Protein AF-A0AAV2PNP7-F1 (afdb_monomer_lite)

Organism: Meganyctiphanes norvegica (NCBI:txid48144)

Structure (mmCIF, N/CA/C/O backbone):
data_AF-A0AAV2PNP7-F1
#
_entry.id   AF-A0AAV2PNP7-F1
#
loop_
_atom_site.group_PDB
_atom_site.id
_atom_site.type_symbol
_atom_site.label_atom_id
_atom_site.label_alt_id
_atom_site.label_comp_id
_atom_site.label_asym_id
_atom_site.label_entity_id
_atom_site.label_seq_id
_atom_site.pdbx_PDB_ins_code
_atom_site.Cartn_x
_atom_site.Cartn_y
_atom_site.Cartn_z
_atom_site.occupancy
_atom_site.B_iso_or_equiv
_atom_site.auth_seq_id
_atom_site.auth_comp_id
_atom_site.auth_asym_id
_atom_site.auth_atom_id
_atom_site.pdbx_PDB_model_num
ATOM 1 N N . MET A 1 1 ? -42.613 -5.907 67.960 1.00 28.52 1 MET A N 1
ATOM 2 C CA . MET A 1 1 ? -43.829 -6.546 67.402 1.00 28.52 1 MET A CA 1
ATOM 3 C C . MET A 1 1 ? -44.301 -5.923 66.077 1.00 28.52 1 MET A C 1
ATOM 5 O O . MET A 1 1 ? -44.799 -6.663 65.246 1.00 28.52 1 MET A O 1
ATOM 9 N N . GLN A 1 2 ? -44.057 -4.632 65.796 1.00 26.86 2 GLN A N 1
ATOM 10 C CA . GLN A 1 2 ? -44.350 -4.018 64.480 1.00 26.86 2 GLN A CA 1
ATOM 11 C C . GLN A 1 2 ? -43.364 -4.378 63.341 1.00 26.86 2 GLN A C 1
ATOM 13 O O . GLN A 1 2 ? -43.730 -4.270 62.178 1.00 26.86 2 GLN A O 1
ATOM 18 N N . LEU A 1 3 ? -42.157 -4.883 63.641 1.00 26.81 3 LEU A N 1
ATOM 19 C CA . LEU A 1 3 ? -41.206 -5.360 62.616 1.00 26.81 3 LEU A CA 1
ATOM 20 C C . LEU A 1 3 ? -41.594 -6.705 61.965 1.00 26.81 3 LEU A C 1
ATOM 22 O O . LEU A 1 3 ? -41.149 -7.000 60.864 1.00 26.81 3 LEU A O 1
ATOM 26 N N . SER A 1 4 ? -42.423 -7.522 62.623 1.00 24.42 4 SER A N 1
ATOM 27 C CA . SER A 1 4 ? -42.774 -8.871 62.142 1.00 24.42 4 SER A CA 1
ATOM 28 C C . SER A 1 4 ? -43.919 -8.861 61.118 1.00 24.42 4 SER A C 1
ATOM 30 O O . SER A 1 4 ? -43.974 -9.720 60.237 1.00 24.42 4 SER A O 1
ATOM 32 N N . VAL A 1 5 ? -44.790 -7.848 61.178 1.00 29.14 5 VAL A N 1
ATOM 33 C CA . VAL A 1 5 ? -45.926 -7.694 60.255 1.00 29.14 5 VAL A CA 1
ATOM 34 C C . VAL A 1 5 ? -45.479 -7.084 58.919 1.00 29.14 5 VAL A C 1
ATOM 36 O O . VAL A 1 5 ? -45.974 -7.485 57.872 1.00 29.14 5 VAL A O 1
ATOM 39 N N . GLY A 1 6 ? -44.471 -6.201 58.928 1.00 30.59 6 GLY A N 1
ATOM 40 C CA . GLY A 1 6 ? -43.877 -5.650 57.702 1.00 30.59 6 GLY A CA 1
ATOM 41 C C . GLY A 1 6 ? -43.095 -6.683 56.882 1.00 30.59 6 GLY A C 1
ATOM 42 O O . GLY A 1 6 ? -43.203 -6.702 55.661 1.00 30.59 6 GLY A O 1
ATOM 43 N N . LEU A 1 7 ? -42.373 -7.598 57.541 1.00 30.91 7 LEU A N 1
ATOM 44 C CA . LEU A 1 7 ? -41.597 -8.644 56.860 1.00 30.91 7 LEU A CA 1
ATOM 45 C C . LEU A 1 7 ? -42.492 -9.694 56.175 1.00 30.91 7 LEU A C 1
ATOM 47 O O . LEU A 1 7 ? -42.151 -10.211 55.116 1.00 30.91 7 LEU A O 1
ATOM 51 N N . SER A 1 8 ? -43.661 -9.974 56.759 1.00 27.27 8 SER A N 1
ATOM 52 C CA . SER A 1 8 ? -44.609 -10.962 56.226 1.00 27.27 8 SER A CA 1
ATOM 53 C C . SER A 1 8 ? -45.373 -10.446 55.001 1.00 27.27 8 SER A C 1
ATOM 55 O O . SER A 1 8 ? -45.745 -11.234 54.138 1.00 27.27 8 SER A O 1
ATOM 57 N N . LEU A 1 9 ? -45.566 -9.125 54.882 1.00 30.44 9 LEU A N 1
ATOM 58 C CA . LEU A 1 9 ? -46.204 -8.515 53.711 1.00 30.44 9 LEU A CA 1
ATOM 59 C C . LEU A 1 9 ? -45.240 -8.404 52.515 1.00 30.44 9 LEU A C 1
ATOM 61 O O . LEU A 1 9 ? -45.660 -8.528 51.369 1.00 30.44 9 LEU A O 1
ATOM 65 N N . VAL A 1 10 ? -43.941 -8.226 52.785 1.00 36.19 10 VAL A N 1
ATOM 66 C CA . VAL A 1 10 ? -42.878 -8.169 51.763 1.00 36.19 10 VAL A CA 1
ATOM 67 C C . VAL A 1 10 ? -42.614 -9.545 51.140 1.00 36.19 10 VAL A C 1
ATOM 69 O O . VAL A 1 10 ? -42.331 -9.631 49.950 1.00 36.19 10 VAL A O 1
ATOM 72 N N . LEU A 1 11 ? -42.792 -10.629 51.902 1.00 32.97 11 LEU A N 1
ATOM 73 C CA . LEU A 1 11 ? -42.689 -12.001 51.386 1.00 32.97 11 LEU A CA 1
ATOM 74 C C . LEU A 1 11 ? -43.925 -12.452 50.581 1.00 32.97 11 LEU A C 1
ATOM 76 O O . LEU A 1 11 ? -43.827 -13.397 49.805 1.00 32.97 11 LEU A O 1
ATOM 80 N N . ALA A 1 12 ? -45.072 -11.778 50.725 1.00 29.45 12 ALA A N 1
ATOM 81 C CA . ALA A 1 12 ? -46.322 -12.139 50.046 1.00 29.45 12 ALA A CA 1
ATOM 82 C C . ALA A 1 12 ? -46.507 -11.482 48.659 1.00 29.45 12 ALA A C 1
ATOM 84 O O . ALA A 1 12 ? -47.402 -11.870 47.913 1.00 29.45 12 ALA A O 1
ATOM 85 N N . LEU A 1 13 ? -45.674 -10.501 48.292 1.00 34.19 13 LEU A N 1
ATOM 86 C CA . LEU A 1 13 ? -45.800 -9.701 47.061 1.00 34.19 13 LEU A CA 1
ATOM 87 C C . LEU A 1 13 ? -44.563 -9.847 46.159 1.00 34.19 13 LEU A C 1
ATOM 89 O O . LEU A 1 13 ? -43.995 -8.860 45.691 1.00 34.19 13 LEU A O 1
ATOM 93 N N . GLY A 1 14 ? -44.148 -11.093 45.920 1.00 32.16 14 GLY A N 1
ATOM 94 C CA . GLY A 1 14 ? -42.904 -11.480 45.237 1.00 32.16 14 GLY A CA 1
ATOM 95 C C . GLY A 1 14 ? -42.728 -11.052 43.771 1.00 32.16 14 GLY A C 1
ATOM 96 O O . GLY A 1 14 ? -41.770 -11.479 43.143 1.00 32.16 14 GLY A O 1
ATOM 97 N N . THR A 1 15 ? -43.601 -10.212 43.213 1.00 36.28 15 THR A N 1
ATOM 98 C CA . THR A 1 15 ? -43.527 -9.755 41.811 1.00 36.28 15 THR A CA 1
ATOM 99 C C . THR A 1 15 ? -43.685 -8.240 41.623 1.00 36.28 15 THR A C 1
ATOM 101 O O . THR A 1 15 ? -43.381 -7.736 40.550 1.00 36.28 15 THR A O 1
ATOM 104 N N . ASN A 1 16 ? -44.075 -7.478 42.656 1.00 37.69 16 ASN A N 1
ATOM 105 C CA . ASN A 1 16 ? -44.389 -6.038 42.534 1.00 37.69 16 ASN A CA 1
ATOM 106 C C . ASN A 1 16 ? -43.400 -5.098 43.253 1.00 37.69 16 ASN A C 1
ATOM 108 O O . ASN A 1 16 ? -43.630 -3.888 43.339 1.00 37.69 16 ASN A O 1
ATOM 112 N N . PHE A 1 17 ? -42.297 -5.624 43.794 1.00 40.31 17 PHE A N 1
ATOM 113 C CA . PHE A 1 17 ? -41.360 -4.816 44.579 1.00 40.31 17 PHE A CA 1
ATOM 114 C C . PHE A 1 17 ? -40.398 -3.992 43.711 1.00 40.31 17 PHE A C 1
ATOM 116 O O . PHE A 1 17 ? -40.068 -2.879 44.094 1.00 40.31 17 PHE A O 1
ATOM 123 N N . LEU A 1 18 ? -40.006 -4.470 42.523 1.00 37.56 18 LEU A N 1
ATOM 124 C CA . LEU A 1 18 ? -39.165 -3.717 41.575 1.00 37.56 18 LEU A CA 1
ATOM 125 C C . LEU A 1 18 ? -39.902 -2.495 41.014 1.00 37.56 18 LEU A C 1
ATOM 127 O O . LEU A 1 18 ? -39.363 -1.394 41.032 1.00 37.56 18 LEU A O 1
ATOM 131 N N . THR A 1 19 ? -41.166 -2.658 40.620 1.00 36.25 19 THR A N 1
ATOM 132 C CA . THR A 1 19 ? -42.057 -1.554 40.236 1.00 36.25 19 THR A CA 1
ATOM 133 C C . THR A 1 19 ? -42.281 -0.600 41.401 1.00 36.25 19 THR A C 1
ATOM 135 O O . THR A 1 19 ? -42.183 0.605 41.215 1.00 36.25 19 THR A O 1
ATOM 138 N N . SER A 1 20 ? -42.488 -1.105 42.620 1.00 34.81 20 SER A N 1
ATOM 139 C CA . SER A 1 20 ? -42.641 -0.241 43.798 1.00 34.81 20 SER A CA 1
ATOM 140 C C . SER A 1 20 ? -41.346 0.491 44.168 1.00 34.81 20 SER A C 1
ATOM 142 O O . SER A 1 20 ? -41.406 1.654 44.534 1.00 34.81 20 SER A O 1
ATOM 144 N N . PHE A 1 21 ? -40.175 -0.135 44.034 1.00 42.06 21 PHE A N 1
ATOM 145 C CA . PHE A 1 21 ? -38.872 0.463 44.337 1.00 42.06 21 PHE A CA 1
ATOM 146 C C . PHE A 1 21 ? -38.480 1.508 43.288 1.00 42.06 21 PHE A C 1
ATOM 148 O O . PHE A 1 21 ? -38.106 2.620 43.649 1.00 42.06 21 PHE A O 1
ATOM 155 N N . VAL A 1 22 ? -38.648 1.201 41.999 1.00 40.59 22 VAL A N 1
ATOM 156 C CA . VAL A 1 22 ? -38.417 2.151 40.901 1.00 40.59 22 VAL A CA 1
ATOM 157 C C . VAL A 1 22 ? -39.377 3.337 41.014 1.00 40.59 22 VAL A C 1
ATOM 159 O O . VAL A 1 22 ? -38.916 4.472 40.996 1.00 40.59 22 VAL A O 1
ATOM 162 N N . VAL A 1 23 ? -40.674 3.101 41.259 1.00 36.06 23 VAL A N 1
ATOM 163 C CA . VAL A 1 23 ? -41.683 4.168 41.418 1.00 36.06 23 VAL A CA 1
ATOM 164 C C . VAL A 1 23 ? -41.438 5.026 42.668 1.00 36.06 23 VAL A C 1
ATOM 166 O O . VAL A 1 23 ? -41.625 6.243 42.612 1.00 36.06 23 VAL A O 1
ATOM 169 N N . TYR A 1 24 ? -40.982 4.444 43.783 1.00 35.94 24 TYR A N 1
ATOM 170 C CA . TYR A 1 24 ? -40.682 5.204 45.007 1.00 35.94 24 TYR A CA 1
ATOM 171 C C . TYR A 1 24 ? -39.369 6.002 44.909 1.00 35.94 24 TYR A C 1
ATOM 173 O O . TYR A 1 24 ? -39.223 7.020 45.586 1.00 35.94 24 TYR A O 1
ATOM 181 N N . HIS A 1 25 ? -38.427 5.577 44.058 1.00 40.31 25 HIS A N 1
ATOM 182 C CA . HIS A 1 25 ? -37.121 6.223 43.878 1.00 40.31 25 HIS A CA 1
ATOM 183 C C . HIS A 1 25 ? -37.040 7.194 42.686 1.00 40.31 25 HIS A C 1
ATOM 185 O O . HIS A 1 25 ? -36.089 7.971 42.621 1.00 40.31 25 HIS A O 1
ATOM 191 N N . THR A 1 26 ? -38.044 7.242 41.802 1.00 34.44 26 THR A N 1
ATOM 192 C CA . THR A 1 26 ? -38.164 8.257 40.731 1.00 34.44 26 THR A CA 1
ATOM 193 C C . THR A 1 26 ? -38.737 9.613 41.175 1.00 34.44 26 THR A C 1
ATOM 195 O O . THR A 1 26 ? -38.836 10.517 40.349 1.00 34.44 26 THR A O 1
ATOM 198 N N . PHE A 1 27 ? -39.085 9.815 42.456 1.00 30.00 27 PHE A N 1
ATOM 199 C CA . PHE A 1 27 ? -39.500 11.131 42.975 1.00 30.00 27 PHE A CA 1
ATOM 200 C C . PHE A 1 27 ? -38.420 11.793 43.859 1.00 30.00 27 PHE A C 1
ATOM 202 O O . PHE A 1 27 ? -37.768 11.126 44.667 1.00 30.00 27 PHE A O 1
ATOM 209 N N . PRO A 1 28 ? -38.208 13.120 43.739 1.00 34.09 28 PRO A N 1
ATOM 210 C CA . PRO A 1 28 ? -37.018 13.792 44.242 1.00 34.09 28 PRO A CA 1
ATOM 211 C C . PRO A 1 28 ? -37.138 14.084 45.741 1.00 34.09 28 PRO A C 1
ATOM 213 O O . PRO A 1 28 ? -37.650 15.128 46.146 1.00 34.09 28 PRO A O 1
ATOM 216 N N . HIS A 1 29 ? -36.608 13.210 46.597 1.00 30.25 29 HIS A N 1
ATOM 217 C CA . HIS A 1 29 ? -36.511 13.500 48.030 1.00 30.25 29 HIS A CA 1
ATOM 218 C C . HIS A 1 29 ? -35.096 13.318 48.597 1.00 30.25 29 HIS A C 1
ATOM 220 O O . HIS A 1 29 ? -34.699 12.247 49.033 1.00 30.25 29 HIS A O 1
ATOM 226 N N . ARG A 1 30 ? -34.372 14.448 48.603 1.00 31.61 30 ARG A N 1
ATOM 227 C CA . ARG A 1 30 ? -33.401 15.043 49.561 1.00 31.61 30 ARG A CA 1
ATOM 228 C C . ARG A 1 30 ? -32.650 14.241 50.651 1.00 31.61 30 ARG A C 1
ATOM 230 O O . ARG A 1 30 ? -31.881 14.876 51.364 1.00 31.61 30 ARG A O 1
ATOM 237 N N . ASN A 1 31 ? -32.755 12.923 50.807 1.00 33.72 31 ASN A N 1
ATOM 238 C CA . ASN A 1 31 ? -32.127 12.198 51.926 1.00 33.72 31 ASN A CA 1
ATOM 239 C C . ASN A 1 31 ? -31.363 10.926 51.499 1.00 33.72 31 ASN A C 1
ATOM 241 O O . ASN A 1 31 ? -31.570 9.856 52.058 1.00 33.72 31 ASN A O 1
ATOM 245 N N . LEU A 1 32 ? -30.420 11.042 50.555 1.00 38.03 32 LEU A N 1
ATOM 246 C CA . LEU A 1 32 ? -29.608 9.909 50.064 1.00 38.03 32 LEU A CA 1
ATOM 247 C C . LEU A 1 32 ? -28.629 9.302 51.098 1.00 38.03 32 LEU A C 1
ATOM 249 O O . LEU A 1 32 ? -28.329 8.115 51.038 1.00 38.03 32 LEU A O 1
ATOM 253 N N . LYS A 1 33 ? -28.194 10.045 52.126 1.00 30.83 33 LYS A N 1
ATOM 254 C CA . LYS A 1 33 ? -27.129 9.584 53.049 1.00 30.83 33 LYS A CA 1
ATOM 255 C C . LYS A 1 33 ? -27.488 8.419 53.991 1.00 30.83 33 LYS A C 1
ATOM 257 O O . LYS A 1 33 ? -26.601 7.924 54.678 1.00 30.83 33 LYS A O 1
ATOM 262 N N . LYS A 1 34 ? -28.751 7.978 54.068 1.00 32.62 34 LYS A N 1
ATOM 263 C CA . LYS A 1 34 ? -29.181 6.874 54.959 1.00 32.62 34 LYS A CA 1
ATOM 264 C C . LYS A 1 34 ? -29.436 5.537 54.242 1.00 32.62 34 LYS A C 1
ATOM 266 O O . LYS A 1 34 ? -29.773 4.565 54.911 1.00 32.62 34 LYS A O 1
ATOM 271 N N . HIS A 1 35 ? -29.262 5.463 52.919 1.00 40.91 35 HIS A N 1
ATOM 272 C CA . HIS A 1 35 ? -29.695 4.306 52.119 1.00 40.91 35 HIS A CA 1
ATOM 273 C C . HIS A 1 35 ? -28.604 3.273 51.789 1.00 40.91 35 HIS A C 1
ATOM 275 O O . HIS A 1 35 ? -28.945 2.146 51.434 1.00 40.91 35 HIS A O 1
ATOM 281 N N . SER A 1 36 ? -27.316 3.571 52.006 1.00 35.97 36 SER A N 1
ATOM 282 C CA . SER A 1 36 ? -26.212 2.612 51.792 1.00 35.97 36 SER A CA 1
ATOM 283 C C . SER A 1 36 ? -26.341 1.322 52.621 1.00 35.97 36 SER A C 1
ATOM 285 O O . SER A 1 36 ? -25.892 0.263 52.192 1.00 35.97 36 SER A O 1
ATOM 287 N N . LEU A 1 37 ? -27.021 1.385 53.773 1.00 32.47 37 LEU A N 1
ATOM 288 C CA . LEU A 1 37 ? -27.283 0.235 54.647 1.00 32.47 37 LEU A CA 1
ATOM 289 C C . LEU A 1 37 ? -28.356 -0.724 54.108 1.00 32.47 37 LEU A C 1
ATOM 291 O O . LEU A 1 37 ? -28.314 -1.910 54.420 1.00 32.47 37 LEU A O 1
ATOM 295 N N . PHE A 1 38 ? -29.294 -0.242 53.286 1.00 39.31 38 PHE A N 1
ATOM 296 C CA . PHE A 1 38 ? -30.314 -1.102 52.682 1.00 39.31 38 PHE A CA 1
ATOM 297 C C . PHE A 1 38 ? -29.749 -1.891 51.499 1.00 39.31 38 PHE A C 1
ATOM 299 O O . PHE A 1 38 ? -30.087 -3.057 51.348 1.00 39.31 38 PHE A O 1
ATOM 306 N N . HIS A 1 39 ? -28.814 -1.313 50.738 1.00 41.75 39 HIS A N 1
ATOM 307 C CA . HIS A 1 39 ? -28.163 -1.956 49.592 1.00 41.75 39 HIS A CA 1
ATOM 308 C C . HIS A 1 39 ? -27.441 -3.277 49.940 1.00 41.75 39 HIS A C 1
ATOM 310 O O . HIS A 1 39 ? -27.522 -4.231 49.170 1.00 41.75 39 HIS A O 1
ATOM 316 N N . MET A 1 40 ? -26.819 -3.399 51.122 1.00 34.47 40 MET A N 1
ATOM 317 C CA . MET A 1 40 ? -26.183 -4.660 51.549 1.00 34.47 40 MET A CA 1
ATOM 318 C C . MET A 1 40 ? -27.175 -5.786 51.891 1.00 34.47 40 MET A C 1
ATOM 320 O O . MET A 1 40 ? -26.796 -6.954 51.833 1.00 34.47 40 MET A O 1
ATOM 324 N N . MET A 1 41 ? -28.440 -5.477 52.207 1.00 34.31 41 MET A N 1
ATOM 325 C CA . MET A 1 41 ? -29.464 -6.499 52.488 1.00 34.31 41 MET A CA 1
ATOM 326 C C . MET A 1 41 ? -30.032 -7.160 51.221 1.00 34.31 41 MET A C 1
ATOM 328 O O . MET A 1 41 ? -30.733 -8.162 51.346 1.00 34.31 41 MET A O 1
ATOM 332 N N . PHE A 1 42 ? -29.731 -6.641 50.021 1.00 42.38 42 PHE A N 1
ATOM 333 C CA . PHE A 1 42 ? -30.247 -7.178 48.753 1.00 42.38 42 PHE A CA 1
ATOM 334 C C . PHE A 1 42 ? -29.278 -8.115 48.014 1.00 42.38 42 PHE A C 1
ATOM 336 O O . PHE A 1 42 ? -29.725 -8.857 47.145 1.00 42.38 42 PHE A O 1
ATOM 343 N N . LEU A 1 43 ? -27.989 -8.145 48.384 1.00 40.16 43 LEU A N 1
ATOM 344 C CA . LEU A 1 43 ? -27.001 -9.088 47.829 1.00 40.16 43 LEU A CA 1
ATOM 345 C C . LEU A 1 43 ? -27.381 -10.587 47.926 1.00 40.16 43 LEU A C 1
ATOM 347 O O . LEU A 1 43 ? -26.997 -11.323 47.025 1.00 40.16 43 LEU A O 1
ATOM 351 N N . PRO A 1 44 ? -28.109 -11.084 48.953 1.00 41.03 44 PRO A N 1
ATOM 352 C CA . PRO A 1 44 ? -28.411 -12.514 49.069 1.00 41.03 44 PRO A CA 1
ATOM 353 C C . PRO A 1 44 ? -29.726 -12.950 48.397 1.00 41.03 44 PRO A C 1
ATOM 355 O O . PRO A 1 44 ? -30.171 -14.077 48.613 1.00 41.03 44 PRO A O 1
ATOM 358 N N . LEU A 1 45 ? -30.417 -12.077 47.656 1.00 43.28 45 LEU A N 1
ATOM 359 C CA . LEU A 1 45 ? -31.786 -12.355 47.219 1.00 43.28 45 LEU A CA 1
ATOM 360 C C . LEU A 1 45 ? -31.856 -13.199 45.937 1.00 43.28 45 LEU A C 1
ATOM 362 O O . LEU A 1 45 ? -31.423 -12.793 44.864 1.00 43.28 45 LEU A O 1
ATOM 366 N N . SER A 1 46 ? -32.516 -14.351 46.056 1.00 38.44 46 SER A N 1
ATOM 367 C CA . SER A 1 46 ? -32.730 -15.367 45.017 1.00 38.44 46 SER A CA 1
ATOM 368 C C . SER A 1 46 ? -33.684 -14.972 43.875 1.00 38.44 46 SER A C 1
ATOM 370 O O . SER A 1 46 ? -33.896 -15.776 42.973 1.00 38.44 46 SER A O 1
ATOM 372 N N . TRP A 1 47 ? -34.268 -13.765 43.887 1.00 47.97 47 TRP A N 1
ATOM 373 C CA . TRP A 1 47 ? -35.223 -13.293 42.866 1.00 47.97 47 TRP A CA 1
ATOM 374 C C . TRP A 1 47 ? -34.593 -12.461 41.742 1.00 47.97 47 TRP A C 1
ATOM 376 O O . TRP A 1 47 ? -35.307 -11.999 40.856 1.00 47.97 47 TRP A O 1
ATOM 386 N N . LEU A 1 48 ? -33.262 -12.341 41.697 1.00 45.94 48 LEU A N 1
ATOM 387 C CA . LEU A 1 48 ? -32.511 -11.909 40.506 1.00 45.94 48 LEU A CA 1
ATOM 388 C C . LEU A 1 48 ? -32.547 -12.965 39.376 1.00 45.94 48 LEU A C 1
ATOM 390 O O . LEU A 1 48 ? -31.586 -13.146 38.633 1.00 45.94 48 LEU A O 1
ATOM 394 N N . GLN A 1 49 ? -33.664 -13.679 39.239 1.00 43.84 49 GLN A N 1
ATOM 395 C CA . GLN A 1 49 ? -33.958 -14.501 38.076 1.00 43.84 49 GLN A CA 1
ATOM 396 C C . GLN A 1 49 ? -34.358 -13.553 36.943 1.00 43.84 49 GLN A C 1
ATOM 398 O O . GLN A 1 49 ? -35.490 -13.078 36.900 1.00 43.84 49 GLN A O 1
ATOM 403 N N . GLY A 1 50 ? -33.365 -13.222 36.110 1.00 48.06 50 GLY A N 1
ATOM 404 C CA . GLY A 1 50 ? -33.401 -12.424 34.878 1.00 48.06 50 GLY A CA 1
ATOM 405 C C . GLY A 1 50 ? -34.773 -12.177 34.255 1.00 48.06 50 GLY A C 1
ATOM 406 O O . GLY A 1 50 ? -35.167 -12.847 33.306 1.00 48.06 50 GLY A O 1
ATOM 407 N N . THR A 1 51 ? -35.492 -11.178 34.764 1.00 52.50 51 THR A N 1
ATOM 408 C CA . THR A 1 51 ? -36.670 -10.629 34.092 1.00 52.50 51 THR A CA 1
ATOM 409 C C . THR A 1 51 ? -36.254 -9.358 33.358 1.00 52.50 51 THR A C 1
ATOM 411 O O . THR A 1 51 ? -35.611 -8.487 33.947 1.00 52.50 51 THR A O 1
ATOM 414 N N . LEU A 1 52 ? -36.679 -9.208 32.098 1.00 49.66 52 LEU A N 1
ATOM 415 C CA . LEU A 1 52 ? -36.435 -8.024 31.253 1.00 49.66 52 LEU A CA 1
ATOM 416 C C . LEU A 1 52 ? -36.739 -6.697 31.973 1.00 49.66 52 LEU A C 1
ATOM 418 O O . LEU A 1 52 ? -36.076 -5.685 31.772 1.00 49.66 52 LEU A O 1
ATOM 422 N N . HIS A 1 53 ? -37.741 -6.700 32.856 1.00 54.12 53 HIS A N 1
ATOM 423 C CA . HIS A 1 53 ? -38.133 -5.533 33.642 1.00 54.12 53 HIS A CA 1
ATOM 424 C C . HIS A 1 53 ? -37.049 -5.079 34.631 1.00 54.12 53 HIS A C 1
ATOM 426 O O . HIS A 1 53 ? -36.872 -3.879 34.834 1.00 54.12 53 HIS A O 1
ATOM 432 N N . ALA A 1 54 ? -36.305 -6.015 35.227 1.00 52.41 54 ALA A N 1
ATOM 433 C CA . ALA A 1 54 ? -35.184 -5.700 36.105 1.00 52.41 54 ALA A CA 1
ATOM 434 C C . ALA A 1 54 ? -34.015 -5.103 35.308 1.00 52.41 54 ALA A C 1
ATOM 436 O O . ALA A 1 54 ? -33.425 -4.119 35.738 1.00 52.41 54 ALA A O 1
ATOM 437 N N . GLU A 1 55 ? -33.721 -5.635 34.121 1.00 56.25 55 GLU A N 1
ATOM 438 C CA . GLU A 1 55 ? -32.642 -5.161 33.240 1.00 56.25 55 GLU A CA 1
ATOM 439 C C . GLU A 1 55 ? -32.925 -3.786 32.638 1.00 56.25 55 GLU A C 1
ATOM 441 O O . GLU A 1 55 ? -32.048 -2.922 32.653 1.00 56.25 55 GLU A O 1
ATOM 446 N N . LEU A 1 56 ? -34.156 -3.544 32.180 1.00 58.03 56 LEU A N 1
ATOM 447 C CA . LEU A 1 56 ? -34.607 -2.224 31.737 1.00 58.03 56 LEU A CA 1
ATOM 448 C C . LEU A 1 56 ? -34.565 -1.211 32.889 1.00 58.03 56 LEU A C 1
ATOM 450 O O . LEU A 1 56 ? -34.143 -0.071 32.687 1.00 58.03 56 LEU A O 1
ATOM 454 N N . ALA A 1 57 ? -34.928 -1.624 34.109 1.00 56.88 57 ALA A N 1
ATOM 455 C CA . ALA A 1 57 ? -34.800 -0.785 35.298 1.00 56.88 57 ALA A CA 1
ATOM 456 C C . ALA A 1 57 ? -33.328 -0.490 35.640 1.00 56.88 57 ALA A C 1
ATOM 458 O O . ALA A 1 57 ? -32.989 0.665 35.895 1.00 56.88 57 ALA A O 1
ATOM 459 N N . PHE A 1 58 ? -32.435 -1.487 35.590 1.00 59.09 58 PHE A N 1
ATOM 460 C CA . PHE A 1 58 ? -30.994 -1.284 35.774 1.00 59.09 58 PHE A CA 1
ATOM 461 C C . PHE A 1 58 ? -30.432 -0.333 34.720 1.00 59.09 58 PHE A C 1
ATOM 463 O O . PHE A 1 58 ? -29.731 0.616 35.066 1.00 59.09 58 PHE A O 1
ATOM 470 N N . HIS A 1 59 ? -30.780 -0.538 33.451 1.00 57.41 59 HIS A N 1
ATOM 471 C CA . HIS A 1 59 ? -30.377 0.330 32.353 1.00 57.41 59 HIS A CA 1
ATOM 472 C C . HIS A 1 59 ? -30.832 1.777 32.582 1.00 57.41 59 HIS A C 1
ATOM 474 O O . HIS A 1 59 ? -30.015 2.694 32.493 1.00 57.41 59 HIS A O 1
ATOM 480 N N . HIS A 1 60 ? -32.100 1.985 32.951 1.00 60.88 60 HIS A N 1
ATOM 481 C CA . HIS A 1 60 ? -32.644 3.318 33.210 1.00 60.88 60 HIS A CA 1
ATOM 482 C C . HIS A 1 60 ? -31.966 4.005 34.406 1.00 60.88 60 HIS A C 1
ATOM 484 O O . HIS A 1 60 ? -31.638 5.187 34.335 1.00 60.88 60 HIS A O 1
ATOM 490 N N . ILE A 1 61 ? -31.676 3.273 35.488 1.00 58.59 61 ILE A N 1
ATOM 491 C CA . ILE A 1 61 ? -30.961 3.824 36.652 1.00 58.59 61 ILE A CA 1
ATOM 492 C C . ILE A 1 61 ? -29.514 4.182 36.287 1.00 58.59 61 ILE A C 1
ATOM 494 O O . ILE A 1 61 ? -29.013 5.230 36.700 1.00 58.59 61 ILE A O 1
ATOM 498 N N . VAL A 1 62 ? -28.839 3.350 35.488 1.00 59.09 62 VAL A N 1
ATOM 499 C CA . VAL A 1 62 ? -27.480 3.645 35.019 1.00 59.09 62 VAL A CA 1
ATOM 500 C C . VAL A 1 62 ? -27.476 4.852 34.071 1.00 59.09 62 VAL A C 1
ATOM 502 O O . VAL A 1 62 ? -26.540 5.649 34.141 1.00 59.09 62 VAL A O 1
ATOM 505 N N . GLU A 1 63 ? -28.513 5.043 33.245 1.00 62.38 63 GLU A N 1
ATOM 506 C CA . GLU A 1 63 ? -28.680 6.237 32.395 1.00 62.38 63 GLU A CA 1
ATOM 507 C C . GLU A 1 63 ? -28.825 7.542 33.176 1.00 62.38 63 GLU A C 1
ATOM 509 O O . GLU A 1 63 ? -28.346 8.573 32.710 1.00 62.38 63 GLU A O 1
ATOM 514 N N . GLN A 1 64 ? -29.406 7.514 34.377 1.00 60.44 64 GLN A N 1
ATOM 515 C CA . GLN A 1 64 ? -29.562 8.716 35.204 1.00 60.44 64 GLN A CA 1
ATOM 516 C C . GLN A 1 64 ? -28.269 9.174 35.909 1.00 60.44 64 GLN A C 1
ATOM 518 O O . GLN A 1 64 ? -28.295 10.168 36.634 1.00 60.44 64 GLN A O 1
ATOM 523 N N . TYR A 1 65 ? -27.130 8.502 35.680 1.00 56.19 65 TYR A N 1
ATOM 524 C CA . TYR A 1 65 ? -25.796 8.932 36.135 1.00 56.19 65 TYR A CA 1
ATOM 525 C C . TYR A 1 65 ? -25.687 9.212 37.649 1.00 56.19 65 TYR A C 1
ATOM 527 O O . TYR A 1 65 ? -25.066 10.183 38.078 1.00 56.19 65 TYR A O 1
ATOM 535 N N . LEU A 1 66 ? -26.266 8.347 38.486 1.00 65.38 66 LEU A N 1
ATOM 536 C CA . LEU A 1 66 ? -26.113 8.413 39.944 1.00 65.38 66 LEU A CA 1
ATOM 537 C C . LEU A 1 66 ? -24.915 7.545 40.396 1.00 65.38 66 LEU A C 1
ATOM 539 O O . LEU A 1 66 ? -25.047 6.318 40.410 1.00 65.38 66 LEU A O 1
ATOM 543 N N . PRO A 1 67 ? -23.766 8.125 40.817 1.00 61.50 67 PRO A N 1
ATOM 544 C CA . PRO A 1 67 ? -22.536 7.358 41.076 1.00 61.50 67 PRO A CA 1
ATOM 545 C C . PRO A 1 67 ? -22.672 6.321 42.201 1.00 61.50 67 PRO A C 1
ATOM 547 O O . PRO A 1 67 ? -22.142 5.216 42.116 1.00 61.50 67 PRO A O 1
ATOM 550 N N . GLU A 1 68 ? -23.438 6.639 43.252 1.00 61.75 68 GLU A N 1
ATOM 551 C CA . GLU A 1 68 ? -23.710 5.697 44.351 1.00 61.75 68 GLU A CA 1
ATOM 552 C C . GLU A 1 68 ? -24.497 4.463 43.870 1.00 61.75 68 GLU A C 1
ATOM 554 O O . GLU A 1 68 ? -24.334 3.368 44.412 1.00 61.75 68 GLU A O 1
ATOM 559 N N . CYS A 1 69 ? -25.304 4.612 42.816 1.00 68.06 69 CYS A N 1
ATOM 560 C CA . CYS A 1 69 ? -26.059 3.519 42.217 1.00 68.06 69 CYS A CA 1
ATOM 561 C C . CYS A 1 69 ? -25.192 2.660 41.289 1.00 68.06 69 CYS A C 1
ATOM 563 O O . CYS A 1 69 ? -25.416 1.456 41.224 1.00 68.06 69 CYS A O 1
ATOM 565 N N . HIS A 1 70 ? -24.186 3.224 40.612 1.00 71.75 70 HIS A N 1
ATOM 566 C CA . HIS A 1 70 ? -23.311 2.473 39.697 1.00 71.75 70 HIS A CA 1
ATOM 567 C C . HIS A 1 70 ? -22.483 1.409 40.422 1.00 71.75 70 HIS A C 1
ATOM 569 O O . HIS A 1 70 ? -22.424 0.272 39.960 1.00 71.75 70 HIS A O 1
ATOM 575 N N . ASN A 1 71 ? -21.946 1.725 41.603 1.00 74.00 71 ASN A N 1
ATOM 576 C CA . ASN A 1 71 ? -21.212 0.756 42.429 1.00 74.00 71 ASN A CA 1
ATOM 577 C C . ASN A 1 71 ? -22.103 -0.390 42.914 1.00 74.00 71 ASN A C 1
ATOM 579 O O . ASN A 1 71 ? -21.712 -1.555 42.871 1.00 74.00 71 ASN A O 1
ATOM 583 N N . PHE A 1 72 ? -23.314 -0.060 43.366 1.00 74.62 72 PHE A N 1
ATOM 584 C CA . PHE A 1 72 ? -24.286 -1.056 43.803 1.00 74.62 72 PHE A CA 1
ATOM 585 C C . PHE A 1 72 ? -24.730 -1.960 42.650 1.00 74.62 72 PHE A C 1
ATOM 587 O O . PHE A 1 72 ? -24.707 -3.183 42.783 1.00 74.62 72 PHE A O 1
ATOM 594 N N . ILE A 1 73 ? -25.089 -1.363 41.511 1.00 75.88 73 ILE A N 1
ATOM 595 C CA . ILE A 1 73 ? -25.513 -2.090 40.313 1.00 75.88 73 ILE A CA 1
ATOM 596 C C . ILE A 1 73 ? -24.369 -2.960 39.805 1.00 75.88 73 ILE A C 1
ATOM 598 O O . ILE A 1 73 ? -24.577 -4.147 39.599 1.00 75.88 73 ILE A O 1
ATOM 602 N N . GLY A 1 74 ? -23.151 -2.429 39.691 1.00 81.06 74 GLY A N 1
ATOM 603 C CA . GLY A 1 74 ? -21.977 -3.213 39.312 1.00 81.06 74 GLY A CA 1
ATOM 604 C C . GLY A 1 74 ? -21.730 -4.389 40.258 1.00 81.06 74 GLY A C 1
ATOM 605 O O . GLY A 1 74 ? -21.499 -5.500 39.793 1.00 81.06 74 GLY A O 1
ATOM 606 N N . GLY A 1 75 ? -21.866 -4.178 41.571 1.00 79.94 75 GLY A N 1
ATOM 607 C CA . GLY A 1 75 ? -21.744 -5.235 42.576 1.00 79.94 75 GLY A CA 1
ATOM 608 C C . GLY A 1 75 ? -22.775 -6.357 42.429 1.00 79.94 75 GLY A C 1
ATOM 609 O O . GLY A 1 75 ? -22.440 -7.511 42.686 1.00 79.94 75 GLY A O 1
ATOM 610 N N . ILE A 1 76 ? -23.996 -6.040 41.989 1.00 78.56 76 ILE A N 1
ATOM 611 C CA . ILE A 1 76 ? -25.038 -7.029 41.680 1.00 78.56 76 ILE A CA 1
ATOM 612 C C . ILE A 1 76 ? -24.775 -7.707 40.334 1.00 78.56 76 ILE A C 1
ATOM 614 O O . ILE A 1 76 ? -24.809 -8.931 40.254 1.00 78.56 76 ILE A O 1
ATOM 618 N N . LEU A 1 77 ? -24.500 -6.929 39.283 1.00 82.31 77 LEU A N 1
ATOM 619 C CA . LEU A 1 77 ? -24.360 -7.427 37.912 1.00 82.31 77 LEU A CA 1
ATOM 620 C C . LEU A 1 77 ? -23.286 -8.511 37.807 1.00 82.31 77 LEU A C 1
ATOM 622 O O . LEU A 1 77 ? -23.504 -9.505 37.121 1.00 82.31 77 LEU A O 1
ATOM 626 N N . VAL A 1 78 ? -22.168 -8.366 38.523 1.00 85.44 78 VAL A N 1
ATOM 627 C CA . VAL A 1 78 ? -21.075 -9.357 38.517 1.00 85.44 78 VAL A CA 1
ATOM 628 C C . VAL A 1 78 ? -21.399 -10.660 39.260 1.00 85.44 78 VAL A C 1
ATOM 630 O O . VAL A 1 78 ? -20.617 -11.601 39.183 1.00 85.44 78 VAL A O 1
ATOM 633 N N . GLN A 1 79 ? -22.516 -10.727 39.991 1.00 82.81 79 GLN A N 1
ATOM 634 C CA . GLN A 1 79 ? -22.953 -11.921 40.730 1.00 82.81 79 GLN A CA 1
ATOM 635 C C . GLN A 1 79 ? -24.049 -12.709 40.002 1.00 82.81 79 GLN A C 1
ATOM 637 O O . GLN A 1 79 ? -24.346 -13.839 40.385 1.00 82.81 79 GLN A O 1
ATOM 642 N N . ILE A 1 80 ? -24.665 -12.128 38.971 1.00 81.44 80 ILE A N 1
ATOM 643 C CA . ILE A 1 80 ? -25.739 -12.771 38.209 1.00 81.44 80 ILE A CA 1
ATOM 644 C C . ILE A 1 80 ? -25.147 -13.824 37.264 1.00 81.44 80 ILE A C 1
ATOM 646 O O . ILE A 1 80 ? -24.154 -13.581 36.579 1.00 81.44 80 ILE A O 1
ATOM 650 N N . ASN A 1 81 ? -25.800 -14.986 37.177 1.00 82.50 81 ASN A N 1
ATOM 651 C CA . ASN A 1 81 ? -25.472 -16.020 36.197 1.00 82.50 81 ASN A CA 1
ATOM 652 C C . ASN A 1 81 ? -26.024 -15.656 34.806 1.00 82.50 81 ASN A C 1
ATOM 654 O O . ASN A 1 81 ? -27.042 -16.183 34.358 1.00 82.50 81 ASN A O 1
ATOM 658 N N . TRP A 1 82 ? -25.350 -14.737 34.115 1.00 87.00 82 TRP A N 1
ATOM 659 C CA . TRP A 1 82 ? -25.799 -14.231 32.813 1.00 87.00 82 TRP A CA 1
ATOM 660 C C . TRP A 1 82 ? -25.911 -15.302 31.730 1.00 87.00 82 TRP A C 1
ATOM 662 O O . TRP A 1 82 ? -26.772 -15.190 30.864 1.00 87.00 82 TRP A O 1
ATOM 672 N N . LYS A 1 83 ? -25.108 -16.370 31.803 1.00 87.06 83 LYS A N 1
ATOM 673 C CA . LYS A 1 83 ? -25.202 -17.509 30.877 1.00 87.06 83 LYS A CA 1
ATOM 674 C C . LYS A 1 83 ? -26.584 -18.158 30.919 1.00 87.06 83 LYS A C 1
ATOM 676 O O . LYS A 1 83 ? -27.149 -18.464 29.875 1.00 87.06 83 LYS A O 1
ATOM 681 N N . GLU A 1 84 ? -27.137 -18.336 32.115 1.00 84.62 84 GLU A N 1
ATOM 682 C CA . GLU A 1 84 ? -28.469 -18.913 32.304 1.00 84.62 84 GLU A CA 1
ATOM 683 C C . GLU A 1 84 ? -29.568 -17.951 31.845 1.00 84.62 84 GLU A C 1
ATOM 685 O O . GLU A 1 84 ? -30.456 -18.355 31.101 1.00 84.62 84 GLU A O 1
ATOM 690 N N . VAL A 1 85 ? -29.466 -16.665 32.201 1.00 82.31 85 VAL A N 1
ATOM 691 C CA . VAL A 1 85 ? -30.435 -15.634 31.782 1.00 82.31 85 VAL A CA 1
ATOM 692 C C . VAL A 1 85 ? -30.520 -15.534 30.255 1.00 82.31 85 VAL A C 1
ATOM 694 O O . VAL A 1 85 ? -31.610 -15.574 29.682 1.00 82.31 85 VAL A O 1
ATOM 697 N N . VAL A 1 86 ? -29.367 -15.465 29.583 1.00 84.75 86 VAL A N 1
ATOM 698 C CA . VAL A 1 86 ? -29.296 -15.414 28.118 1.00 84.75 86 VAL A CA 1
ATOM 699 C C . VAL A 1 86 ? -29.831 -16.708 27.502 1.00 84.75 86 VAL A C 1
ATOM 701 O O . VAL A 1 86 ? -30.613 -16.635 26.554 1.00 84.75 86 VAL A O 1
ATOM 704 N N . ALA A 1 87 ? -29.497 -17.879 28.055 1.00 83.56 87 ALA A N 1
ATOM 705 C CA . ALA A 1 87 ? -29.992 -19.159 27.548 1.00 83.56 87 ALA A CA 1
ATOM 706 C C . ALA A 1 87 ? -31.525 -19.273 27.614 1.00 83.56 87 ALA A C 1
ATOM 708 O O . ALA A 1 87 ? -32.139 -19.717 26.645 1.00 83.56 87 ALA A O 1
ATOM 709 N N . VAL A 1 88 ? -32.152 -18.829 28.710 1.00 79.25 88 VAL A N 1
ATOM 710 C CA . VAL A 1 88 ? -33.621 -18.823 28.841 1.00 79.25 88 VAL A CA 1
ATOM 711 C C . VAL A 1 88 ? -34.252 -17.896 27.803 1.00 79.25 88 VAL A C 1
ATOM 713 O O . VAL A 1 88 ? -35.212 -18.289 27.141 1.00 79.25 88 VAL A O 1
ATOM 716 N N . SER A 1 89 ? -33.665 -16.714 27.576 1.00 75.69 89 SER A N 1
ATOM 717 C CA . SER A 1 89 ? -34.189 -15.767 26.581 1.00 75.69 89 SER A CA 1
ATOM 718 C C . SER A 1 89 ? -34.279 -16.351 25.173 1.00 75.69 89 SER A C 1
ATOM 720 O O . SER A 1 89 ? -35.231 -16.084 24.444 1.00 75.69 89 SER A O 1
ATOM 722 N N . GLN A 1 90 ? -33.319 -17.202 24.812 1.00 72.75 90 GLN A N 1
ATOM 723 C CA . GLN A 1 90 ? -33.235 -17.827 23.494 1.00 72.75 90 GLN A CA 1
ATOM 724 C C . GLN A 1 90 ? -34.133 -19.063 23.346 1.00 72.75 90 GLN A C 1
ATOM 726 O O . GLN A 1 90 ? -34.413 -19.491 22.226 1.00 72.75 90 GLN A O 1
ATOM 731 N N . GLN A 1 91 ? -34.576 -19.665 24.452 1.00 66.62 91 GLN A N 1
ATOM 732 C CA . GLN A 1 91 ? -35.469 -20.825 24.423 1.00 66.62 91 GLN 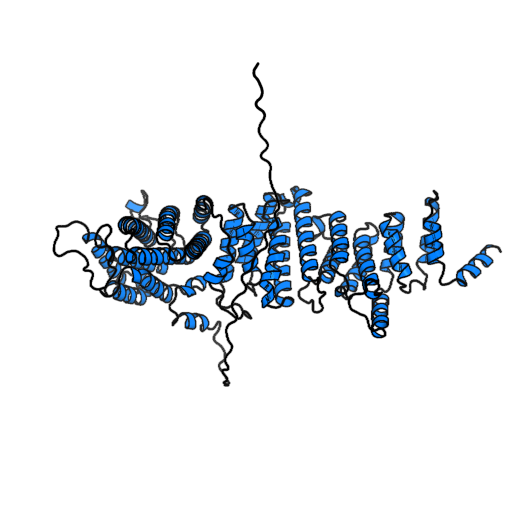A CA 1
ATOM 733 C C . GLN A 1 91 ? -36.922 -20.415 24.179 1.00 66.62 91 GLN A C 1
ATOM 735 O O . GLN A 1 91 ? -37.611 -21.067 23.391 1.00 66.62 91 GLN A O 1
ATOM 740 N N . ASP A 1 92 ? -37.368 -19.311 24.779 1.00 55.22 92 ASP A N 1
ATOM 741 C CA . ASP A 1 92 ? -38.741 -18.822 24.619 1.00 55.22 92 ASP A CA 1
ATOM 742 C C . ASP A 1 92 ? -39.028 -18.310 23.194 1.00 55.22 92 ASP A C 1
ATOM 744 O O . ASP A 1 92 ? -40.161 -18.407 22.716 1.00 55.22 92 ASP A O 1
ATOM 748 N N . SER A 1 93 ? -38.004 -17.861 22.459 1.00 52.09 93 SER A N 1
ATOM 749 C CA . SER A 1 93 ? -38.132 -17.444 21.056 1.00 52.09 93 SER A CA 1
ATOM 750 C C . SER A 1 93 ? -38.302 -18.604 20.070 1.00 52.09 93 SER A C 1
ATOM 752 O O . SER A 1 93 ? -38.897 -18.403 19.017 1.00 52.09 93 SER A O 1
ATOM 754 N N . ASN A 1 94 ? -37.865 -19.829 20.391 1.00 49.59 94 ASN A N 1
ATOM 755 C CA . ASN A 1 94 ? -38.047 -20.993 19.505 1.00 49.59 94 ASN A CA 1
ATOM 756 C C . ASN A 1 94 ? -39.500 -21.509 19.455 1.00 49.59 94 ASN A C 1
ATOM 758 O O . ASN A 1 94 ? -39.842 -22.283 18.561 1.00 49.59 94 ASN A O 1
ATOM 762 N N . ASN A 1 95 ? -40.361 -21.081 20.386 1.00 45.41 95 ASN A N 1
ATOM 763 C CA . ASN A 1 95 ? -41.781 -21.454 20.437 1.00 45.41 95 ASN A CA 1
ATOM 764 C C . ASN A 1 95 ? -42.723 -20.411 19.805 1.00 45.41 95 ASN A C 1
ATOM 766 O O . ASN A 1 95 ? -43.930 -20.653 19.720 1.00 45.41 95 ASN A O 1
ATOM 770 N N . GLN A 1 96 ? -42.205 -19.271 19.343 1.00 44.81 96 GLN A N 1
ATOM 771 C CA . GLN A 1 96 ? -42.967 -18.267 18.601 1.00 44.81 96 GLN A CA 1
ATOM 772 C C . GLN A 1 96 ? -42.325 -18.038 17.232 1.00 44.81 96 GLN A C 1
ATOM 774 O O . GLN A 1 96 ? -41.111 -17.978 17.096 1.00 44.81 96 GLN A O 1
ATOM 779 N N . VAL A 1 97 ? -43.149 -17.926 16.190 1.00 38.94 97 VAL A N 1
ATOM 780 C CA . VAL A 1 97 ? -42.699 -17.575 14.836 1.00 38.94 97 VAL A CA 1
ATOM 781 C C . VAL A 1 97 ? -42.211 -16.124 14.870 1.00 38.94 97 VAL A C 1
ATOM 783 O O . VAL A 1 97 ? -43.005 -15.199 14.725 1.00 38.94 97 VAL A O 1
ATOM 786 N N . VAL A 1 98 ? -40.921 -15.920 15.134 1.00 43.00 98 VAL A N 1
ATOM 787 C CA . VAL A 1 98 ? -40.309 -14.588 15.174 1.00 43.00 98 VAL A CA 1
ATOM 788 C C . VAL A 1 98 ? -40.077 -14.110 13.744 1.00 43.00 98 VAL A C 1
ATOM 790 O O . VAL A 1 98 ? -39.288 -14.686 12.995 1.00 43.00 98 VAL A O 1
ATOM 793 N N . ILE A 1 99 ? -40.783 -13.047 13.361 1.00 42.09 99 ILE A N 1
ATOM 794 C CA . ILE A 1 99 ? -40.493 -12.285 12.147 1.00 42.09 99 ILE A CA 1
ATOM 795 C C . ILE A 1 99 ? -39.210 -11.472 12.429 1.00 42.09 99 ILE A C 1
ATOM 797 O O . ILE A 1 99 ? -39.153 -10.826 13.476 1.00 42.09 99 ILE A O 1
ATOM 801 N N . PRO A 1 100 ? -38.186 -11.467 11.551 1.00 41.50 100 PRO A N 1
ATOM 802 C CA . PRO A 1 100 ? -36.851 -10.908 11.837 1.00 41.50 100 PRO A CA 1
ATOM 803 C C . PRO A 1 100 ? -36.758 -9.385 12.069 1.00 41.50 100 PRO A C 1
ATOM 805 O O . PRO A 1 100 ? -35.659 -8.843 12.051 1.00 41.50 100 PRO A O 1
ATOM 808 N N . SER A 1 101 ? -37.874 -8.678 12.249 1.00 45.00 101 SER A N 1
ATOM 809 C CA . SER A 1 101 ? -37.949 -7.212 12.240 1.00 45.00 101 SER A CA 1
ATOM 810 C C . SER A 1 101 ? -38.710 -6.596 13.422 1.00 45.00 101 SER A C 1
ATOM 812 O O . SER A 1 101 ? -38.978 -5.399 13.394 1.00 45.00 101 SER A O 1
ATOM 814 N N . ASP A 1 102 ? -39.092 -7.369 14.444 1.00 47.66 102 ASP A N 1
ATOM 815 C CA . ASP A 1 102 ? -39.776 -6.806 15.617 1.00 47.66 102 ASP A CA 1
ATOM 816 C C . ASP A 1 102 ? -38.767 -6.242 16.634 1.00 47.66 102 ASP A C 1
ATOM 818 O O . ASP A 1 102 ? -38.122 -6.985 17.378 1.00 47.66 102 ASP A O 1
ATOM 822 N N . GLU A 1 103 ? -38.703 -4.908 16.739 1.00 48.16 103 GLU A N 1
ATOM 823 C CA . GLU A 1 103 ? -37.966 -4.132 17.764 1.00 48.16 103 GLU A CA 1
ATOM 824 C C . GLU A 1 103 ? -38.341 -4.510 19.224 1.00 48.16 103 GLU A C 1
ATOM 826 O O . GLU A 1 103 ? -37.701 -4.084 20.190 1.00 48.16 103 GLU A O 1
ATOM 831 N N . ASN A 1 104 ? -39.363 -5.355 19.400 1.00 54.38 104 ASN A N 1
ATOM 832 C CA . ASN A 1 104 ? -39.876 -5.850 20.678 1.00 54.38 104 ASN A CA 1
ATOM 833 C C . ASN A 1 104 ? -39.507 -7.309 21.000 1.00 54.38 104 ASN A C 1
ATOM 835 O O . ASN A 1 104 ? -40.050 -7.886 21.945 1.00 54.38 104 ASN A O 1
ATOM 839 N N . CYS A 1 105 ? -38.583 -7.920 20.255 1.00 68.94 105 CYS A N 1
ATOM 840 C CA . CYS A 1 105 ? -38.091 -9.260 20.562 1.00 68.94 105 CYS A CA 1
ATOM 841 C C . CYS A 1 1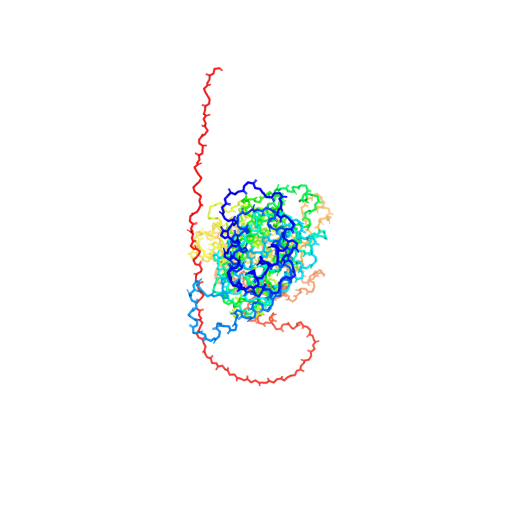05 ? -37.246 -9.243 21.852 1.00 68.94 105 CYS A C 1
ATOM 843 O O . CYS A 1 105 ? -36.206 -8.581 21.923 1.00 68.94 105 CYS A O 1
ATOM 845 N N . TRP A 1 106 ? -37.692 -9.974 22.882 1.00 73.50 106 TRP A N 1
ATOM 846 C CA . TRP A 1 106 ? -37.050 -10.002 24.204 1.00 73.50 106 TRP A CA 1
ATOM 847 C C . TRP A 1 106 ? -35.530 -10.281 24.151 1.00 73.50 106 TRP A C 1
ATOM 849 O O . TRP A 1 106 ? -34.784 -9.494 24.741 1.00 73.50 106 TRP A O 1
ATOM 859 N N . PRO A 1 107 ? -35.030 -11.295 23.409 1.00 81.88 107 PRO A N 1
ATOM 860 C CA . PRO A 1 107 ? -33.595 -11.522 23.225 1.00 81.88 107 PRO A CA 1
ATOM 861 C C . PRO A 1 107 ? -32.817 -10.289 22.760 1.00 81.88 107 PRO A C 1
ATOM 863 O O . PRO A 1 107 ? -31.768 -9.980 23.323 1.00 81.88 107 PRO A O 1
ATOM 866 N N . THR A 1 108 ? -33.324 -9.561 21.765 1.00 84.31 108 THR A N 1
ATOM 867 C CA . THR A 1 108 ? -32.657 -8.376 21.206 1.00 84.31 108 THR A CA 1
ATOM 868 C C . THR A 1 108 ? -32.578 -7.241 22.224 1.00 84.31 108 THR A C 1
ATOM 870 O O . THR A 1 108 ? -31.525 -6.614 22.379 1.00 84.31 108 THR A O 1
ATOM 873 N N . GLN A 1 109 ? -33.663 -7.001 22.967 1.00 80.94 109 GLN A N 1
ATOM 874 C CA . GLN A 1 109 ? -33.692 -5.979 24.017 1.00 80.94 109 GLN A CA 1
ATOM 875 C C . GLN A 1 109 ? -32.748 -6.327 25.171 1.00 80.94 109 GLN A C 1
ATOM 877 O O . GLN A 1 109 ? -31.966 -5.473 25.594 1.00 80.94 109 GLN A O 1
ATOM 882 N N . LEU A 1 110 ? -32.757 -7.586 25.621 1.00 84.19 110 LEU A N 1
ATOM 883 C CA . LEU A 1 110 ? -31.836 -8.096 26.637 1.00 84.19 110 LEU A CA 1
ATOM 884 C C . LEU A 1 110 ? -30.378 -7.884 26.213 1.00 84.19 110 LEU A C 1
ATOM 886 O O . LEU A 1 110 ? -29.617 -7.276 26.962 1.00 84.19 110 LEU A O 1
ATOM 890 N N . HIS A 1 111 ? -29.983 -8.325 25.013 1.00 89.25 111 HIS A N 1
ATOM 891 C CA . HIS A 1 111 ? -28.592 -8.200 24.555 1.00 89.25 111 HIS A CA 1
ATOM 892 C C . HIS A 1 111 ? -28.174 -6.730 24.431 1.00 89.25 111 HIS A C 1
ATOM 894 O O . HIS A 1 111 ? -27.085 -6.357 24.868 1.00 89.25 111 HIS A O 1
ATOM 900 N N . THR A 1 112 ? -29.052 -5.871 23.909 1.00 89.06 112 THR A N 1
ATOM 901 C CA . THR A 1 112 ? -28.790 -4.429 23.812 1.00 89.06 112 THR A CA 1
ATOM 902 C C . THR A 1 112 ? -28.602 -3.787 25.190 1.00 89.06 112 THR A C 1
ATOM 904 O O . THR A 1 112 ? -27.635 -3.049 25.406 1.00 89.06 112 THR A O 1
ATOM 907 N N . CYS A 1 113 ? -29.491 -4.068 26.146 1.00 85.50 113 CYS A N 1
ATOM 908 C CA . CYS A 1 113 ? -29.380 -3.559 27.514 1.00 85.50 113 CYS A CA 1
ATOM 909 C C . CYS A 1 113 ? -28.140 -4.103 28.224 1.00 85.50 113 CYS A C 1
ATOM 911 O O . CYS A 1 113 ? -27.420 -3.337 28.869 1.00 85.50 113 CYS A O 1
ATOM 913 N N . LEU A 1 114 ? -27.862 -5.397 28.074 1.00 90.38 114 LEU A N 1
ATOM 914 C CA . LEU A 1 114 ? -26.718 -6.057 28.683 1.00 90.38 114 LEU A CA 1
ATOM 915 C C . LEU A 1 114 ? -25.402 -5.477 28.164 1.00 90.38 114 LEU A C 1
ATOM 917 O O . LEU A 1 114 ? -24.557 -5.106 28.974 1.00 90.38 114 LEU A O 1
ATOM 921 N N . LEU A 1 115 ? -25.242 -5.302 26.848 1.00 94.50 115 LEU A N 1
ATOM 922 C CA . LEU A 1 115 ? -24.028 -4.702 26.287 1.00 94.50 115 LEU A CA 1
ATOM 923 C C . LEU A 1 115 ? -23.806 -3.283 26.828 1.00 94.50 115 LEU A C 1
ATOM 925 O O . LEU A 1 115 ? -22.702 -2.953 27.265 1.00 94.50 115 LEU A O 1
ATOM 929 N N . LYS A 1 116 ? -24.860 -2.454 26.861 1.00 90.81 116 LYS A N 1
ATOM 930 C CA . LYS A 1 116 ? -24.795 -1.101 27.437 1.00 90.81 116 LYS A CA 1
ATOM 931 C C . LYS A 1 116 ? -24.363 -1.137 28.902 1.00 90.81 116 LYS A C 1
ATOM 933 O O . LYS A 1 116 ? -23.498 -0.359 29.300 1.00 90.81 116 LYS A O 1
ATOM 938 N N . LEU A 1 117 ? -24.940 -2.031 29.704 1.00 89.00 117 LEU A N 1
ATOM 939 C CA . LEU A 1 117 ? -24.592 -2.174 31.117 1.00 89.00 117 LEU A CA 1
ATOM 940 C C . LEU A 1 117 ? -23.142 -2.626 31.298 1.00 89.00 117 LEU A C 1
ATOM 942 O O . LEU A 1 117 ? -22.416 -1.969 32.040 1.00 89.00 117 LEU A O 1
ATOM 946 N N . LEU A 1 118 ? -22.706 -3.675 30.593 1.00 92.94 118 LEU A N 1
ATOM 947 C CA . LEU A 1 118 ? -21.340 -4.207 30.654 1.00 92.94 118 LEU A CA 1
ATOM 948 C C . LEU A 1 118 ? -20.302 -3.139 30.295 1.00 92.94 118 LEU A C 1
ATOM 950 O O . LEU A 1 118 ? -19.343 -2.934 31.039 1.00 92.94 118 LEU A O 1
ATOM 954 N N . VAL A 1 119 ? -20.526 -2.396 29.210 1.00 94.06 119 VAL A N 1
ATOM 955 C CA . VAL A 1 119 ? -19.644 -1.296 28.796 1.00 94.06 119 VAL A CA 1
ATOM 956 C C . VAL A 1 119 ? -19.597 -0.200 29.855 1.00 94.06 119 VAL A C 1
ATOM 958 O O . VAL A 1 119 ? -18.510 0.255 30.209 1.00 94.06 119 VAL A O 1
ATOM 961 N N . ARG A 1 120 ? -20.735 0.194 30.431 1.00 89.44 120 ARG A N 1
ATOM 962 C CA . ARG A 1 120 ? -20.766 1.259 31.441 1.00 89.44 120 ARG A CA 1
ATOM 963 C C . ARG A 1 120 ? -20.105 0.868 32.753 1.00 89.44 120 ARG A C 1
ATOM 965 O O . ARG A 1 120 ? -19.238 1.597 33.229 1.00 89.44 120 ARG A O 1
ATOM 972 N N . ILE A 1 121 ? -20.451 -0.289 33.314 1.00 89.06 121 ILE A N 1
ATOM 973 C CA . ILE A 1 121 ? -19.841 -0.751 34.569 1.00 89.06 121 ILE A CA 1
ATOM 974 C C . ILE A 1 121 ? -18.356 -1.052 34.401 1.00 89.06 121 ILE A C 1
ATOM 976 O O . ILE A 1 121 ? -17.595 -0.897 35.353 1.00 89.06 121 ILE A O 1
ATOM 980 N N . SER A 1 122 ? -17.925 -1.425 33.189 1.00 91.88 122 SER A N 1
ATOM 981 C CA . SER A 1 122 ? -16.506 -1.606 32.904 1.00 91.88 122 SER A CA 1
ATOM 982 C C . SER A 1 122 ? -15.714 -0.314 33.043 1.00 91.88 122 SER A C 1
ATOM 984 O O . SER A 1 122 ? -14.503 -0.396 33.181 1.00 91.88 122 SER A O 1
ATOM 986 N N . MET A 1 123 ? -16.351 0.860 33.045 1.00 90.50 123 MET A N 1
ATOM 987 C CA . MET A 1 123 ? -15.700 2.155 33.262 1.00 90.50 123 MET A CA 1
ATOM 988 C C . MET A 1 123 ? -15.799 2.643 34.718 1.00 90.50 123 MET A C 1
ATOM 990 O O . MET A 1 123 ? -15.135 3.616 35.069 1.00 90.50 123 MET A O 1
ATOM 994 N N . GLU A 1 124 ? -16.552 1.959 35.588 1.00 87.88 124 GLU A N 1
ATOM 995 C CA . GLU A 1 124 ? -16.755 2.381 36.980 1.00 87.88 124 GLU A CA 1
ATOM 996 C C . GLU A 1 124 ? -15.533 2.036 37.859 1.00 87.88 124 GLU A C 1
ATOM 998 O O . GLU A 1 124 ? -15.214 0.853 38.033 1.00 87.88 124 GLU A O 1
ATOM 1003 N N . PRO A 1 125 ? -14.840 3.022 38.468 1.00 86.12 125 PRO A N 1
ATOM 1004 C CA . PRO A 1 125 ? -13.560 2.797 39.145 1.00 86.12 125 PRO A CA 1
ATOM 1005 C C . PRO A 1 125 ? -13.574 1.740 40.253 1.00 86.12 125 PRO A C 1
ATOM 1007 O O . PRO A 1 125 ? -12.578 1.035 40.429 1.00 86.12 125 PRO A O 1
ATOM 1010 N N . SER A 1 126 ? -14.671 1.624 41.008 1.00 84.00 126 SER A N 1
ATOM 1011 C CA . SER A 1 126 ? -14.756 0.656 42.108 1.00 84.00 126 SER A CA 1
ATOM 1012 C C . SER A 1 126 ? -14.990 -0.777 41.611 1.00 84.00 126 SER A C 1
ATOM 1014 O O . SER A 1 126 ? -14.436 -1.727 42.161 1.00 84.00 126 SER A O 1
ATOM 1016 N N . VAL A 1 127 ? -15.763 -0.933 40.532 1.00 84.31 127 VAL A N 1
ATOM 1017 C CA . VAL A 1 127 ? -16.157 -2.236 39.978 1.00 84.31 127 VAL A CA 1
ATOM 1018 C C . VAL A 1 127 ? -15.010 -2.831 39.165 1.00 84.31 127 VAL A C 1
ATOM 1020 O O . VAL A 1 127 ? -14.778 -4.036 39.217 1.00 84.31 127 VAL A O 1
ATOM 1023 N N . ARG A 1 128 ? -14.222 -1.983 38.492 1.00 88.56 128 ARG A N 1
ATOM 1024 C CA . ARG A 1 128 ? -13.025 -2.362 37.717 1.00 88.56 128 ARG A CA 1
ATOM 1025 C C . ARG A 1 128 ? -11.937 -3.080 38.518 1.00 88.56 128 ARG A C 1
ATOM 1027 O O . ARG A 1 128 ? -11.047 -3.675 37.921 1.00 88.56 128 ARG A O 1
ATOM 1034 N N . GLN A 1 129 ? -11.979 -3.013 39.848 1.00 84.88 129 GLN A N 1
ATOM 1035 C CA . GLN A 1 129 ? -11.054 -3.736 40.729 1.00 84.88 129 GLN A CA 1
ATOM 1036 C C . GLN A 1 129 ? -11.514 -5.176 41.013 1.00 84.88 129 GLN A C 1
ATOM 1038 O O . GLN A 1 129 ? -10.757 -5.966 41.572 1.00 84.88 129 GLN A O 1
ATOM 1043 N N . SER A 1 130 ? -12.746 -5.530 40.637 1.00 84.50 130 SER A N 1
ATOM 1044 C CA . SER A 1 130 ? -13.317 -6.858 40.839 1.00 84.50 130 SER A CA 1
ATOM 1045 C C . SER A 1 130 ? -12.883 -7.828 39.740 1.00 84.50 130 SER A C 1
ATOM 1047 O O . SER A 1 130 ? -13.178 -7.621 38.563 1.00 84.50 130 SER A O 1
ATOM 1049 N N . SER A 1 131 ? -12.268 -8.951 40.118 1.00 87.94 131 SER A N 1
ATOM 1050 C CA . SER A 1 131 ? -11.968 -10.055 39.191 1.00 87.94 131 SER A CA 1
ATOM 1051 C C . SER A 1 131 ? -13.229 -10.716 38.616 1.00 87.94 131 SER A C 1
ATOM 1053 O O . SER A 1 131 ? -13.189 -11.296 37.527 1.00 87.94 131 SER A O 1
ATOM 1055 N N . LEU A 1 132 ? -14.371 -10.590 39.305 1.00 90.06 132 LEU A N 1
ATOM 1056 C CA . LEU A 1 132 ? -15.661 -11.085 38.818 1.00 90.06 132 LEU A CA 1
ATOM 1057 C C . LEU A 1 132 ? -16.125 -10.321 37.576 1.00 90.06 132 LEU A C 1
ATOM 1059 O O . LEU A 1 132 ? -16.699 -10.926 36.679 1.00 90.06 132 LEU A O 1
ATOM 1063 N N . LEU A 1 133 ? -15.831 -9.018 37.484 1.00 92.81 133 LEU A N 1
ATOM 1064 C CA . LEU A 1 133 ? -16.155 -8.235 36.292 1.00 92.81 133 LEU A CA 1
ATOM 1065 C C . LEU A 1 133 ? -15.357 -8.723 35.082 1.00 92.81 133 LEU A C 1
ATOM 1067 O O . LEU A 1 133 ? -15.925 -8.904 34.011 1.00 92.81 133 LEU A O 1
ATOM 1071 N N . GLN A 1 134 ? -14.054 -8.963 35.252 1.00 93.56 134 GLN A N 1
ATOM 1072 C CA . GLN A 1 134 ? -13.230 -9.506 34.173 1.00 93.56 134 GLN A CA 1
ATOM 1073 C C . GLN A 1 134 ? -13.781 -10.856 33.693 1.00 93.56 134 GLN A C 1
ATOM 1075 O O . GLN A 1 134 ? -13.933 -11.063 32.494 1.00 93.56 134 GLN A O 1
ATOM 1080 N N . THR A 1 135 ? -14.118 -11.745 34.631 1.00 93.69 135 THR A N 1
ATOM 1081 C CA . THR A 1 135 ? -14.686 -13.065 34.314 1.00 93.69 135 THR A CA 1
ATOM 1082 C C . THR A 1 135 ? -16.010 -12.930 33.567 1.00 93.69 135 THR A C 1
ATOM 1084 O O . THR A 1 135 ? -16.200 -13.583 32.548 1.00 93.69 135 THR A O 1
ATOM 1087 N N . LEU A 1 136 ? -16.892 -12.035 34.022 1.00 94.44 136 LEU A N 1
ATOM 1088 C CA . LEU A 1 136 ? -18.162 -11.757 33.360 1.00 94.44 136 LEU A CA 1
ATOM 1089 C C . LEU A 1 136 ? -17.963 -11.270 31.920 1.00 94.44 136 LEU A C 1
ATOM 1091 O O . LEU A 1 136 ? -18.653 -11.746 31.026 1.00 94.44 136 LEU A O 1
ATOM 1095 N N . LEU A 1 137 ? -17.033 -10.344 31.679 1.00 96.12 137 LEU A N 1
ATOM 1096 C CA . LEU A 1 137 ? -16.772 -9.823 30.333 1.00 96.12 137 LEU A CA 1
ATOM 1097 C C . LEU A 1 137 ? -16.267 -10.916 29.383 1.00 96.12 137 LEU A C 1
ATOM 1099 O O . LEU A 1 137 ? -16.770 -11.014 28.268 1.00 96.12 137 LEU A O 1
ATOM 1103 N N . LEU A 1 138 ? -15.343 -11.764 29.845 1.00 95.00 138 LEU A N 1
ATOM 1104 C CA . LEU A 1 138 ? -14.831 -12.897 29.065 1.00 95.00 138 LEU A CA 1
ATOM 1105 C C . LEU A 1 138 ? -15.926 -13.935 28.784 1.00 95.00 138 LEU A C 1
ATOM 1107 O O . LEU A 1 138 ? -16.064 -14.418 27.664 1.00 95.00 138 LEU A O 1
ATOM 1111 N N . ASP A 1 139 ? -16.750 -14.250 29.783 1.00 93.94 139 ASP A N 1
ATOM 1112 C CA . ASP A 1 139 ? -17.889 -15.156 29.623 1.00 93.94 139 ASP A CA 1
ATOM 1113 C C . ASP A 1 139 ? -18.937 -14.604 28.648 1.00 93.94 139 ASP A C 1
ATOM 1115 O O . ASP A 1 139 ? -19.576 -15.366 27.919 1.00 93.94 139 ASP A O 1
ATOM 1119 N N . SER A 1 140 ? -19.089 -13.280 28.618 1.00 95.75 140 SER A N 1
ATOM 1120 C CA . SER A 1 140 ? -20.042 -12.580 27.761 1.00 95.75 140 SER A CA 1
ATOM 1121 C C . SER A 1 140 ? -19.670 -12.654 26.279 1.00 95.75 140 SER A C 1
ATOM 1123 O O . SER A 1 140 ? -20.542 -12.486 25.432 1.00 95.75 140 SER A O 1
ATOM 1125 N N . GLU A 1 141 ? -18.419 -12.963 25.923 1.00 94.44 141 GLU A N 1
ATOM 1126 C CA . GLU A 1 141 ? -18.013 -13.154 24.522 1.00 94.44 141 GLU A CA 1
ATOM 1127 C C . GLU A 1 141 ? -18.799 -14.262 23.807 1.00 94.44 141 GLU A C 1
ATOM 1129 O O . GLU A 1 141 ? -18.943 -14.217 22.587 1.00 94.44 141 GLU A O 1
ATOM 1134 N N . GLN A 1 142 ? -19.329 -15.233 24.557 1.00 92.62 142 GLN A N 1
ATOM 1135 C CA . GLN A 1 142 ? -20.068 -16.384 24.026 1.00 92.62 142 GLN A CA 1
ATOM 1136 C C . GLN A 1 142 ? -21.539 -16.068 23.711 1.00 92.62 142 GLN A C 1
ATOM 1138 O O . GLN A 1 142 ? -22.256 -16.923 23.188 1.00 92.62 142 GLN A O 1
ATOM 1143 N N . PHE A 1 143 ? -22.022 -14.873 24.058 1.00 94.31 143 PHE A N 1
ATOM 1144 C CA . PHE A 1 143 ? -23.415 -14.492 23.832 1.00 94.31 143 PHE A CA 1
ATOM 1145 C C . PHE A 1 143 ? -23.688 -14.152 22.363 1.00 94.31 143 PHE A C 1
ATOM 1147 O O . PHE A 1 143 ? -22.787 -13.887 21.569 1.00 94.31 143 PHE A O 1
ATOM 1154 N N . SER A 1 144 ? -24.968 -14.169 21.987 1.00 92.75 144 SER A N 1
ATOM 1155 C CA . SER A 1 144 ? -25.410 -13.989 20.601 1.00 92.75 144 SER A CA 1
ATOM 1156 C C . SER A 1 144 ? -25.479 -12.517 20.202 1.00 92.75 144 SER A C 1
ATOM 1158 O O . SER A 1 144 ? -26.549 -11.956 19.962 1.00 92.75 144 SER A O 1
ATOM 1160 N N . TRP A 1 145 ? -24.320 -11.871 20.116 1.00 95.44 145 TRP A N 1
ATOM 1161 C CA . TRP A 1 145 ? -24.233 -10.445 19.806 1.00 95.44 145 TRP A CA 1
ATOM 1162 C C . TRP A 1 145 ? -24.642 -10.063 18.379 1.00 95.44 145 TRP A C 1
ATOM 1164 O O . TRP A 1 145 ? -24.860 -8.882 18.098 1.00 95.44 145 TRP A O 1
ATOM 1174 N N . GLN A 1 146 ? -24.816 -11.038 17.483 1.00 93.38 146 GLN A N 1
ATOM 1175 C CA . GLN A 1 146 ? -25.444 -10.823 16.179 1.00 93.38 146 GLN A CA 1
ATOM 1176 C C . GLN A 1 146 ? -26.875 -10.274 16.291 1.00 93.38 146 GLN A C 1
ATOM 1178 O O . GLN A 1 146 ? -27.380 -9.739 15.316 1.00 93.38 146 GLN A O 1
ATOM 1183 N N . LEU A 1 147 ? -27.521 -10.382 17.457 1.00 91.44 147 LEU A N 1
ATOM 1184 C CA . LEU A 1 147 ? -28.856 -9.830 17.701 1.00 91.44 147 LEU A CA 1
ATOM 1185 C C . LEU A 1 147 ? -28.871 -8.299 17.827 1.00 91.44 147 LEU A C 1
ATOM 1187 O O . LEU A 1 147 ? -29.943 -7.707 17.782 1.00 91.44 147 LEU A O 1
ATOM 1191 N N . ILE A 1 148 ? -27.712 -7.658 18.015 1.00 93.94 148 ILE A N 1
ATOM 1192 C CA . ILE A 1 148 ? -27.612 -6.201 18.151 1.00 93.94 148 ILE A CA 1
ATOM 1193 C C . ILE A 1 148 ? -27.436 -5.567 16.769 1.00 93.94 148 ILE A C 1
ATOM 1195 O O . ILE A 1 148 ? -26.480 -5.886 16.046 1.00 93.94 148 ILE A O 1
ATOM 1199 N N . ASP A 1 149 ? -28.332 -4.638 16.450 1.00 93.75 149 ASP A N 1
ATOM 1200 C CA . ASP A 1 149 ? -28.327 -3.847 15.223 1.00 93.75 149 ASP A CA 1
ATOM 1201 C C . ASP A 1 149 ? -27.227 -2.768 15.210 1.00 93.75 149 ASP A C 1
ATOM 1203 O O . ASP A 1 149 ? -26.553 -2.487 16.211 1.00 93.75 149 ASP A O 1
ATOM 1207 N N . GLY A 1 150 ? -27.007 -2.165 14.041 1.00 95.00 150 GLY A N 1
ATOM 1208 C CA . GLY A 1 150 ? -25.985 -1.135 13.861 1.00 95.00 150 GLY A CA 1
ATOM 1209 C C . GLY A 1 150 ? -26.214 0.094 14.743 1.00 95.00 150 GLY A C 1
ATOM 1210 O O . GLY A 1 150 ? -25.268 0.592 15.353 1.00 95.00 150 GLY A O 1
ATOM 1211 N N . VAL A 1 151 ? -27.466 0.545 14.869 1.00 95.56 151 VAL A N 1
ATOM 1212 C CA . VAL A 1 151 ? -27.834 1.763 15.611 1.00 95.56 151 VAL A CA 1
ATOM 1213 C C . VAL A 1 151 ? -27.614 1.591 17.115 1.00 95.56 151 VAL A C 1
ATOM 1215 O O . VAL A 1 151 ? -27.035 2.463 17.774 1.00 95.56 151 VAL A O 1
ATOM 1218 N N . SER A 1 152 ? -28.026 0.463 17.697 1.00 93.94 152 SER A N 1
ATOM 1219 C CA . SER A 1 152 ? -27.796 0.200 19.122 1.00 93.94 152 SER A CA 1
ATOM 1220 C C . SER A 1 152 ? -26.312 0.048 19.429 1.00 93.94 152 SER A C 1
ATOM 1222 O O . SER A 1 152 ? -25.844 0.558 20.453 1.00 93.94 152 SER A O 1
ATOM 1224 N N . PHE A 1 153 ? -25.560 -0.603 18.539 1.00 97.88 153 PHE A N 1
ATOM 1225 C CA . PHE A 1 153 ? -24.114 -0.738 18.677 1.00 97.88 153 PHE A CA 1
ATOM 1226 C C . PHE A 1 153 ? -23.392 0.612 18.575 1.00 97.88 153 PHE A C 1
ATOM 1228 O O . PHE A 1 153 ? -22.518 0.903 19.393 1.00 97.88 153 PHE A O 1
ATOM 1235 N N . GLU A 1 154 ? -23.788 1.476 17.638 1.00 97.75 154 GLU A N 1
ATOM 1236 C CA . GLU A 1 154 ? -23.247 2.832 17.508 1.00 97.75 154 GLU A CA 1
ATOM 1237 C C . GLU A 1 154 ? -23.411 3.635 18.805 1.00 97.75 154 GLU A C 1
ATOM 1239 O O . GLU A 1 154 ? -22.454 4.248 19.283 1.00 97.75 154 GLU A O 1
ATOM 1244 N N . ASN A 1 155 ? -24.595 3.584 19.420 1.00 95.56 155 ASN A N 1
ATOM 1245 C CA . ASN A 1 155 ? -24.861 4.261 20.691 1.00 95.56 155 ASN A CA 1
ATOM 1246 C C . ASN A 1 155 ? -23.926 3.782 21.813 1.00 95.56 155 ASN A C 1
ATOM 1248 O O . ASN A 1 155 ? -23.412 4.592 22.590 1.00 95.56 155 ASN A O 1
ATOM 1252 N N . VAL A 1 156 ? -23.683 2.470 21.891 1.00 96.12 156 VAL A N 1
ATOM 1253 C CA . VAL A 1 156 ? -2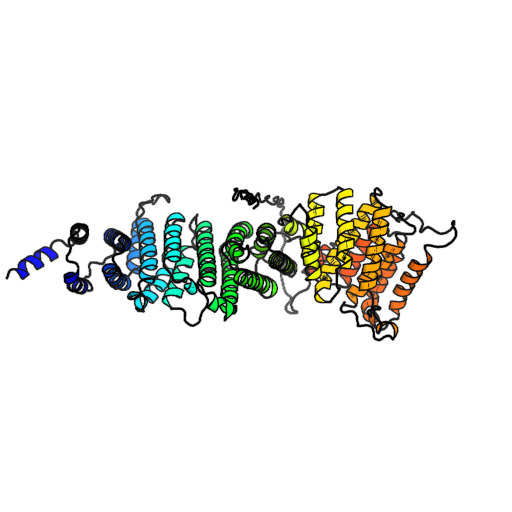2.747 1.872 22.855 1.00 96.12 156 VAL A CA 1
ATOM 1254 C C . VAL A 1 156 ? -21.321 2.359 22.603 1.00 96.12 156 VAL A C 1
ATOM 1256 O O . VAL A 1 156 ? -20.653 2.826 23.529 1.00 96.12 156 VAL A O 1
ATOM 1259 N N . ILE A 1 157 ? -20.854 2.266 21.358 1.00 97.81 157 ILE A N 1
ATOM 1260 C CA . ILE A 1 157 ? -19.486 2.624 20.978 1.00 97.81 157 ILE A CA 1
ATOM 1261 C C . ILE A 1 157 ? -19.222 4.113 21.185 1.00 97.81 157 ILE A C 1
ATOM 1263 O O . ILE A 1 157 ? -18.196 4.475 21.761 1.00 97.81 157 ILE A O 1
ATOM 1267 N N . ASN A 1 158 ? -20.149 4.982 20.787 1.00 96.75 158 ASN A N 1
ATOM 1268 C CA . ASN A 1 158 ? -20.016 6.420 20.997 1.00 96.75 158 ASN A CA 1
ATOM 1269 C C . ASN A 1 158 ? -19.916 6.757 22.490 1.00 96.75 158 ASN A C 1
ATOM 1271 O O . ASN A 1 158 ? -19.056 7.549 22.880 1.00 96.75 158 ASN A O 1
ATOM 1275 N N . TRP A 1 159 ? -20.727 6.117 23.339 1.00 95.00 159 TRP A N 1
ATOM 1276 C CA . TRP A 1 159 ? -20.618 6.289 24.788 1.00 95.00 159 TRP A CA 1
ATOM 1277 C C . TRP A 1 159 ? -19.260 5.816 25.322 1.00 95.00 159 TRP A C 1
ATOM 1279 O O . TRP A 1 159 ? -18.633 6.527 26.112 1.00 95.00 159 TRP A O 1
ATOM 1289 N N . TRP A 1 160 ? -18.780 4.651 24.873 1.00 96.31 160 TRP A N 1
ATOM 1290 C CA . TRP A 1 160 ? -17.487 4.102 25.289 1.00 96.31 160 TRP A CA 1
ATOM 1291 C C . TRP A 1 160 ? -16.335 5.051 24.945 1.00 96.31 160 TRP A C 1
ATOM 1293 O O . TRP A 1 160 ? -15.551 5.410 25.827 1.00 96.31 160 TRP A O 1
ATOM 1303 N N . VAL A 1 161 ? -16.289 5.543 23.703 1.00 96.69 161 VAL A N 1
ATOM 1304 C CA . VAL A 1 161 ? -15.253 6.479 23.232 1.00 96.69 161 VAL A CA 1
ATOM 1305 C C . VAL A 1 161 ? -15.249 7.782 24.037 1.00 96.69 161 VAL A C 1
ATOM 1307 O O . VAL A 1 161 ? -14.185 8.346 24.283 1.00 96.69 161 VAL A O 1
ATOM 1310 N N . MET A 1 162 ? -16.417 8.267 24.468 1.00 94.44 162 MET A N 1
ATOM 1311 C CA . MET A 1 162 ? -16.520 9.483 25.287 1.00 94.44 162 MET A CA 1
ATOM 1312 C C . MET A 1 162 ? -16.137 9.272 26.760 1.00 94.44 162 MET A C 1
ATOM 1314 O O . MET A 1 162 ? -15.818 10.248 27.439 1.00 94.44 162 MET A O 1
ATOM 1318 N N . SER A 1 163 ? -16.166 8.032 27.255 1.00 91.69 163 SER A N 1
ATOM 1319 C CA . SER A 1 163 ? -16.078 7.736 28.693 1.00 91.69 163 SER A CA 1
ATOM 1320 C C . SER A 1 163 ? -14.741 7.138 29.136 1.00 91.69 163 SER A C 1
ATOM 1322 O O . SER A 1 163 ? -14.357 7.309 30.292 1.00 91.69 163 SER A O 1
ATOM 1324 N N . CYS A 1 164 ? -14.024 6.435 28.256 1.00 93.88 164 CYS A N 1
ATOM 1325 C CA . CYS A 1 164 ? -12.758 5.785 28.604 1.00 93.88 164 CYS A CA 1
ATOM 1326 C C . CYS A 1 164 ? -11.541 6.730 28.534 1.00 93.88 164 CYS A C 1
ATOM 1328 O O . CYS A 1 164 ? -11.539 7.757 27.851 1.00 93.88 164 CYS A O 1
ATOM 1330 N N . ASP A 1 165 ? -10.460 6.358 29.231 1.00 94.12 165 ASP A N 1
ATOM 1331 C CA . ASP A 1 165 ? -9.137 6.925 28.962 1.00 94.12 165 ASP A CA 1
ATOM 1332 C C . ASP A 1 165 ? -8.686 6.456 27.570 1.00 94.12 165 ASP A C 1
ATOM 1334 O O . ASP A 1 165 ? -8.608 5.248 27.344 1.00 94.12 165 ASP A O 1
ATOM 1338 N N . PRO A 1 166 ? -8.350 7.358 26.633 1.00 96.12 166 PRO A N 1
ATOM 1339 C CA . PRO A 1 166 ? -8.016 6.975 25.265 1.00 96.12 166 PRO A CA 1
ATOM 1340 C C . PRO A 1 166 ? -6.779 6.079 25.162 1.00 96.12 166 PRO A C 1
ATOM 1342 O O . PRO A 1 166 ? -6.603 5.399 24.157 1.00 96.12 166 PRO A O 1
ATOM 1345 N N . ARG A 1 167 ? -5.930 6.013 26.194 1.00 95.69 167 ARG A N 1
ATOM 1346 C CA . ARG A 1 167 ? -4.798 5.076 26.238 1.00 95.69 167 ARG A CA 1
ATOM 1347 C C . ARG A 1 167 ? -5.234 3.612 26.332 1.00 95.69 167 ARG A C 1
ATOM 1349 O O . ARG A 1 167 ? -4.389 2.742 26.153 1.00 95.69 167 ARG A O 1
ATOM 1356 N N . ILE A 1 168 ? -6.518 3.338 26.578 1.00 95.31 168 ILE A N 1
ATOM 1357 C CA . ILE A 1 168 ? -7.089 1.988 26.658 1.00 95.31 168 ILE A CA 1
ATOM 1358 C C . ILE A 1 168 ? -6.766 1.130 25.426 1.00 95.31 168 ILE A C 1
ATOM 1360 O O . ILE A 1 168 ? -6.525 -0.068 25.558 1.00 95.31 168 ILE A O 1
ATOM 1364 N N . VAL A 1 169 ? -6.693 1.745 24.240 1.00 95.94 169 VAL A N 1
ATOM 1365 C CA . VAL A 1 169 ? -6.414 1.046 22.974 1.00 95.94 169 VAL A CA 1
ATOM 1366 C C . VAL A 1 169 ? -4.923 0.818 22.719 1.00 95.94 169 VAL A C 1
ATOM 1368 O O . VAL A 1 169 ? -4.579 -0.005 21.878 1.00 95.94 169 VAL A O 1
ATOM 1371 N N . LEU A 1 170 ? -4.028 1.490 23.454 1.00 96.50 170 LEU A N 1
ATOM 1372 C CA . LEU A 1 170 ? -2.577 1.412 23.251 1.00 96.50 170 LEU A CA 1
ATOM 1373 C C . LEU A 1 170 ? -1.989 0.167 23.898 1.00 96.50 170 LEU A C 1
ATOM 1375 O O . LEU A 1 170 ? -2.280 -0.124 25.064 1.00 96.50 170 LEU A O 1
ATOM 1379 N N . ASP A 1 171 ? -1.217 -0.596 23.138 1.00 90.62 171 ASP A N 1
ATOM 1380 C CA . ASP A 1 171 ? -0.626 -1.861 23.565 1.00 90.62 171 ASP A CA 1
ATOM 1381 C C . ASP A 1 171 ? 0.499 -1.619 24.578 1.00 90.62 171 ASP A C 1
ATOM 1383 O O . ASP A 1 171 ? 1.639 -1.315 24.235 1.00 90.62 171 ASP A O 1
ATOM 1387 N N . MET A 1 172 ? 0.134 -1.651 25.858 1.00 91.25 172 MET A N 1
ATOM 1388 C CA . MET A 1 172 ? 1.014 -1.353 26.981 1.00 91.25 172 MET A CA 1
ATOM 1389 C C . MET A 1 172 ? 0.966 -2.502 27.979 1.00 91.25 172 MET A C 1
ATOM 1391 O O . MET A 1 172 ? -0.119 -2.944 28.354 1.00 91.25 172 MET A O 1
ATOM 1395 N N . ASP A 1 173 ? 2.122 -2.885 28.517 1.00 86.69 173 ASP A N 1
ATOM 1396 C CA . ASP A 1 173 ? 2.224 -3.948 29.530 1.00 86.69 173 ASP A CA 1
ATOM 1397 C C . ASP A 1 173 ? 1.400 -3.655 30.796 1.00 86.69 173 ASP A C 1
ATOM 1399 O O . ASP A 1 173 ? 0.976 -4.557 31.511 1.00 86.69 173 ASP A O 1
ATOM 1403 N N . SER A 1 174 ? 1.149 -2.375 31.081 1.00 85.94 174 SER A N 1
ATOM 1404 C CA . SER A 1 174 ? 0.389 -1.918 32.245 1.00 85.94 174 SER A CA 1
ATOM 1405 C C . SER A 1 174 ? -1.126 -1.841 32.013 1.00 85.94 174 SER A C 1
ATOM 1407 O O . SER A 1 174 ? -1.817 -1.172 32.788 1.00 85.94 174 SER A O 1
ATOM 1409 N N . ARG A 1 175 ? -1.654 -2.411 30.923 1.00 87.94 175 ARG A N 1
ATOM 1410 C CA . ARG A 1 175 ? -3.087 -2.339 30.602 1.00 87.94 175 ARG A CA 1
ATOM 1411 C C . ARG A 1 175 ? -3.902 -3.129 31.633 1.00 87.94 175 ARG A C 1
ATOM 1413 O O . ARG A 1 175 ? -3.537 -4.236 32.019 1.00 87.94 175 ARG A O 1
ATOM 1420 N N . ASN A 1 176 ? -5.018 -2.558 32.087 1.00 91.12 176 ASN A N 1
ATOM 1421 C CA . ASN A 1 176 ? -5.901 -3.255 33.017 1.00 91.12 176 ASN A CA 1
ATOM 1422 C C . ASN A 1 176 ? -6.549 -4.462 32.299 1.00 91.12 176 ASN A C 1
ATOM 1424 O O . ASN A 1 176 ? -7.043 -4.297 31.184 1.00 91.12 176 ASN A O 1
ATOM 1428 N N . PRO A 1 177 ? -6.609 -5.659 32.906 1.00 92.81 177 PRO A N 1
ATOM 1429 C CA . PRO A 1 177 ? -7.249 -6.819 32.282 1.00 92.81 177 PRO A CA 1
ATOM 1430 C C . PRO A 1 177 ? -8.722 -6.608 31.891 1.00 92.81 177 PRO A C 1
ATOM 1432 O O . PRO A 1 177 ? -9.183 -7.182 30.907 1.00 92.81 177 PRO A O 1
ATOM 1435 N N . VAL A 1 178 ? -9.454 -5.747 32.608 1.00 94.62 178 VAL A N 1
ATOM 1436 C CA . VAL A 1 178 ? -10.831 -5.346 32.261 1.00 94.62 178 VAL A CA 1
ATOM 1437 C C . VAL A 1 178 ? -10.876 -4.578 30.937 1.00 94.62 178 VAL A C 1
ATOM 1439 O O . VAL A 1 178 ? -11.823 -4.742 30.176 1.00 94.62 178 VAL A O 1
ATOM 1442 N N . ASP A 1 179 ? -9.845 -3.785 30.630 1.00 94.44 179 ASP A N 1
ATOM 1443 C CA . ASP A 1 179 ? -9.751 -3.048 29.364 1.00 94.44 179 ASP A CA 1
ATOM 1444 C C . ASP A 1 179 ? -9.560 -3.987 28.174 1.00 94.44 179 ASP A C 1
ATOM 1446 O O . ASP A 1 179 ? -10.139 -3.780 27.111 1.00 94.44 179 ASP A O 1
ATOM 1450 N N . ILE A 1 180 ? -8.771 -5.045 28.364 1.00 94.25 180 ILE A N 1
ATOM 1451 C CA . ILE A 1 180 ? -8.589 -6.087 27.351 1.00 94.25 180 ILE A CA 1
ATOM 1452 C C . ILE A 1 180 ? -9.924 -6.797 27.109 1.00 94.25 180 ILE A C 1
ATOM 1454 O O . ILE A 1 180 ? -10.375 -6.868 25.968 1.00 94.25 180 ILE A O 1
ATOM 1458 N N . ALA A 1 181 ? -10.584 -7.239 28.184 1.00 95.94 181 ALA A N 1
ATOM 1459 C CA . ALA A 1 181 ? -11.841 -7.977 28.100 1.00 95.94 181 ALA A CA 1
ATOM 1460 C C . ALA A 1 181 ? -12.982 -7.143 27.489 1.00 95.94 181 ALA A C 1
ATOM 1462 O O . ALA A 1 181 ? -13.755 -7.659 26.686 1.00 95.94 181 ALA A O 1
ATOM 1463 N N . ILE A 1 182 ? -13.089 -5.843 27.806 1.00 96.75 182 ILE A N 1
ATOM 1464 C CA . ILE A 1 182 ? -14.135 -5.004 27.200 1.00 96.75 182 ILE A CA 1
ATOM 1465 C C . ILE A 1 182 ? -13.874 -4.743 25.714 1.00 96.75 182 ILE A C 1
ATOM 1467 O O . ILE A 1 182 ? -14.815 -4.760 24.926 1.00 96.75 182 ILE A O 1
ATOM 1471 N N . ILE A 1 183 ? -12.615 -4.552 25.304 1.00 96.88 183 ILE A N 1
ATOM 1472 C CA . ILE A 1 183 ? -12.268 -4.416 23.884 1.00 96.88 183 ILE A CA 1
ATOM 1473 C C . ILE A 1 183 ? -12.610 -5.716 23.143 1.00 96.88 183 ILE A C 1
ATOM 1475 O O . ILE A 1 183 ? -13.269 -5.657 22.107 1.00 96.88 183 ILE A O 1
ATOM 1479 N N . GLN A 1 184 ? -12.249 -6.880 23.691 1.00 96.75 184 GLN A N 1
ATOM 1480 C CA . GLN A 1 184 ? -12.602 -8.186 23.117 1.00 96.75 184 GLN A CA 1
ATOM 1481 C C . GLN A 1 184 ? -14.119 -8.356 22.975 1.00 96.75 184 GLN A C 1
ATOM 1483 O O . GLN A 1 184 ? -14.598 -8.713 21.898 1.00 96.75 184 GLN A O 1
ATOM 1488 N N . LEU A 1 185 ? -14.891 -7.996 24.004 1.00 98.00 185 LEU A N 1
ATOM 1489 C CA . LEU A 1 185 ? -16.351 -8.020 23.948 1.00 98.00 185 LEU A CA 1
ATOM 1490 C C . LEU A 1 185 ? -16.912 -7.110 22.844 1.00 98.00 185 LEU A C 1
ATOM 1492 O O . LEU A 1 185 ? -17.816 -7.514 22.115 1.00 98.00 185 LEU A O 1
ATOM 1496 N N . LEU A 1 186 ? -16.381 -5.895 22.686 1.00 98.31 186 LEU A N 1
ATOM 1497 C CA . LEU A 1 186 ? -16.807 -4.976 21.623 1.00 98.31 186 LEU A CA 1
ATOM 1498 C C . LEU A 1 186 ? -16.469 -5.521 20.228 1.00 98.31 186 LEU A C 1
ATOM 1500 O O . LEU A 1 186 ? -17.289 -5.401 19.316 1.00 98.31 186 LEU A O 1
ATOM 1504 N N . HIS A 1 187 ? -15.311 -6.168 20.070 1.00 98.06 187 HIS A N 1
ATOM 1505 C CA . HIS A 1 187 ? -14.950 -6.892 18.850 1.00 98.06 187 HIS A CA 1
ATOM 1506 C C . HIS A 1 187 ? -15.946 -8.013 18.541 1.00 98.06 187 HIS A C 1
ATOM 1508 O O . HIS A 1 187 ? -16.454 -8.080 17.420 1.00 98.06 187 HIS A O 1
ATOM 1514 N N . ARG A 1 188 ? -16.294 -8.841 19.533 1.00 97.31 188 ARG A N 1
ATOM 1515 C CA . ARG A 1 188 ? -17.324 -9.884 19.399 1.00 97.31 188 ARG A CA 1
ATOM 1516 C C . ARG A 1 188 ? -18.678 -9.294 19.016 1.00 97.31 188 ARG A C 1
ATOM 1518 O O . ARG A 1 188 ? -19.317 -9.782 18.088 1.00 97.31 188 ARG A O 1
ATOM 1525 N N . ALA A 1 189 ? -19.082 -8.198 19.655 1.00 97.50 189 ALA A N 1
ATOM 1526 C CA . ALA A 1 189 ? -20.370 -7.566 19.393 1.00 97.50 189 ALA A CA 1
ATOM 1527 C C . ALA A 1 189 ? -20.491 -6.927 18.002 1.00 97.50 189 ALA A C 1
ATOM 1529 O O . ALA A 1 189 ? -21.566 -6.938 17.385 1.00 97.50 189 ALA A O 1
ATOM 1530 N N . ALA A 1 190 ? -19.372 -6.440 17.469 1.00 97.62 190 ALA A N 1
ATOM 1531 C CA . ALA A 1 190 ? -19.284 -5.965 16.097 1.00 97.62 190 ALA A CA 1
ATOM 1532 C C . ALA A 1 190 ? -19.241 -7.094 15.053 1.00 97.62 190 ALA A C 1
ATOM 1534 O O . ALA A 1 190 ? -19.307 -6.805 13.861 1.00 97.62 190 ALA A O 1
ATOM 1535 N N . GLY A 1 191 ? -19.085 -8.359 15.465 1.00 96.44 191 GLY A N 1
ATOM 1536 C CA . GLY A 1 191 ? -18.698 -9.443 14.559 1.00 96.44 191 GLY A CA 1
ATOM 1537 C C . GLY A 1 191 ? -17.319 -9.201 13.936 1.00 96.44 191 GLY A C 1
ATOM 1538 O O . GLY A 1 191 ? -17.066 -9.614 12.805 1.00 96.44 191 GLY A O 1
ATOM 1539 N N . TYR A 1 192 ? -16.444 -8.463 14.626 1.00 96.94 192 TYR A N 1
ATOM 1540 C CA . TYR A 1 192 ? -15.109 -8.074 14.173 1.00 96.94 192 TYR A CA 1
ATOM 1541 C C . TYR A 1 192 ? -14.035 -8.977 14.786 1.00 96.94 192 TYR A C 1
ATOM 1543 O O . TYR A 1 192 ? -13.072 -8.502 15.391 1.00 96.94 192 TYR A O 1
ATOM 1551 N N . THR A 1 193 ? -14.233 -10.289 14.659 1.00 96.00 193 THR A N 1
ATOM 1552 C CA . THR A 1 193 ? -13.282 -11.329 15.074 1.00 96.00 193 THR A CA 1
ATOM 1553 C C . THR A 1 193 ? -13.092 -12.362 13.955 1.00 96.00 193 THR A C 1
ATOM 1555 O O . THR A 1 193 ? -14.087 -12.694 13.305 1.00 96.00 193 THR A O 1
ATOM 1558 N N . PRO A 1 194 ? -11.875 -12.890 13.714 1.00 95.12 194 PRO A N 1
ATOM 1559 C CA . PRO A 1 194 ? -11.614 -13.830 12.612 1.00 95.12 194 PRO A CA 1
ATOM 1560 C C . PRO A 1 194 ? -12.407 -15.142 12.668 1.00 95.12 194 PRO A C 1
ATOM 1562 O O . PRO A 1 194 ? -12.662 -15.753 11.642 1.00 95.12 194 PRO A O 1
ATOM 1565 N N . ASP A 1 195 ? -12.824 -15.567 13.853 1.00 95.56 195 ASP A N 1
ATOM 1566 C CA . ASP A 1 195 ? -13.583 -16.793 14.117 1.00 95.56 195 ASP A CA 1
ATOM 1567 C C . ASP A 1 195 ? -15.109 -16.565 14.163 1.00 95.56 195 ASP A C 1
ATOM 1569 O O . ASP A 1 195 ? -15.862 -17.428 14.611 1.00 95.56 195 ASP A O 1
ATOM 1573 N N . THR A 1 196 ? -15.592 -15.400 13.715 1.00 94.19 196 THR A N 1
ATOM 1574 C CA . THR A 1 196 ? -17.035 -15.110 13.653 1.00 94.19 196 THR A CA 1
ATOM 1575 C C . THR A 1 196 ? -17.698 -15.952 12.568 1.00 94.19 196 THR A C 1
ATOM 1577 O O . THR A 1 196 ? -17.300 -15.884 11.411 1.00 94.19 196 THR A O 1
ATOM 1580 N N . VAL A 1 197 ? -18.754 -16.688 12.926 1.00 93.19 197 VAL A N 1
ATOM 1581 C CA . VAL A 1 197 ? -19.504 -17.548 11.986 1.00 93.19 197 VAL A CA 1
ATOM 1582 C C . VAL A 1 197 ? -20.969 -17.146 11.806 1.00 93.19 197 VAL A C 1
ATOM 1584 O O . VAL A 1 197 ? -21.608 -17.575 10.849 1.00 93.19 197 VAL A O 1
ATOM 1587 N N . VAL A 1 198 ? -21.517 -16.327 12.710 1.00 91.88 198 VAL A N 1
ATOM 1588 C CA . VAL A 1 198 ? -22.900 -15.832 12.637 1.00 91.88 198 VAL A CA 1
ATOM 1589 C C . VAL A 1 198 ? -22.883 -14.317 12.503 1.00 91.88 198 VAL A C 1
ATOM 1591 O O . VAL A 1 198 ? -22.231 -13.629 13.287 1.00 91.88 198 VAL A O 1
ATOM 1594 N N . PHE A 1 199 ? -23.627 -13.798 11.527 1.00 92.94 199 PHE A N 1
ATOM 1595 C CA . PHE A 1 199 ? -23.579 -12.392 11.142 1.00 92.94 199 PHE A CA 1
ATOM 1596 C C . PHE A 1 199 ? -24.954 -11.729 11.218 1.00 92.94 199 PHE A C 1
ATOM 1598 O O . PHE A 1 199 ? -25.969 -12.322 10.859 1.00 92.94 199 PHE A O 1
ATOM 1605 N N . HIS A 1 200 ? -24.964 -10.470 11.652 1.00 93.75 200 HIS A N 1
ATOM 1606 C CA . HIS A 1 200 ? -26.074 -9.545 11.420 1.00 93.75 200 HIS A CA 1
ATOM 1607 C C . HIS A 1 200 ? -25.939 -8.900 10.030 1.00 93.75 200 HIS A C 1
ATOM 1609 O O . HIS A 1 200 ? -24.821 -8.780 9.523 1.00 93.75 200 HIS A O 1
ATOM 1615 N N . VAL A 1 201 ? -27.028 -8.382 9.457 1.00 93.12 201 VAL A N 1
ATOM 1616 C CA . VAL A 1 201 ? -26.977 -7.589 8.209 1.00 93.12 201 VAL A CA 1
ATOM 1617 C C . VAL A 1 201 ? -26.082 -6.348 8.355 1.00 93.12 201 VAL A C 1
ATOM 1619 O O . VAL A 1 201 ? -25.300 -6.028 7.467 1.00 93.12 201 VAL A O 1
ATOM 1622 N N . ASP A 1 202 ? -26.086 -5.732 9.538 1.00 96.19 202 ASP A N 1
ATOM 1623 C CA . ASP A 1 202 ? -25.265 -4.552 9.847 1.00 96.19 202 ASP A CA 1
ATOM 1624 C C . ASP A 1 202 ? -23.829 -4.883 10.274 1.00 96.19 202 ASP A C 1
ATOM 1626 O O . ASP A 1 202 ? -23.119 -3.998 10.751 1.00 96.19 202 ASP A O 1
ATOM 1630 N N . THR A 1 203 ? -23.371 -6.135 10.161 1.00 96.44 203 THR A N 1
ATOM 1631 C CA . THR A 1 203 ? -22.012 -6.520 10.595 1.00 96.44 203 THR A CA 1
ATOM 1632 C C . THR A 1 203 ? -20.944 -5.596 10.006 1.00 96.44 203 THR A C 1
ATOM 1634 O O . THR A 1 203 ? -20.128 -5.067 10.759 1.00 96.44 203 THR A O 1
ATOM 1637 N N . GLY A 1 204 ? -20.986 -5.321 8.698 1.00 96.38 204 GLY A N 1
ATOM 1638 C CA . GLY A 1 204 ? -20.027 -4.411 8.061 1.00 96.38 204 GLY A CA 1
ATOM 1639 C C . GLY A 1 204 ? -20.083 -2.991 8.640 1.00 96.38 204 GLY A C 1
ATOM 1640 O O . GLY A 1 204 ? -19.060 -2.395 8.973 1.00 96.38 204 GLY A O 1
ATOM 1641 N N . ALA A 1 205 ? -21.284 -2.456 8.893 1.00 97.00 205 ALA A N 1
ATOM 1642 C CA . ALA A 1 205 ? -21.442 -1.157 9.549 1.00 97.00 205 ALA A CA 1
ATOM 1643 C C . ALA A 1 205 ? -20.860 -1.148 10.975 1.00 97.00 205 ALA A C 1
ATOM 1645 O O . ALA A 1 205 ? -20.121 -0.224 11.325 1.00 97.00 205 ALA A O 1
ATOM 1646 N N . LYS A 1 206 ? -21.113 -2.193 11.772 1.00 98.25 206 LYS A N 1
ATOM 1647 C CA . LYS A 1 206 ? -20.568 -2.324 13.133 1.00 98.25 206 LYS A CA 1
ATOM 1648 C C . LYS A 1 206 ? -19.040 -2.410 13.143 1.00 98.25 206 LYS A C 1
ATOM 1650 O O . LYS A 1 206 ? -18.406 -1.749 13.966 1.00 98.25 206 LYS A O 1
ATOM 1655 N N . ARG A 1 207 ? -18.435 -3.154 12.210 1.00 97.88 207 ARG A N 1
ATOM 1656 C CA . ARG A 1 207 ? -16.970 -3.239 12.042 1.00 97.88 207 ARG A CA 1
ATOM 1657 C C . ARG A 1 207 ? -16.354 -1.876 11.756 1.00 97.88 207 ARG A C 1
ATOM 1659 O O . ARG A 1 207 ? -15.408 -1.481 12.437 1.00 97.88 207 ARG A O 1
ATOM 1666 N N . ARG A 1 208 ? -16.940 -1.125 10.818 1.00 97.81 208 ARG A N 1
ATOM 1667 C CA . ARG A 1 208 ? -16.517 0.248 10.495 1.00 97.81 208 ARG A CA 1
ATOM 1668 C C . ARG A 1 208 ? -16.606 1.169 11.708 1.00 97.81 208 ARG A C 1
ATOM 1670 O O . ARG A 1 208 ? -15.652 1.885 11.997 1.00 97.81 208 ARG A O 1
ATOM 1677 N N . LEU A 1 209 ? -17.710 1.116 12.456 1.00 98.25 209 LEU A N 1
ATOM 1678 C CA . LEU A 1 209 ? -17.895 1.924 13.668 1.00 98.25 209 LEU A CA 1
ATOM 1679 C C . LEU A 1 209 ? -16.857 1.602 14.747 1.00 98.25 209 LEU A C 1
ATOM 1681 O O . LEU A 1 209 ? -16.296 2.517 15.352 1.00 98.25 209 LEU A O 1
ATOM 1685 N N . LEU A 1 210 ? -16.573 0.317 14.971 1.00 98.44 210 LEU A N 1
ATOM 1686 C CA . LEU A 1 210 ? -15.565 -0.107 15.937 1.00 98.44 210 LEU A CA 1
ATOM 1687 C C . LEU A 1 210 ? -14.158 0.326 15.507 1.00 98.44 210 LEU A C 1
ATOM 1689 O O . LEU A 1 210 ? -13.420 0.884 16.317 1.00 98.44 210 LEU A O 1
ATOM 1693 N N . LEU A 1 211 ? -13.794 0.134 14.237 1.00 98.12 211 LEU A N 1
ATOM 1694 C CA . LEU A 1 211 ? -12.504 0.575 13.706 1.00 98.12 211 LEU A CA 1
ATOM 1695 C C . LEU A 1 211 ? -12.337 2.095 13.831 1.00 98.12 211 LEU A C 1
ATOM 1697 O O . LEU A 1 211 ? -11.326 2.566 14.357 1.00 98.12 211 LEU A O 1
ATOM 1701 N N . ARG A 1 212 ? -13.364 2.861 13.449 1.00 97.56 212 ARG A N 1
ATOM 1702 C CA . ARG A 1 212 ? -13.415 4.316 13.631 1.00 97.56 212 ARG A CA 1
ATOM 1703 C C . ARG A 1 212 ? -13.218 4.707 15.093 1.00 97.56 212 ARG A C 1
ATOM 1705 O O . ARG A 1 212 ? -12.487 5.650 15.385 1.00 97.56 212 ARG A O 1
ATOM 1712 N N . ALA A 1 213 ? -13.846 3.996 16.028 1.00 98.12 213 ALA A N 1
ATOM 1713 C CA . ALA A 1 213 ? -13.673 4.232 17.458 1.00 98.12 213 ALA A CA 1
ATOM 1714 C C . ALA A 1 213 ? -12.231 3.983 17.920 1.00 98.12 213 ALA A C 1
ATOM 1716 O O . ALA A 1 213 ? -11.669 4.832 18.614 1.00 98.12 213 ALA A O 1
ATOM 1717 N N . MET A 1 214 ? -11.605 2.885 17.487 1.00 98.12 214 MET A N 1
ATOM 1718 C CA . MET A 1 214 ? -10.201 2.584 17.797 1.00 98.12 214 MET A CA 1
ATOM 1719 C C . MET A 1 214 ? -9.263 3.668 17.257 1.00 98.12 214 MET A C 1
ATOM 1721 O O . MET A 1 214 ? -8.416 4.175 17.993 1.00 98.12 214 MET A O 1
ATOM 1725 N N . VAL A 1 215 ? -9.465 4.092 16.007 1.00 97.56 215 VAL A N 1
ATOM 1726 C CA . VAL A 1 215 ? -8.710 5.188 15.383 1.00 97.56 215 VAL A CA 1
ATOM 1727 C C . VAL A 1 215 ? -8.895 6.495 16.151 1.00 97.56 215 VAL A C 1
ATOM 1729 O O . VAL A 1 215 ? -7.909 7.123 16.538 1.00 97.56 215 VAL A O 1
ATOM 1732 N N . ARG A 1 216 ? -10.135 6.873 16.484 1.00 97.19 216 ARG A N 1
ATOM 1733 C CA . ARG A 1 216 ? -10.425 8.078 17.283 1.00 97.19 216 ARG A CA 1
ATOM 1734 C C . ARG A 1 216 ? -9.753 8.041 18.652 1.00 97.19 216 ARG A C 1
ATOM 1736 O O . ARG A 1 216 ? -9.248 9.075 19.098 1.00 97.19 216 ARG A O 1
ATOM 1743 N N . LEU A 1 217 ? -9.730 6.891 19.323 1.00 97.81 217 LEU A N 1
ATOM 1744 C CA . LEU A 1 217 ? -9.068 6.740 20.619 1.00 97.81 217 LEU A CA 1
ATOM 1745 C C . LEU A 1 217 ? -7.548 6.849 20.488 1.00 97.81 217 LEU A C 1
ATOM 1747 O O . LEU A 1 217 ? -6.950 7.581 21.271 1.00 97.81 217 LEU A O 1
ATOM 1751 N N . MET A 1 218 ? -6.928 6.248 19.468 1.00 97.44 218 MET A N 1
ATOM 1752 C CA . MET A 1 218 ? -5.491 6.416 19.201 1.00 97.44 218 MET A CA 1
ATOM 1753 C C . MET A 1 218 ? -5.130 7.876 18.910 1.00 97.44 218 MET A C 1
ATOM 1755 O O . MET A 1 218 ? -4.204 8.418 19.522 1.00 97.44 218 MET A O 1
ATOM 1759 N N . THR A 1 219 ? -5.900 8.548 18.054 1.00 97.38 219 THR A N 1
ATOM 1760 C CA . THR A 1 219 ? -5.727 9.975 17.759 1.00 97.38 219 THR A CA 1
ATOM 1761 C C . THR A 1 219 ? -5.883 10.831 19.018 1.00 97.38 219 THR A C 1
ATOM 1763 O O . THR A 1 219 ? -5.061 11.708 19.294 1.00 97.38 219 THR A O 1
ATOM 1766 N N . THR A 1 220 ? -6.887 10.540 19.848 1.00 97.19 220 THR A N 1
ATOM 1767 C CA . THR A 1 220 ? -7.111 11.253 21.115 1.00 97.19 220 THR A CA 1
ATOM 1768 C C . THR A 1 220 ? -5.993 10.973 22.123 1.00 97.19 220 THR A C 1
ATOM 1770 O O . THR A 1 220 ? -5.562 11.891 22.824 1.00 97.19 220 THR A O 1
ATOM 1773 N N . ALA A 1 221 ? -5.479 9.742 22.187 1.00 97.06 221 ALA A N 1
ATOM 1774 C CA . ALA A 1 221 ? -4.375 9.366 23.063 1.00 97.06 221 ALA A CA 1
ATOM 1775 C C . ALA A 1 221 ? -3.096 10.114 22.678 1.00 97.06 221 ALA A C 1
ATOM 1777 O O . ALA A 1 221 ? -2.451 10.701 23.544 1.00 97.06 221 ALA A O 1
ATOM 1778 N N . ALA A 1 222 ? -2.773 10.172 21.385 1.00 96.81 222 ALA A N 1
ATOM 1779 C CA . ALA A 1 222 ? -1.654 10.949 20.860 1.00 96.81 222 ALA A CA 1
ATOM 1780 C C . ALA A 1 222 ? -1.795 12.450 21.164 1.00 96.81 222 ALA A C 1
ATOM 1782 O O . ALA A 1 222 ? -0.835 13.097 21.586 1.00 96.81 222 ALA A O 1
ATOM 1783 N N . ALA A 1 223 ? -2.999 13.006 20.998 1.00 95.69 223 ALA A N 1
ATOM 1784 C CA . ALA A 1 223 ? -3.262 14.424 21.229 1.00 95.69 223 ALA A CA 1
ATOM 1785 C C . ALA A 1 223 ? -3.194 14.813 22.717 1.00 95.69 223 ALA A C 1
ATOM 1787 O O . ALA A 1 223 ? -2.612 15.849 23.054 1.00 95.69 223 ALA A O 1
ATOM 1788 N N . ARG A 1 224 ? -3.767 13.994 23.613 1.00 96.44 224 ARG A N 1
ATOM 1789 C CA . ARG A 1 224 ? -3.809 14.247 25.067 1.00 96.44 224 ARG A CA 1
ATOM 1790 C C . ARG A 1 224 ? -2.520 13.848 25.784 1.00 96.44 224 ARG A C 1
ATOM 1792 O O . ARG A 1 224 ? -2.163 14.468 26.782 1.00 96.44 224 ARG A O 1
ATOM 1799 N N . HIS A 1 225 ? -1.799 12.853 25.272 1.00 95.56 225 HIS A N 1
ATOM 1800 C CA . HIS A 1 225 ? -0.579 12.311 25.873 1.00 95.56 225 HIS A CA 1
ATOM 1801 C C . HIS A 1 225 ? 0.622 12.444 24.929 1.00 95.56 225 HIS A C 1
ATOM 1803 O O . HIS A 1 225 ? 1.345 11.482 24.688 1.00 95.56 225 HIS A O 1
ATOM 1809 N N . LYS A 1 226 ? 0.882 13.659 24.432 1.00 95.38 226 LYS A N 1
ATOM 1810 C CA . LYS A 1 226 ? 1.988 13.948 23.494 1.00 95.38 226 LYS A CA 1
ATOM 1811 C C . LYS A 1 226 ? 3.346 13.428 23.977 1.00 95.38 226 LYS A C 1
ATOM 1813 O O . LYS A 1 226 ? 4.094 12.855 23.199 1.00 95.38 226 LYS A O 1
ATOM 1818 N N . ALA A 1 227 ? 3.629 13.557 25.277 1.00 95.94 227 ALA A N 1
ATOM 1819 C CA . ALA A 1 227 ? 4.862 13.047 25.876 1.00 95.94 227 ALA A CA 1
ATOM 1820 C C . ALA A 1 227 ? 5.007 11.520 25.745 1.00 95.94 227 ALA A C 1
ATOM 1822 O O . ALA A 1 227 ? 6.122 11.029 25.603 1.00 95.94 227 ALA A O 1
ATOM 1823 N N . LEU A 1 228 ? 3.898 10.769 25.766 1.00 95.75 228 LEU A N 1
ATOM 1824 C CA . LEU A 1 228 ? 3.914 9.323 25.542 1.00 95.75 228 LEU A CA 1
ATOM 1825 C C . LEU A 1 228 ? 4.276 9.002 24.091 1.00 95.75 228 LEU A C 1
ATOM 1827 O O . LEU A 1 228 ? 5.139 8.161 23.873 1.00 95.75 228 LEU A O 1
ATOM 1831 N N . LEU A 1 229 ? 3.663 9.694 23.124 1.00 96.44 229 LEU A N 1
ATOM 1832 C CA . LEU A 1 229 ? 3.971 9.517 21.702 1.00 96.44 229 LEU A CA 1
ATOM 1833 C C . LEU A 1 229 ? 5.437 9.853 21.400 1.00 96.44 229 LEU A C 1
ATOM 1835 O O . LEU A 1 229 ? 6.107 9.086 20.723 1.00 96.44 229 LEU A O 1
ATOM 1839 N N . SER A 1 230 ? 5.955 10.958 21.942 1.00 95.81 230 SER A N 1
ATOM 1840 C CA . SER A 1 230 ? 7.347 11.361 21.716 1.00 95.81 230 SER A CA 1
ATOM 1841 C C . SER A 1 230 ? 8.359 10.442 22.404 1.00 95.81 230 SER A C 1
ATOM 1843 O O . SER A 1 230 ? 9.404 10.156 21.832 1.00 95.81 230 SER A O 1
ATOM 1845 N N . ALA A 1 231 ? 8.084 9.985 23.630 1.00 96.44 231 ALA A N 1
ATOM 1846 C CA . ALA A 1 231 ? 9.026 9.152 24.382 1.00 96.44 231 ALA A CA 1
ATOM 1847 C C . ALA A 1 231 ? 8.956 7.666 24.004 1.00 96.44 231 ALA A C 1
ATOM 1849 O O . ALA A 1 231 ? 9.933 6.941 24.192 1.00 96.44 231 ALA A O 1
ATOM 1850 N N . ARG A 1 232 ? 7.789 7.190 23.554 1.00 96.12 232 ARG A N 1
ATOM 1851 C CA . ARG A 1 232 ? 7.528 5.778 23.247 1.00 96.12 232 ARG A CA 1
ATOM 1852 C C . ARG A 1 232 ? 6.663 5.605 21.983 1.00 96.12 232 ARG A C 1
ATOM 1854 O O . ARG A 1 232 ? 5.586 5.006 22.072 1.00 96.12 232 ARG A O 1
ATOM 1861 N N . PRO A 1 233 ? 7.110 6.091 20.809 1.00 96.50 233 PRO A N 1
ATOM 1862 C CA . PRO A 1 233 ? 6.356 5.970 19.556 1.00 96.50 233 PRO A CA 1
ATOM 1863 C C . PRO A 1 233 ? 6.069 4.511 19.169 1.00 96.50 233 PRO A C 1
ATOM 1865 O O . PRO A 1 233 ? 5.004 4.220 18.633 1.00 96.50 233 PRO A O 1
ATOM 1868 N N . GLN A 1 234 ? 6.949 3.578 19.543 1.00 96.88 234 GLN A N 1
ATOM 1869 C CA . GLN A 1 234 ? 6.808 2.145 19.278 1.00 96.88 234 GLN A CA 1
ATOM 1870 C C . GLN A 1 234 ? 5.516 1.534 19.836 1.00 96.88 234 GLN A C 1
ATOM 1872 O O . GLN A 1 234 ? 4.996 0.589 19.253 1.00 96.88 234 GLN A O 1
ATOM 1877 N N . ILE A 1 235 ? 4.964 2.078 20.930 1.00 97.31 235 ILE A N 1
ATOM 1878 C CA . ILE A 1 235 ? 3.677 1.614 21.474 1.00 97.31 235 ILE A CA 1
ATOM 1879 C C . ILE A 1 235 ? 2.563 1.868 20.454 1.00 97.31 235 ILE A C 1
ATOM 1881 O O . ILE A 1 235 ? 1.728 0.999 20.213 1.00 97.31 235 ILE A O 1
ATOM 1885 N N . PHE A 1 236 ? 2.566 3.046 19.826 1.00 97.88 236 PHE A N 1
ATOM 1886 C CA . PHE A 1 236 ? 1.612 3.385 18.775 1.00 97.88 236 PHE A CA 1
ATOM 1887 C C . PHE A 1 236 ? 1.876 2.550 17.521 1.00 97.88 236 PHE A C 1
ATOM 1889 O O . PHE A 1 236 ? 0.934 1.967 16.997 1.00 97.88 236 PHE A O 1
ATOM 1896 N N . THR A 1 237 ? 3.137 2.410 17.099 1.00 98.00 237 THR A N 1
ATOM 1897 C CA . THR A 1 237 ? 3.521 1.574 15.949 1.00 98.00 237 THR A CA 1
ATOM 1898 C C . THR A 1 237 ? 2.995 0.144 16.083 1.00 98.00 237 THR A C 1
ATOM 1900 O O . THR A 1 237 ? 2.275 -0.322 15.206 1.00 98.00 237 THR A O 1
ATOM 1903 N N . ILE A 1 238 ? 3.278 -0.535 17.201 1.00 97.38 238 ILE A N 1
ATOM 1904 C CA . ILE A 1 238 ? 2.844 -1.922 17.435 1.00 97.38 238 ILE A CA 1
ATOM 1905 C C . ILE A 1 238 ? 1.317 -2.014 17.500 1.00 97.38 238 ILE A C 1
ATOM 1907 O O . ILE A 1 238 ? 0.734 -2.937 16.937 1.00 97.38 238 ILE A O 1
ATOM 1911 N N . THR A 1 239 ? 0.655 -1.047 18.145 1.00 98.12 239 THR A N 1
ATOM 1912 C CA . THR A 1 239 ? -0.816 -1.005 18.206 1.00 98.12 239 THR A CA 1
ATOM 1913 C C . THR A 1 239 ? -1.427 -0.908 16.806 1.00 98.12 239 THR A C 1
ATOM 1915 O O . THR A 1 239 ? -2.386 -1.615 16.504 1.00 98.12 239 THR A O 1
ATOM 1918 N N . ILE A 1 240 ? -0.862 -0.063 15.940 1.00 98.38 240 ILE A N 1
ATOM 1919 C CA . ILE A 1 240 ? -1.338 0.156 14.570 1.00 98.38 240 ILE A CA 1
ATOM 1920 C C . ILE A 1 240 ? -1.072 -1.074 13.690 1.00 98.38 240 ILE A C 1
ATOM 1922 O O . ILE A 1 240 ? -1.971 -1.504 12.973 1.00 98.38 240 ILE A O 1
ATOM 1926 N N . ILE A 1 241 ? 0.105 -1.700 13.794 1.00 98.25 241 ILE A N 1
ATOM 1927 C CA . ILE A 1 241 ? 0.401 -2.950 13.072 1.00 98.25 241 ILE A CA 1
ATOM 1928 C C . ILE A 1 241 ? -0.568 -4.058 13.504 1.00 98.25 241 ILE A C 1
ATOM 1930 O O . ILE A 1 241 ? -1.189 -4.694 12.656 1.00 98.25 241 ILE A O 1
ATOM 1934 N N . LYS A 1 242 ? -0.785 -4.241 14.815 1.00 97.38 242 LYS A N 1
ATOM 1935 C CA . LYS A 1 242 ? -1.760 -5.216 15.336 1.00 97.38 242 LYS A CA 1
ATOM 1936 C C . LYS A 1 242 ? -3.179 -4.935 14.851 1.00 97.38 242 LYS A C 1
ATOM 1938 O O . LYS A 1 242 ? -3.921 -5.879 14.589 1.00 97.38 242 LYS A O 1
ATOM 1943 N N . LEU A 1 243 ? -3.553 -3.661 14.714 1.00 97.81 243 LEU A N 1
ATOM 1944 C CA . LEU A 1 243 ? -4.827 -3.283 14.115 1.00 97.81 243 LEU A CA 1
ATOM 1945 C C . LEU A 1 243 ? -4.907 -3.789 12.672 1.00 97.81 243 LEU A C 1
ATOM 1947 O O . LEU A 1 243 ? -5.871 -4.481 12.366 1.00 97.81 243 LEU A O 1
ATOM 1951 N N . PHE A 1 244 ? -3.903 -3.521 11.828 1.00 98.12 244 PHE A N 1
ATOM 1952 C CA . PHE A 1 244 ? -3.859 -3.983 10.431 1.00 98.12 244 PHE A CA 1
ATOM 1953 C C . PHE A 1 244 ? -3.901 -5.506 10.301 1.00 98.12 244 PHE A C 1
ATOM 1955 O O . PHE A 1 244 ? -4.738 -6.019 9.557 1.00 98.12 244 PHE A O 1
ATOM 1962 N N . MET A 1 245 ? -3.099 -6.227 11.091 1.00 97.56 245 MET A N 1
ATOM 1963 C CA . MET A 1 245 ? -3.130 -7.695 11.143 1.00 97.56 245 MET A CA 1
ATOM 1964 C C . MET A 1 245 ? -4.522 -8.218 11.516 1.00 97.56 245 MET A C 1
ATOM 1966 O O . MET A 1 245 ? -5.025 -9.159 10.904 1.00 97.56 245 MET A O 1
ATOM 1970 N N . HIS A 1 246 ? -5.178 -7.593 12.499 1.00 97.31 246 HIS A N 1
ATOM 1971 C CA . HIS A 1 246 ? -6.535 -7.963 12.901 1.00 97.31 246 HIS A CA 1
ATOM 1972 C C . HIS A 1 246 ? -7.564 -7.683 11.799 1.00 97.31 246 HIS A C 1
ATOM 1974 O O . HIS A 1 246 ? -8.476 -8.493 11.604 1.00 97.31 246 HIS A O 1
ATOM 1980 N N . MET A 1 247 ? -7.428 -6.569 11.065 1.00 97.50 247 MET A N 1
ATOM 1981 C CA . MET A 1 247 ? -8.321 -6.270 9.937 1.00 97.50 247 MET A CA 1
ATOM 1982 C C . MET A 1 247 ? -8.157 -7.311 8.831 1.00 97.50 247 MET A C 1
ATOM 1984 O O . MET A 1 247 ? -9.165 -7.838 8.366 1.00 97.50 247 MET A O 1
ATOM 1988 N N . GLU A 1 248 ? -6.918 -7.644 8.447 1.00 96.56 248 GLU A N 1
ATOM 1989 C CA . GLU A 1 248 ? -6.640 -8.649 7.413 1.00 96.56 248 GLU A CA 1
ATOM 1990 C C . GLU A 1 248 ? -7.188 -10.015 7.825 1.00 96.56 248 GLU A C 1
ATOM 1992 O O . GLU A 1 248 ? -7.992 -10.599 7.101 1.00 96.56 248 GLU A O 1
ATOM 1997 N N . ALA A 1 249 ? -6.844 -10.489 9.026 1.00 96.75 249 ALA A N 1
ATOM 1998 C CA . ALA A 1 249 ? -7.312 -11.777 9.525 1.00 96.75 249 ALA A CA 1
ATOM 1999 C C . ALA A 1 249 ? -8.844 -11.847 9.592 1.00 96.75 249 ALA A C 1
ATOM 2001 O O . ALA A 1 249 ? -9.431 -12.885 9.287 1.00 96.75 249 ALA A O 1
ATOM 2002 N N . THR A 1 250 ? -9.515 -10.758 9.976 1.00 96.75 250 THR A N 1
ATOM 2003 C CA . THR A 1 250 ? -10.981 -10.732 10.015 1.00 96.75 250 THR A CA 1
ATOM 2004 C C . THR A 1 250 ? -11.576 -10.725 8.611 1.00 96.75 250 THR A C 1
ATOM 2006 O O . THR A 1 250 ? -12.512 -11.479 8.350 1.00 96.75 250 THR A O 1
ATOM 2009 N N . LEU A 1 251 ? -11.036 -9.916 7.699 1.00 95.69 251 LEU A N 1
ATOM 2010 C CA . LEU A 1 251 ? -11.495 -9.836 6.314 1.00 95.69 251 LEU A CA 1
ATOM 2011 C C . LEU A 1 251 ? -11.376 -11.199 5.621 1.00 95.69 251 LEU A C 1
ATOM 2013 O O . LEU A 1 251 ? -12.361 -11.701 5.087 1.00 95.69 251 LEU A O 1
ATOM 2017 N N . VAL A 1 252 ? -10.203 -11.826 5.710 1.00 94.06 252 VAL A N 1
ATOM 2018 C CA . VAL A 1 252 ? -9.905 -13.109 5.061 1.00 94.06 252 VAL A CA 1
ATOM 2019 C C . VAL A 1 252 ? -10.804 -14.230 5.571 1.00 94.06 252 VAL A C 1
ATOM 2021 O O . VAL A 1 252 ? -11.325 -15.002 4.772 1.00 94.06 252 VAL A O 1
ATOM 2024 N N . ASN A 1 253 ? -11.016 -14.315 6.887 1.00 95.12 253 ASN A N 1
ATOM 2025 C CA . ASN A 1 253 ? -11.722 -15.455 7.475 1.00 95.12 253 ASN A CA 1
ATOM 2026 C C . ASN A 1 253 ? -13.248 -15.310 7.498 1.00 95.12 253 ASN A C 1
ATOM 2028 O O . ASN A 1 253 ? -13.945 -16.308 7.668 1.00 95.12 253 ASN A O 1
ATOM 2032 N N . THR A 1 254 ? -13.787 -14.094 7.359 1.00 96.06 254 THR A N 1
ATOM 2033 C CA . THR A 1 254 ? -15.225 -13.852 7.588 1.00 96.06 254 THR A CA 1
ATOM 2034 C C . THR A 1 254 ? -15.955 -13.153 6.449 1.00 96.06 254 THR A C 1
ATOM 2036 O O . THR A 1 254 ? -17.179 -13.047 6.509 1.00 96.06 254 THR A O 1
ATOM 2039 N N . VAL A 1 255 ? -15.249 -12.651 5.432 1.00 94.56 255 VAL A N 1
ATOM 2040 C CA . VAL A 1 255 ? -15.861 -11.935 4.304 1.00 94.56 255 VAL A CA 1
ATOM 2041 C C . VAL A 1 255 ? -15.686 -12.746 3.022 1.00 94.56 255 VAL A C 1
ATOM 2043 O O . VAL A 1 255 ? -14.550 -13.109 2.695 1.00 94.56 255 VAL A O 1
ATOM 2046 N N . PRO A 1 256 ? -16.781 -13.022 2.279 1.00 92.19 256 PRO A N 1
ATOM 2047 C CA . PRO A 1 256 ? -16.704 -13.675 0.978 1.00 92.19 256 PRO A CA 1
ATOM 2048 C C . PRO A 1 256 ? -15.731 -12.951 0.056 1.00 92.19 256 PRO A C 1
ATOM 2050 O O . PRO A 1 256 ? -15.689 -11.721 0.033 1.00 92.19 256 PRO A O 1
ATOM 2053 N N . LEU A 1 257 ? -14.967 -13.714 -0.718 1.00 89.31 257 LEU A N 1
ATOM 2054 C CA . LEU A 1 257 ? -13.859 -13.197 -1.515 1.00 89.31 257 LEU A CA 1
ATOM 2055 C C . LEU A 1 257 ? -14.255 -12.029 -2.428 1.00 89.31 257 LEU A C 1
ATOM 2057 O O . LEU A 1 257 ? -13.607 -10.987 -2.434 1.00 89.31 257 LEU A O 1
ATOM 2061 N N . GLU A 1 258 ? -15.382 -12.182 -3.122 1.00 89.19 258 GLU A N 1
ATOM 2062 C CA . GLU A 1 258 ? -15.983 -11.185 -4.016 1.00 89.19 258 GLU A CA 1
ATOM 2063 C C . GLU A 1 258 ? -16.338 -9.852 -3.334 1.00 89.19 258 GLU A C 1
ATOM 2065 O O . GLU A 1 258 ? -16.467 -8.829 -4.001 1.00 89.19 258 GLU A O 1
ATOM 2070 N N . GLN A 1 259 ? -16.475 -9.845 -2.005 1.00 92.00 259 GLN A N 1
ATOM 2071 C CA . GLN A 1 259 ? -16.816 -8.669 -1.203 1.00 92.00 259 GLN A CA 1
ATOM 2072 C C . GLN A 1 259 ? -15.607 -8.097 -0.452 1.00 92.00 259 GLN A C 1
ATOM 2074 O O . GLN A 1 259 ? -15.712 -7.011 0.127 1.00 92.00 259 GLN A O 1
ATOM 2079 N N . GLN A 1 260 ? -14.454 -8.781 -0.461 1.00 93.06 260 GLN A N 1
ATOM 2080 C CA . GLN A 1 260 ? -13.290 -8.364 0.325 1.00 93.06 260 GLN A CA 1
ATOM 2081 C C . GLN A 1 260 ? -12.759 -6.993 -0.097 1.00 93.06 260 GLN A C 1
ATOM 2083 O O . GLN A 1 260 ? -12.387 -6.213 0.770 1.00 93.06 260 GLN A O 1
ATOM 2088 N N . TRP A 1 261 ? -12.776 -6.650 -1.389 1.00 91.56 261 TRP A N 1
ATOM 2089 C CA . TRP A 1 261 ? -12.362 -5.312 -1.835 1.00 91.56 261 TRP A CA 1
ATOM 2090 C C . TRP A 1 261 ? -13.289 -4.207 -1.336 1.00 91.56 261 TRP A C 1
ATOM 2092 O O . TRP A 1 261 ? -12.812 -3.159 -0.905 1.00 91.56 261 TRP A O 1
ATOM 2102 N N . THR A 1 262 ? -14.604 -4.431 -1.374 1.00 93.88 262 THR A N 1
ATOM 2103 C CA . THR A 1 262 ? -15.590 -3.437 -0.936 1.00 93.88 262 THR A CA 1
ATOM 2104 C C . THR A 1 262 ? -15.507 -3.211 0.570 1.00 93.88 262 THR A C 1
ATOM 2106 O O . THR A 1 262 ? -15.358 -2.071 1.011 1.00 93.88 262 THR A O 1
ATOM 2109 N N . GLU A 1 263 ? -15.543 -4.285 1.363 1.00 95.69 263 GLU A N 1
ATOM 2110 C CA . GLU A 1 263 ? -15.407 -4.181 2.820 1.00 95.69 263 GLU A CA 1
ATOM 2111 C C . GLU A 1 263 ? -14.022 -3.639 3.202 1.00 95.69 263 GLU A C 1
ATOM 2113 O O . GLU A 1 263 ? -13.914 -2.729 4.026 1.00 95.69 263 GLU A O 1
ATOM 2118 N N . GLY A 1 264 ? -12.966 -4.128 2.545 1.00 96.75 264 GLY A N 1
ATOM 2119 C CA . GLY A 1 264 ? -11.601 -3.641 2.706 1.00 96.75 264 GLY A CA 1
ATOM 2120 C C . GLY A 1 264 ? -11.492 -2.139 2.448 1.00 96.75 264 GLY A C 1
ATOM 2121 O O . GLY A 1 264 ? -10.899 -1.438 3.256 1.00 96.75 264 GLY A O 1
ATOM 2122 N N . GLY A 1 265 ? -12.139 -1.610 1.405 1.00 96.38 265 GLY A N 1
ATOM 2123 C CA . GLY A 1 265 ? -12.148 -0.174 1.096 1.00 96.38 265 GLY A CA 1
ATOM 2124 C C . GLY A 1 265 ? -12.775 0.676 2.191 1.00 96.38 265 GLY A C 1
ATOM 2125 O O . GLY A 1 265 ? -12.228 1.719 2.570 1.00 96.38 265 GLY A O 1
ATOM 2126 N N . PHE A 1 266 ? -13.878 0.210 2.772 1.00 96.56 266 PHE A N 1
ATOM 2127 C CA . PHE A 1 266 ? -14.463 0.913 3.901 1.00 96.56 266 PHE A CA 1
ATOM 2128 C C . PHE A 1 266 ? -13.569 0.883 5.146 1.00 96.56 266 PHE A C 1
ATOM 2130 O O . PHE A 1 266 ? -13.436 1.903 5.823 1.00 96.56 266 PHE A O 1
ATOM 2137 N N . LEU A 1 267 ? -12.943 -0.256 5.451 1.00 97.62 267 LEU A N 1
ATOM 2138 C CA . LEU A 1 267 ? -12.035 -0.364 6.595 1.00 97.62 267 LEU A CA 1
ATOM 2139 C C . LEU A 1 267 ? -10.760 0.469 6.382 1.00 97.62 267 LEU A C 1
ATOM 2141 O O . LEU A 1 267 ? -10.346 1.199 7.282 1.00 97.62 267 LEU A O 1
ATOM 2145 N N . SER A 1 268 ? -10.172 0.434 5.184 1.00 97.19 268 SER A N 1
ATOM 2146 C CA . SER A 1 268 ? -9.006 1.242 4.813 1.00 97.19 268 SER A CA 1
ATOM 2147 C C . SER A 1 268 ? -9.277 2.738 4.950 1.00 97.19 268 SER A C 1
ATOM 2149 O O . SER A 1 268 ? -8.398 3.464 5.409 1.00 97.19 268 SER A O 1
ATOM 2151 N N . THR A 1 269 ? -10.490 3.201 4.626 1.00 96.00 269 THR A N 1
ATOM 2152 C CA . THR A 1 269 ? -10.892 4.609 4.795 1.00 96.00 269 THR A CA 1
ATOM 2153 C C . THR A 1 269 ? -10.816 5.050 6.255 1.00 96.00 269 THR A C 1
ATOM 2155 O O . THR A 1 269 ? -10.209 6.077 6.560 1.00 96.00 269 THR A O 1
ATOM 2158 N N . GLU A 1 270 ? -11.371 4.257 7.175 1.00 96.44 270 GLU A N 1
ATOM 2159 C CA . GLU A 1 270 ? -11.322 4.572 8.607 1.00 96.44 270 GLU A CA 1
ATOM 2160 C C . GLU A 1 270 ? -9.897 4.481 9.159 1.00 96.44 270 GLU A C 1
ATOM 2162 O O . GLU A 1 270 ? -9.457 5.352 9.909 1.00 96.44 270 GLU A O 1
ATOM 2167 N N . ALA A 1 271 ? -9.150 3.449 8.765 1.00 97.12 271 ALA A N 1
ATOM 2168 C CA . ALA A 1 271 ? -7.778 3.235 9.204 1.00 97.12 271 ALA A CA 1
ATOM 2169 C C . ALA A 1 271 ? -6.827 4.359 8.750 1.00 97.12 271 ALA A C 1
ATOM 2171 O O . ALA A 1 271 ? -6.018 4.854 9.542 1.00 97.12 271 ALA A O 1
ATOM 2172 N N . LEU A 1 272 ? -6.951 4.811 7.497 1.00 96.75 272 LEU A N 1
ATOM 2173 C CA . LEU A 1 272 ? -6.120 5.877 6.934 1.00 96.75 272 LEU A CA 1
ATOM 2174 C C . LEU A 1 272 ? -6.398 7.252 7.548 1.00 96.75 272 LEU A C 1
ATOM 2176 O O . LEU A 1 272 ? -5.563 8.142 7.399 1.00 96.75 272 LEU A O 1
ATOM 2180 N N . ALA A 1 273 ? -7.467 7.435 8.328 1.00 95.06 273 ALA A N 1
ATOM 2181 C CA . ALA A 1 273 ? -7.667 8.663 9.103 1.00 95.06 273 ALA A CA 1
ATOM 2182 C C . ALA A 1 273 ? -6.529 8.938 10.118 1.00 95.06 273 ALA A C 1
ATOM 2184 O O . ALA A 1 273 ? -6.328 10.080 10.547 1.00 95.06 273 ALA A O 1
ATOM 2185 N N . LEU A 1 274 ? -5.725 7.925 10.471 1.00 96.38 274 LEU A N 1
ATOM 2186 C CA . LEU A 1 274 ? -4.479 8.113 11.227 1.00 96.38 274 LEU A CA 1
ATOM 2187 C C . LEU A 1 274 ? -3.404 8.882 10.435 1.00 96.38 274 LEU A C 1
ATOM 2189 O O . LEU A 1 274 ? -2.580 9.563 11.041 1.00 96.38 274 LEU A O 1
ATOM 2193 N N . VAL A 1 275 ? -3.432 8.802 9.102 1.00 95.81 275 VAL A N 1
ATOM 2194 C CA . VAL A 1 275 ? -2.415 9.341 8.182 1.00 95.81 275 VAL A CA 1
ATOM 2195 C C . VAL A 1 275 ? -2.874 10.634 7.492 1.00 95.81 275 VAL A C 1
ATOM 2197 O O . VAL A 1 275 ? -2.062 11.519 7.253 1.00 95.81 275 VAL A O 1
ATOM 2200 N N . THR A 1 276 ? -4.166 10.795 7.189 1.00 89.06 276 THR A N 1
ATOM 2201 C CA . THR A 1 276 ? -4.692 11.848 6.285 1.00 89.06 276 THR A CA 1
ATOM 2202 C C . THR A 1 276 ? -4.793 13.262 6.881 1.00 89.06 276 THR A C 1
ATOM 2204 O O . THR A 1 276 ? -5.379 14.156 6.280 1.00 89.06 276 THR A O 1
ATOM 2207 N N . GLY A 1 277 ? -4.193 13.512 8.044 1.00 67.62 277 GLY A N 1
ATOM 2208 C CA . GLY A 1 277 ? -3.969 14.868 8.558 1.00 67.62 277 GLY A CA 1
ATOM 2209 C C . GLY A 1 277 ? -5.150 15.615 9.175 1.00 67.62 277 GLY A C 1
ATOM 2210 O O . GLY A 1 277 ? -4.959 16.743 9.613 1.00 67.62 277 GLY A O 1
ATOM 2211 N N . GLY A 1 278 ? -6.331 14.994 9.284 1.00 77.06 278 GLY A N 1
ATOM 2212 C CA . GLY A 1 278 ? -7.495 15.574 9.965 1.00 77.06 278 GLY A CA 1
ATOM 2213 C C . GLY A 1 278 ? -7.275 15.784 11.472 1.00 77.06 278 GLY A C 1
ATOM 2214 O O . GLY A 1 278 ? -6.659 16.747 11.914 1.00 77.06 278 GLY A O 1
ATOM 2215 N N . ALA A 1 279 ? -7.793 14.883 12.308 1.00 78.88 279 ALA A N 1
ATOM 2216 C CA . ALA A 1 279 ? -7.628 14.986 13.765 1.00 78.88 279 ALA A CA 1
ATOM 2217 C C . ALA A 1 279 ? -6.226 14.559 14.265 1.00 78.88 279 ALA A C 1
ATOM 2219 O O . ALA A 1 279 ? -5.899 14.744 15.440 1.00 78.88 279 ALA A O 1
ATOM 2220 N N . SER A 1 280 ? -5.409 13.962 13.394 1.00 87.25 280 SER A N 1
ATOM 2221 C CA . SER A 1 280 ? -4.128 13.333 13.730 1.00 87.25 280 SER A CA 1
ATOM 2222 C C . SER A 1 280 ? -2.974 14.338 13.715 1.00 87.25 280 SER A C 1
ATOM 2224 O O . SER A 1 280 ? -2.785 15.073 12.749 1.00 87.25 280 SER A O 1
ATOM 2226 N N . SER A 1 281 ? -2.161 14.359 14.776 1.00 92.50 281 SER A N 1
ATOM 2227 C CA . SER A 1 281 ? -0.953 15.195 14.825 1.00 92.50 281 SER A CA 1
ATOM 2228 C C . SER A 1 281 ? 0.091 14.729 13.805 1.00 92.50 281 SER A C 1
ATOM 2230 O O . SER A 1 281 ? 0.137 13.546 13.482 1.00 92.50 281 SER A O 1
ATOM 2232 N N . ALA A 1 282 ? 0.972 15.627 13.349 1.00 93.50 282 ALA A N 1
ATOM 2233 C CA . ALA A 1 282 ? 2.032 15.288 12.390 1.00 93.50 282 ALA A CA 1
ATOM 2234 C C . ALA A 1 282 ? 2.883 14.086 12.847 1.00 93.50 282 ALA A C 1
ATOM 2236 O O . ALA A 1 282 ? 3.050 13.130 12.104 1.00 93.50 282 ALA A O 1
ATOM 2237 N N . THR A 1 283 ? 3.305 14.061 14.116 1.00 95.19 283 THR A N 1
ATOM 2238 C CA . THR A 1 283 ? 4.061 12.929 14.681 1.00 95.19 283 THR A CA 1
ATOM 2239 C C . THR A 1 283 ? 3.271 11.617 14.664 1.00 95.19 283 THR A C 1
ATOM 2241 O O . THR A 1 283 ? 3.853 10.555 14.475 1.00 95.19 283 THR A O 1
ATOM 2244 N N . LEU A 1 284 ? 1.947 11.655 14.873 1.00 96.94 284 LEU A N 1
ATOM 2245 C CA . LEU A 1 284 ? 1.131 10.443 14.772 1.00 96.94 284 LEU A CA 1
ATOM 2246 C C . LEU A 1 284 ? 0.995 9.996 13.314 1.00 96.94 284 LEU A C 1
ATOM 2248 O O . LEU A 1 284 ? 1.049 8.798 13.065 1.00 96.94 284 LEU A O 1
ATOM 2252 N N . GLN A 1 285 ? 0.845 10.932 12.373 1.00 97.06 285 GLN A N 1
ATOM 2253 C CA . GLN A 1 285 ? 0.784 10.621 10.942 1.00 97.06 285 GLN A CA 1
ATOM 2254 C C . GLN A 1 285 ? 2.071 9.940 10.471 1.00 97.06 285 GLN A C 1
ATOM 2256 O O . GLN A 1 285 ? 1.991 8.916 9.802 1.00 97.06 285 GLN A O 1
ATOM 2261 N N . GLU A 1 286 ? 3.237 10.440 10.888 1.00 96.75 286 GLU A N 1
ATOM 2262 C CA . GLU A 1 286 ? 4.538 9.825 10.593 1.00 96.75 286 GLU A CA 1
ATOM 2263 C C . GLU A 1 286 ? 4.618 8.397 11.150 1.00 96.75 286 GLU A C 1
ATOM 2265 O O . GLU A 1 286 ? 4.953 7.458 10.427 1.00 96.75 286 GLU A O 1
ATOM 2270 N N . VAL A 1 287 ? 4.240 8.205 12.421 1.00 97.81 287 VAL A N 1
ATOM 2271 C CA . VAL A 1 287 ? 4.221 6.881 13.064 1.00 97.81 287 VAL A CA 1
ATOM 2272 C C . VAL A 1 287 ? 3.248 5.929 12.367 1.00 97.81 287 VAL A C 1
ATOM 2274 O O . VAL A 1 287 ? 3.593 4.773 12.133 1.00 97.81 287 VAL A O 1
ATOM 2277 N N . ALA A 1 288 ? 2.048 6.393 12.018 1.00 98.06 288 ALA A N 1
ATOM 2278 C CA . ALA A 1 288 ? 1.024 5.585 11.365 1.00 98.06 288 ALA A CA 1
ATOM 2279 C C . ALA A 1 288 ? 1.400 5.230 9.922 1.00 98.06 288 ALA A C 1
ATOM 2281 O O . ALA A 1 288 ? 1.235 4.083 9.513 1.00 98.06 288 ALA A O 1
ATOM 2282 N N . SER A 1 289 ? 1.949 6.188 9.174 1.00 97.88 289 SER A N 1
ATOM 2283 C CA . SER A 1 289 ? 2.457 5.967 7.821 1.00 97.88 289 SER A CA 1
ATOM 2284 C C . SER A 1 289 ? 3.607 4.967 7.835 1.00 97.88 289 SER A C 1
ATOM 2286 O O . SER A 1 289 ? 3.603 4.024 7.050 1.00 97.88 289 SER A O 1
ATOM 2288 N N . SER A 1 290 ? 4.563 5.127 8.756 1.00 98.19 290 SER A N 1
ATOM 2289 C CA . SER A 1 290 ? 5.668 4.180 8.916 1.00 98.19 290 SER A CA 1
ATOM 2290 C C . SER A 1 290 ? 5.162 2.791 9.297 1.00 98.19 290 SER A C 1
ATOM 2292 O O . SER A 1 290 ? 5.624 1.815 8.723 1.00 98.19 290 SER A O 1
ATOM 2294 N N . ALA A 1 291 ? 4.205 2.690 10.224 1.00 98.50 291 ALA A N 1
ATOM 2295 C CA . ALA A 1 291 ? 3.616 1.416 10.633 1.00 98.50 291 ALA A CA 1
ATOM 2296 C C . ALA A 1 291 ? 2.900 0.706 9.473 1.00 98.50 291 ALA A C 1
ATOM 2298 O O . ALA A 1 291 ? 3.025 -0.508 9.335 1.00 98.50 291 ALA A O 1
ATOM 2299 N N . LEU A 1 292 ? 2.177 1.452 8.630 1.00 98.56 292 LEU A N 1
ATOM 2300 C CA . LEU A 1 292 ? 1.505 0.901 7.453 1.00 98.56 292 LEU A CA 1
ATOM 2301 C C . LEU A 1 292 ? 2.511 0.410 6.410 1.00 98.56 292 LEU A C 1
ATOM 2303 O O . LEU A 1 292 ? 2.352 -0.692 5.898 1.00 98.56 292 LEU A O 1
ATOM 2307 N N . VAL A 1 293 ? 3.561 1.187 6.134 1.00 98.44 293 VAL A N 1
ATOM 2308 C CA . VAL A 1 293 ? 4.644 0.765 5.232 1.00 98.44 293 VAL A CA 1
ATOM 2309 C C . VAL A 1 293 ? 5.319 -0.501 5.760 1.00 98.44 293 VAL A C 1
ATOM 2311 O O . VAL A 1 293 ? 5.451 -1.455 5.004 1.00 98.44 293 VAL A O 1
ATOM 2314 N N . THR A 1 294 ? 5.665 -0.549 7.051 1.00 98.25 294 THR A N 1
ATOM 2315 C CA . THR A 1 294 ? 6.238 -1.743 7.692 1.00 98.25 294 THR A CA 1
ATOM 2316 C C . THR A 1 294 ? 5.326 -2.957 7.532 1.00 98.25 294 THR A C 1
ATOM 2318 O O . THR A 1 294 ? 5.791 -3.988 7.058 1.00 98.25 294 THR A O 1
ATOM 2321 N N . TRP A 1 295 ? 4.033 -2.830 7.849 1.00 98.19 295 TRP A N 1
ATOM 2322 C CA . TRP A 1 295 ? 3.066 -3.920 7.680 1.00 98.19 295 TRP A CA 1
ATOM 2323 C C . TRP A 1 295 ? 3.000 -4.401 6.222 1.00 98.19 295 TRP A C 1
ATOM 2325 O O . TRP A 1 295 ? 3.077 -5.598 5.988 1.00 98.19 295 TRP A O 1
ATOM 2335 N N . LEU A 1 296 ? 2.954 -3.488 5.246 1.00 97.94 296 LEU A N 1
ATOM 2336 C CA . LEU A 1 296 ? 2.906 -3.826 3.816 1.00 97.94 296 LEU A CA 1
ATOM 2337 C C . LEU A 1 296 ? 4.159 -4.558 3.307 1.00 97.94 296 LEU A C 1
ATOM 2339 O O . LEU A 1 296 ? 4.065 -5.346 2.364 1.00 97.94 296 LEU A O 1
ATOM 2343 N N . THR A 1 297 ? 5.340 -4.247 3.851 1.00 95.00 297 THR A N 1
ATOM 2344 C CA . THR A 1 297 ? 6.619 -4.761 3.329 1.00 95.00 297 THR A CA 1
ATOM 2345 C C . THR A 1 297 ? 7.175 -5.958 4.090 1.00 95.00 297 THR A C 1
ATOM 2347 O O . THR A 1 297 ? 7.868 -6.783 3.484 1.00 95.00 297 THR A O 1
ATOM 2350 N N . GLU A 1 298 ? 6.939 -6.025 5.401 1.00 94.75 298 GLU A N 1
ATOM 2351 C CA . GLU A 1 298 ? 7.561 -7.009 6.296 1.00 94.75 298 GLU A CA 1
ATOM 2352 C C . GLU A 1 298 ? 6.640 -8.187 6.634 1.00 94.75 298 GLU A C 1
ATOM 2354 O O . GLU A 1 298 ? 7.152 -9.284 6.856 1.00 94.75 298 GLU A O 1
ATOM 2359 N N . GLU A 1 299 ? 5.316 -8.002 6.634 1.00 92.94 299 GLU A N 1
ATOM 2360 C CA . GLU A 1 299 ? 4.372 -9.079 6.950 1.00 92.94 299 GLU A CA 1
ATOM 2361 C C . GLU A 1 299 ? 4.067 -9.967 5.734 1.00 92.94 299 GLU A C 1
ATOM 2363 O O . GLU A 1 299 ? 4.186 -9.572 4.569 1.00 92.94 299 GLU A O 1
ATOM 2368 N N . GLU A 1 300 ? 3.658 -11.204 6.013 1.00 91.00 300 GLU A N 1
ATOM 2369 C CA . GLU A 1 300 ? 3.136 -12.112 4.996 1.00 91.00 300 GLU A CA 1
ATOM 2370 C C . GLU A 1 300 ? 1.629 -11.917 4.852 1.00 91.00 300 GLU A C 1
ATOM 2372 O O . GLU A 1 300 ? 0.867 -12.137 5.793 1.00 91.00 300 GLU A O 1
ATOM 2377 N N . HIS A 1 301 ? 1.195 -11.546 3.649 1.00 92.44 301 HIS A N 1
ATOM 2378 C CA . HIS A 1 301 ? -0.220 -11.362 3.356 1.00 92.44 301 HIS A CA 1
ATOM 2379 C C . HIS A 1 301 ? -0.811 -12.585 2.673 1.00 92.44 301 HIS A C 1
ATOM 2381 O O . HIS A 1 301 ? -0.237 -13.135 1.733 1.00 92.44 301 HIS A O 1
ATOM 2387 N N . SER A 1 302 ? -1.994 -12.985 3.116 1.00 88.25 302 SER A N 1
ATOM 2388 C CA . SER A 1 302 ? -2.705 -14.147 2.562 1.00 88.25 302 SER A CA 1
ATOM 2389 C C . SER A 1 302 ? -3.737 -13.760 1.503 1.00 88.25 302 SER A C 1
ATOM 2391 O O . SER A 1 302 ? -4.178 -14.608 0.729 1.00 88.25 302 SER A O 1
ATOM 2393 N N . SER A 1 303 ? -4.114 -12.480 1.452 1.00 89.88 303 SER A N 1
ATOM 2394 C CA . SER A 1 303 ? -5.091 -11.945 0.508 1.00 89.88 303 SER A CA 1
ATOM 2395 C C . SER A 1 303 ? -4.713 -10.521 0.079 1.00 89.88 303 SER A C 1
ATOM 2397 O O . SER A 1 303 ? -4.345 -9.698 0.919 1.00 89.88 303 SER A O 1
ATOM 2399 N N . PRO A 1 304 ? -4.906 -10.161 -1.202 1.00 92.50 304 PRO A N 1
ATOM 2400 C CA . PRO A 1 304 ? -4.812 -8.786 -1.677 1.00 92.50 304 PRO A CA 1
ATOM 2401 C C . PRO A 1 304 ? -6.034 -7.957 -1.247 1.00 92.50 304 PRO A C 1
ATOM 2403 O O . PRO A 1 304 ? -6.081 -6.752 -1.503 1.00 92.50 304 PRO A O 1
ATOM 2406 N N . GLY A 1 305 ? -7.023 -8.593 -0.601 1.00 92.75 305 GLY A N 1
ATOM 2407 C CA . GLY A 1 305 ? -8.316 -8.038 -0.220 1.00 92.75 305 GLY A CA 1
ATOM 2408 C C . GLY A 1 305 ? -8.240 -6.767 0.618 1.00 92.75 305 GLY A C 1
ATOM 2409 O O . GLY A 1 305 ? -9.145 -5.948 0.529 1.00 92.75 305 GLY A O 1
ATOM 2410 N N . LEU A 1 306 ? -7.161 -6.575 1.384 1.00 95.00 306 LEU A N 1
ATOM 2411 C CA . LEU A 1 306 ? -6.928 -5.360 2.171 1.00 95.00 306 LEU A CA 1
ATOM 2412 C C . LEU A 1 306 ? -5.838 -4.451 1.577 1.00 95.00 306 LEU A C 1
ATOM 2414 O O . LEU A 1 306 ? -5.926 -3.229 1.690 1.00 95.00 306 LEU A O 1
ATOM 2418 N N . ILE A 1 307 ? -4.845 -5.024 0.893 1.00 96.31 307 ILE A N 1
ATOM 2419 C CA . ILE A 1 307 ? -3.724 -4.275 0.307 1.00 96.31 307 ILE A CA 1
ATOM 2420 C C . ILE A 1 307 ? -4.196 -3.394 -0.854 1.00 96.31 307 ILE A C 1
ATOM 2422 O O . ILE A 1 307 ? -3.877 -2.206 -0.900 1.00 96.31 307 ILE A O 1
ATOM 2426 N N . VAL A 1 308 ? -4.985 -3.953 -1.780 1.00 95.50 308 VAL A N 1
ATOM 2427 C CA . VAL A 1 308 ? -5.499 -3.209 -2.942 1.00 95.50 308 VAL A CA 1
ATOM 2428 C C . VAL A 1 308 ? -6.405 -2.053 -2.495 1.00 95.50 308 VAL A C 1
ATOM 2430 O O . VAL A 1 308 ? -6.202 -0.931 -2.968 1.00 95.50 308 VAL A O 1
ATOM 2433 N N . PRO A 1 309 ? -7.337 -2.236 -1.538 1.00 96.31 309 PRO A N 1
ATOM 2434 C CA . PRO A 1 309 ? -8.094 -1.104 -1.022 1.00 96.31 309 PRO A CA 1
ATOM 2435 C C . PRO A 1 309 ? -7.265 -0.066 -0.265 1.00 96.31 309 PRO A C 1
ATOM 2437 O O . PRO A 1 309 ? -7.551 1.124 -0.408 1.00 96.31 309 PRO A O 1
ATOM 2440 N N . PHE A 1 310 ? -6.220 -0.450 0.479 1.00 97.62 310 PHE A N 1
ATOM 2441 C CA . PHE A 1 310 ? -5.297 0.530 1.066 1.00 97.62 310 PHE A CA 1
ATOM 2442 C C . PHE A 1 310 ? -4.607 1.365 -0.007 1.00 97.62 310 PHE A C 1
ATOM 2444 O O . PHE A 1 310 ? -4.582 2.588 0.112 1.00 97.62 310 PHE A O 1
ATOM 2451 N N . LEU A 1 311 ? -4.111 0.728 -1.067 1.00 97.81 311 LEU A N 1
ATOM 2452 C CA . LEU A 1 311 ? -3.496 1.401 -2.207 1.00 97.81 311 LEU A CA 1
ATOM 2453 C C . LEU A 1 311 ? -4.459 2.403 -2.863 1.00 97.81 311 LEU A C 1
ATOM 2455 O O . LEU A 1 311 ? -4.127 3.583 -3.005 1.00 97.81 311 LEU A O 1
ATOM 2459 N N . ALA A 1 312 ? -5.661 1.949 -3.227 1.00 96.50 312 ALA A N 1
ATOM 2460 C CA . ALA A 1 312 ? -6.680 2.786 -3.857 1.00 96.50 312 ALA A CA 1
ATOM 2461 C C . ALA A 1 312 ? -7.052 3.975 -2.957 1.00 96.50 312 ALA A C 1
ATOM 2463 O O . ALA A 1 312 ? -6.990 5.134 -3.374 1.00 96.50 312 ALA A O 1
ATOM 2464 N N . THR A 1 313 ? -7.338 3.701 -1.685 1.00 95.56 313 THR A N 1
ATOM 2465 C CA . THR A 1 313 ? -7.752 4.717 -0.713 1.00 95.56 313 THR A CA 1
ATOM 2466 C C . THR A 1 313 ? -6.628 5.712 -0.417 1.00 95.56 313 THR A C 1
ATOM 2468 O O . THR A 1 313 ? -6.875 6.918 -0.370 1.00 95.56 313 THR A O 1
ATOM 2471 N N . ALA A 1 314 ? -5.381 5.252 -0.272 1.00 95.94 314 ALA A N 1
ATOM 2472 C CA . ALA A 1 314 ? -4.229 6.118 -0.025 1.00 95.94 314 ALA A CA 1
ATOM 2473 C C . ALA A 1 314 ? -3.939 7.043 -1.210 1.00 95.94 314 ALA A C 1
ATOM 2475 O O . ALA A 1 314 ? -3.606 8.210 -1.003 1.00 95.94 314 ALA A O 1
ATOM 2476 N N . SER A 1 315 ? -4.124 6.555 -2.442 1.00 94.56 315 SER A N 1
ATOM 2477 C CA . SER A 1 315 ? -3.954 7.369 -3.650 1.00 94.56 315 SER A CA 1
ATOM 2478 C C . SER A 1 315 ? -4.910 8.569 -3.695 1.00 94.56 315 SER A C 1
ATOM 2480 O O . SER A 1 315 ? -4.552 9.632 -4.194 1.00 94.56 315 SER A O 1
ATOM 2482 N N . HIS A 1 316 ? -6.097 8.450 -3.104 1.00 89.19 316 HIS A N 1
ATOM 2483 C CA . HIS A 1 316 ? -7.078 9.529 -3.086 1.00 89.19 316 HIS A CA 1
ATOM 2484 C C . HIS A 1 316 ? -7.025 10.380 -1.805 1.00 89.19 316 HIS A C 1
ATOM 2486 O O . HIS A 1 316 ? -7.038 11.606 -1.885 1.00 89.19 316 HIS A O 1
ATOM 2492 N N . LEU A 1 317 ? -6.960 9.756 -0.622 1.00 91.81 317 LEU A N 1
ATOM 2493 C CA . LEU A 1 317 ? -7.155 10.452 0.658 1.00 91.81 317 LEU A CA 1
ATOM 2494 C C . LEU A 1 317 ? -5.870 11.013 1.281 1.00 91.81 317 LEU A C 1
ATOM 2496 O O . LEU A 1 317 ? -5.942 11.970 2.054 1.00 91.81 317 LEU A O 1
ATOM 2500 N N . VAL A 1 318 ? -4.696 10.434 1.007 1.00 93.75 318 VAL A N 1
ATOM 2501 C CA . VAL A 1 318 ? -3.442 10.876 1.638 1.00 93.75 318 VAL A CA 1
ATOM 2502 C C . VAL A 1 318 ? -2.836 12.014 0.822 1.00 93.75 318 VAL A C 1
ATOM 2504 O O . VAL A 1 318 ? -2.259 11.803 -0.241 1.00 93.75 318 VAL A O 1
ATOM 2507 N N . LEU A 1 319 ? -2.964 13.241 1.331 1.00 90.44 319 LEU A N 1
ATOM 2508 C CA . LEU A 1 319 ? -2.511 14.451 0.632 1.00 90.44 319 LEU A CA 1
ATOM 2509 C C . LEU A 1 319 ? -1.023 14.758 0.855 1.00 90.44 319 LEU A C 1
ATOM 2511 O O . LEU A 1 319 ? -0.360 15.307 -0.023 1.00 90.44 319 LEU A O 1
ATOM 2515 N N . HIS A 1 320 ? -0.481 14.398 2.022 1.00 92.50 320 HIS A N 1
ATOM 2516 C CA . HIS A 1 320 ? 0.933 14.599 2.330 1.00 92.50 320 HIS A CA 1
ATOM 2517 C C . HIS A 1 320 ? 1.797 13.581 1.583 1.00 92.50 320 HIS A C 1
ATOM 2519 O O . HIS A 1 320 ? 1.753 12.384 1.867 1.00 92.50 320 HIS A O 1
ATOM 2525 N N . LEU A 1 321 ? 2.607 14.070 0.643 1.00 93.75 321 LEU A N 1
ATOM 2526 C CA . LEU A 1 321 ? 3.367 13.231 -0.284 1.00 93.75 321 LEU A CA 1
ATOM 2527 C C . LEU A 1 321 ? 4.394 12.320 0.410 1.00 93.75 321 LEU A C 1
ATOM 2529 O O . LEU A 1 321 ? 4.516 11.165 0.016 1.00 93.75 321 LEU A O 1
ATOM 2533 N N . ASN A 1 322 ? 5.011 12.789 1.503 1.00 94.00 322 ASN A N 1
ATOM 2534 C CA . ASN A 1 322 ? 5.941 12.008 2.338 1.00 94.00 322 ASN A CA 1
ATOM 2535 C C . ASN A 1 322 ? 5.287 10.783 3.004 1.00 94.00 322 ASN A C 1
ATOM 2537 O O . ASN A 1 322 ? 5.982 9.918 3.521 1.00 94.00 322 ASN A O 1
ATOM 2541 N N . HIS A 1 323 ? 3.954 10.720 3.043 1.00 95.88 323 HIS A N 1
ATOM 2542 C CA . HIS A 1 323 ? 3.211 9.548 3.509 1.00 95.88 323 HIS A CA 1
ATOM 2543 C C . HIS A 1 323 ? 2.614 8.785 2.323 1.00 95.88 323 HIS A C 1
ATOM 2545 O O . HIS A 1 323 ? 2.719 7.564 2.233 1.00 95.88 323 HIS A O 1
ATOM 2551 N N . ARG A 1 324 ? 2.023 9.517 1.370 1.00 95.62 324 ARG A N 1
ATOM 2552 C CA . ARG A 1 324 ? 1.363 8.959 0.186 1.00 95.62 324 ARG A CA 1
ATOM 2553 C C . ARG A 1 324 ? 2.309 8.103 -0.657 1.00 95.62 324 ARG A C 1
ATOM 2555 O O . ARG A 1 324 ? 1.959 6.969 -0.974 1.00 95.62 324 ARG A O 1
ATOM 2562 N N . ASN A 1 325 ? 3.471 8.638 -1.033 1.00 96.81 325 ASN A N 1
ATOM 2563 C CA . ASN A 1 325 ? 4.393 7.969 -1.952 1.00 96.81 325 ASN A CA 1
ATOM 2564 C C . ASN A 1 325 ? 4.932 6.652 -1.361 1.00 96.81 325 ASN A C 1
ATOM 2566 O O . ASN A 1 325 ? 4.780 5.629 -2.031 1.00 96.81 325 ASN A O 1
ATOM 2570 N N . PRO A 1 326 ? 5.436 6.611 -0.108 1.00 97.88 326 PRO A N 1
ATOM 2571 C CA . PRO A 1 326 ? 5.839 5.354 0.518 1.00 97.88 326 PRO A CA 1
ATOM 2572 C C . PRO A 1 326 ? 4.716 4.319 0.619 1.00 97.88 326 PRO A C 1
ATOM 2574 O O . PRO A 1 326 ? 4.962 3.140 0.384 1.00 97.88 326 PRO A O 1
ATOM 2577 N N . ILE A 1 327 ? 3.484 4.732 0.951 1.00 98.31 327 ILE A N 1
ATOM 2578 C CA . ILE A 1 327 ? 2.346 3.805 1.072 1.00 98.31 327 ILE A CA 1
ATOM 2579 C C . ILE A 1 327 ? 1.991 3.199 -0.290 1.00 98.31 327 ILE A C 1
ATOM 2581 O O . ILE A 1 327 ? 1.782 1.988 -0.382 1.00 98.31 327 ILE A O 1
ATOM 2585 N N . ILE A 1 328 ? 1.939 4.014 -1.351 1.00 98.00 328 ILE A N 1
ATOM 2586 C CA . ILE A 1 328 ? 1.678 3.530 -2.716 1.00 98.00 328 ILE A CA 1
ATOM 2587 C C . ILE A 1 328 ? 2.792 2.574 -3.158 1.00 98.00 328 ILE A C 1
ATOM 2589 O O . ILE A 1 328 ? 2.491 1.472 -3.613 1.00 98.00 328 ILE A O 1
ATOM 2593 N N . GLU A 1 329 ? 4.058 2.964 -2.987 1.00 97.94 329 GLU A N 1
ATOM 2594 C CA . GLU A 1 329 ? 5.222 2.140 -3.337 1.00 97.94 329 GLU A CA 1
ATOM 2595 C C . GLU A 1 329 ? 5.175 0.785 -2.619 1.00 97.94 329 GLU A C 1
ATOM 2597 O O . GLU A 1 329 ? 5.205 -0.263 -3.263 1.00 97.94 329 GLU A O 1
ATOM 2602 N N . ALA A 1 330 ? 5.032 0.798 -1.290 1.00 98.06 330 ALA A N 1
ATOM 2603 C CA . ALA A 1 330 ? 4.984 -0.405 -0.465 1.00 98.06 330 ALA A CA 1
ATOM 2604 C C . ALA A 1 330 ? 3.813 -1.320 -0.842 1.00 98.06 330 ALA A C 1
ATOM 2606 O O . ALA A 1 330 ? 3.981 -2.536 -0.916 1.00 98.06 330 ALA A O 1
ATOM 2607 N N . SER A 1 331 ? 2.646 -0.745 -1.144 1.00 97.94 331 SER A N 1
ATOM 2608 C CA . SER A 1 331 ? 1.481 -1.525 -1.565 1.00 97.94 331 SER A CA 1
ATOM 2609 C C . SER A 1 331 ? 1.708 -2.192 -2.921 1.00 97.94 331 SER A C 1
ATOM 2611 O O . SER A 1 331 ? 1.398 -3.370 -3.077 1.00 97.94 331 SER A O 1
ATOM 2613 N N . LEU A 1 332 ? 2.282 -1.479 -3.897 1.00 97.38 332 LEU A N 1
ATOM 2614 C CA . LEU A 1 332 ? 2.598 -2.039 -5.217 1.00 97.38 332 LEU A CA 1
ATOM 2615 C C . LEU A 1 332 ? 3.652 -3.148 -5.126 1.00 97.38 332 LEU A C 1
ATOM 2617 O O . LEU A 1 332 ? 3.496 -4.184 -5.773 1.00 97.38 332 LEU A O 1
ATOM 2621 N N . ILE A 1 333 ? 4.684 -2.963 -4.295 1.00 95.69 333 ILE A N 1
ATOM 2622 C CA . ILE A 1 333 ? 5.665 -4.014 -3.997 1.00 95.69 333 ILE A CA 1
ATOM 2623 C C . ILE A 1 333 ? 4.949 -5.231 -3.414 1.00 95.69 333 ILE A C 1
ATOM 2625 O O . ILE A 1 333 ? 5.137 -6.334 -3.915 1.00 95.69 333 ILE A O 1
ATOM 2629 N N . SER A 1 334 ? 4.111 -5.041 -2.396 1.00 95.69 334 SER A N 1
ATOM 2630 C CA . SER A 1 334 ? 3.420 -6.133 -1.705 1.00 95.69 334 SER A CA 1
ATOM 2631 C C . SER A 1 334 ? 2.489 -6.920 -2.637 1.00 95.69 334 SER A C 1
ATOM 2633 O O . SER A 1 334 ? 2.562 -8.149 -2.694 1.00 95.69 334 SER A O 1
ATOM 2635 N N . ILE A 1 335 ? 1.705 -6.217 -3.467 1.00 94.38 335 ILE A N 1
ATOM 2636 C CA . ILE A 1 335 ? 0.789 -6.821 -4.449 1.00 94.38 335 ILE A CA 1
ATOM 2637 C C . ILE A 1 335 ? 1.544 -7.692 -5.459 1.00 94.38 335 ILE A C 1
ATOM 2639 O O . ILE A 1 335 ? 1.150 -8.828 -5.721 1.00 94.38 335 ILE A O 1
ATOM 2643 N N . PHE A 1 336 ? 2.622 -7.157 -6.038 1.00 92.81 336 PHE A N 1
ATOM 2644 C CA . PHE A 1 336 ? 3.326 -7.788 -7.157 1.00 92.81 336 PHE A CA 1
ATOM 2645 C C . PHE A 1 336 ? 4.564 -8.594 -6.744 1.00 92.81 336 PHE A C 1
ATOM 2647 O O . PHE A 1 336 ? 5.262 -9.128 -7.607 1.00 92.81 336 PHE A O 1
ATOM 2654 N N . LYS A 1 337 ? 4.848 -8.711 -5.442 1.00 89.12 337 LYS A N 1
ATOM 2655 C CA . LYS A 1 337 ? 5.826 -9.661 -4.889 1.00 89.12 337 LYS A CA 1
ATOM 2656 C C . LYS A 1 337 ? 5.292 -11.096 -4.937 1.00 89.12 337 LYS A C 1
ATOM 2658 O O . LYS A 1 337 ? 6.090 -12.023 -5.057 1.00 89.12 337 LYS A O 1
ATOM 2663 N N . GLN A 1 338 ? 3.973 -11.286 -4.872 1.00 83.31 338 GLN A N 1
ATOM 2664 C CA . GLN A 1 338 ? 3.337 -12.599 -4.988 1.00 83.31 338 GLN A CA 1
ATOM 2665 C C . GLN A 1 338 ? 3.034 -12.953 -6.448 1.00 83.31 338 GLN A C 1
ATOM 2667 O O . GLN A 1 338 ? 2.627 -12.104 -7.237 1.00 83.31 338 GLN A O 1
ATOM 2672 N N . ILE A 1 339 ? 3.257 -14.221 -6.811 1.00 76.12 339 ILE A N 1
ATOM 2673 C CA . ILE A 1 339 ? 3.020 -14.729 -8.175 1.00 76.12 33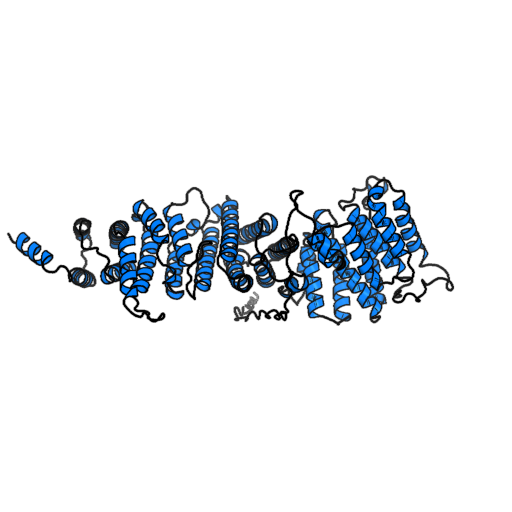9 ILE A CA 1
ATOM 2674 C C . ILE A 1 339 ? 1.538 -15.061 -8.376 1.00 76.12 339 ILE A C 1
ATOM 2676 O O . ILE A 1 339 ? 0.986 -14.787 -9.441 1.00 76.12 339 ILE A O 1
ATOM 2680 N N . GLU A 1 340 ? 0.910 -15.645 -7.356 1.00 80.94 340 GLU A N 1
ATOM 2681 C CA . GLU A 1 340 ? -0.498 -16.030 -7.337 1.00 80.94 340 GLU A CA 1
ATOM 2682 C C . GLU A 1 340 ? -1.076 -15.737 -5.954 1.00 80.94 340 GLU A C 1
ATOM 2684 O O . GLU A 1 340 ? -0.430 -15.994 -4.938 1.00 80.94 340 GLU A O 1
ATOM 2689 N N . TRP A 1 341 ? -2.301 -15.221 -5.931 1.00 85.25 341 TRP A N 1
ATOM 2690 C CA . TRP A 1 341 ? -3.061 -15.004 -4.707 1.00 85.25 341 TRP A CA 1
ATOM 2691 C C . TRP A 1 341 ? -3.999 -16.190 -4.507 1.00 85.25 341 TRP A C 1
ATOM 2693 O O . TRP A 1 341 ? -4.937 -16.387 -5.282 1.00 85.25 341 TRP A O 1
ATOM 2703 N N . VAL A 1 342 ? -3.733 -17.009 -3.489 1.00 75.12 342 VAL A N 1
ATOM 2704 C CA . VAL A 1 342 ? -4.506 -18.231 -3.230 1.00 75.12 342 VAL A CA 1
ATOM 2705 C C . VAL A 1 342 ? -5.985 -17.887 -3.036 1.00 75.12 342 VAL A C 1
ATOM 2707 O O . VAL A 1 342 ? -6.339 -17.012 -2.251 1.00 75.12 342 VAL A O 1
ATOM 2710 N N . GLY A 1 343 ? -6.854 -18.591 -3.761 1.00 70.69 343 GLY A N 1
ATOM 2711 C CA . GLY A 1 343 ? -8.305 -18.427 -3.679 1.00 70.69 343 GLY A CA 1
ATOM 2712 C C . GLY A 1 343 ? -8.888 -17.336 -4.577 1.00 70.69 343 GLY A C 1
ATOM 2713 O O . GLY A 1 343 ? -10.090 -17.373 -4.800 1.00 70.69 343 GLY A O 1
ATOM 2714 N N . TRP A 1 344 ? -8.086 -16.425 -5.142 1.00 73.62 344 TRP A N 1
ATOM 2715 C CA . TRP A 1 344 ? -8.564 -15.388 -6.067 1.00 73.62 344 TRP A CA 1
ATOM 2716 C C . TRP A 1 344 ? -8.707 -15.911 -7.497 1.00 73.62 344 TRP A C 1
ATOM 2718 O O . TRP A 1 344 ? -7.727 -16.238 -8.163 1.00 73.62 344 TRP A O 1
ATOM 2728 N N . GLU A 1 345 ? -9.953 -15.974 -7.978 1.00 61.09 345 GLU A N 1
ATOM 2729 C CA . GLU A 1 345 ? -10.265 -16.279 -9.376 1.00 61.09 345 GLU A CA 1
ATOM 2730 C C . GLU A 1 345 ? -9.980 -15.052 -10.254 1.00 61.09 345 GLU A C 1
ATOM 2732 O O . GLU A 1 345 ? -10.790 -14.134 -10.372 1.00 61.09 345 GLU A O 1
ATOM 2737 N N . GLY A 1 346 ? -8.795 -15.029 -10.862 1.00 63.91 346 GLY A N 1
ATOM 2738 C CA . GLY A 1 346 ? -8.366 -13.980 -11.785 1.00 63.91 346 GLY A CA 1
ATOM 2739 C C . GLY A 1 346 ? -6.941 -13.518 -11.505 1.00 63.91 346 GLY A C 1
ATOM 2740 O O . GLY A 1 346 ? -6.505 -13.432 -10.360 1.00 63.91 346 GLY A O 1
ATOM 2741 N N . GLU A 1 347 ? -6.190 -13.215 -12.563 1.00 70.00 347 GLU A N 1
ATOM 2742 C CA . GLU A 1 347 ? -4.848 -12.656 -12.413 1.00 70.00 347 GLU A CA 1
ATOM 2743 C C . GLU A 1 347 ? -4.957 -11.194 -11.953 1.00 70.00 347 GLU A C 1
ATOM 2745 O O . GLU A 1 347 ? -5.569 -10.360 -12.629 1.00 70.00 347 GLU A O 1
ATOM 2750 N N . ILE A 1 348 ? -4.355 -10.862 -10.805 1.00 85.81 348 ILE A N 1
ATOM 2751 C CA . ILE A 1 348 ? -4.145 -9.462 -10.425 1.00 85.81 348 ILE A CA 1
ATOM 2752 C C . ILE A 1 348 ? -3.133 -8.866 -11.397 1.00 85.81 348 ILE A C 1
ATOM 2754 O O . ILE A 1 348 ? -1.948 -9.191 -11.382 1.00 85.81 348 ILE A O 1
ATOM 2758 N N . THR A 1 349 ? -3.623 -7.987 -12.265 1.00 89.19 349 THR A N 1
ATOM 2759 C CA . THR A 1 349 ? -2.833 -7.368 -13.331 1.00 89.19 349 THR A CA 1
ATOM 2760 C C . THR A 1 349 ? -2.484 -5.928 -12.988 1.00 89.19 349 THR A C 1
ATOM 2762 O O . THR A 1 349 ? -3.218 -5.239 -12.276 1.00 89.19 349 THR A O 1
ATOM 2765 N N . TRP A 1 350 ? -1.399 -5.426 -13.582 1.00 91.50 350 TRP A N 1
ATOM 2766 C CA . TRP A 1 350 ? -1.074 -3.998 -13.543 1.00 91.50 350 TRP A CA 1
ATOM 2767 C C . TRP A 1 350 ? -2.231 -3.130 -14.031 1.00 91.50 350 TRP A C 1
ATOM 2769 O O . TRP A 1 350 ? -2.512 -2.114 -13.415 1.00 91.50 350 TRP A O 1
ATOM 2779 N N . HIS A 1 351 ? -2.940 -3.546 -15.085 1.00 90.62 351 HIS A N 1
ATOM 2780 C CA . HIS A 1 351 ? -4.111 -2.820 -15.576 1.00 90.62 351 HIS A CA 1
ATOM 2781 C C . HIS A 1 351 ? -5.216 -2.726 -14.512 1.00 90.62 351 HIS A C 1
ATOM 2783 O O . HIS A 1 351 ? -5.684 -1.627 -14.222 1.00 90.62 351 HIS A O 1
ATOM 2789 N N . GLY A 1 352 ? -5.579 -3.853 -13.886 1.00 91.06 352 GLY A N 1
ATOM 2790 C CA . GLY A 1 352 ? -6.593 -3.888 -12.830 1.00 91.06 352 GLY A CA 1
ATOM 2791 C C . GLY A 1 352 ? -6.216 -3.014 -11.634 1.00 91.06 352 GLY A C 1
ATOM 2792 O O . GLY A 1 352 ? -6.994 -2.153 -11.238 1.00 91.06 352 GLY A O 1
ATOM 2793 N N . VAL A 1 353 ? -4.994 -3.155 -11.115 1.00 93.81 353 VAL A N 1
ATOM 2794 C CA . VAL A 1 353 ? -4.512 -2.370 -9.964 1.00 93.81 353 VAL A CA 1
ATOM 2795 C C . VAL A 1 353 ? -4.416 -0.879 -10.288 1.00 93.81 353 VAL A C 1
ATOM 2797 O O . VAL A 1 353 ? -4.853 -0.040 -9.509 1.00 93.81 353 VAL A O 1
ATOM 2800 N N . VAL A 1 354 ? -3.875 -0.518 -11.451 1.00 94.12 354 VAL A N 1
ATOM 2801 C CA . VAL A 1 354 ? -3.743 0.890 -11.847 1.00 94.12 354 VAL A CA 1
ATOM 2802 C C . VAL A 1 354 ? -5.114 1.539 -12.049 1.00 94.12 354 VAL A C 1
ATOM 2804 O O . VAL A 1 354 ? -5.278 2.716 -11.731 1.00 94.12 354 VAL A O 1
ATOM 2807 N N . SER A 1 355 ? -6.117 0.785 -12.509 1.00 92.69 355 SER A N 1
ATOM 2808 C CA . SER A 1 355 ? -7.481 1.298 -12.688 1.00 92.69 355 SER A CA 1
ATOM 2809 C C . SER A 1 355 ? -8.161 1.722 -11.379 1.00 92.69 355 SER A C 1
ATOM 2811 O O . SER A 1 355 ? -9.072 2.546 -11.416 1.00 92.69 355 SER A O 1
ATOM 2813 N N . THR A 1 356 ? -7.700 1.225 -10.222 1.00 92.31 356 THR A N 1
ATOM 2814 C CA . THR A 1 356 ? -8.230 1.626 -8.908 1.00 92.31 356 THR A CA 1
ATOM 2815 C C . THR A 1 356 ? -7.556 2.875 -8.337 1.00 92.31 356 THR A C 1
ATOM 2817 O O . THR A 1 356 ? -7.960 3.357 -7.281 1.00 92.31 356 THR A O 1
ATOM 2820 N N . LEU A 1 357 ? -6.492 3.375 -8.972 1.00 94.44 357 LEU A N 1
ATOM 2821 C CA . LEU A 1 357 ? -5.727 4.519 -8.480 1.00 94.44 357 LEU A CA 1
ATOM 2822 C C . LEU A 1 357 ? -6.371 5.848 -8.868 1.00 94.44 357 LEU A C 1
ATOM 2824 O O . LEU A 1 357 ? -6.942 6.007 -9.948 1.00 94.44 357 LEU A O 1
ATOM 2828 N N . SER A 1 358 ? -6.173 6.840 -8.005 1.00 91.31 358 SER A N 1
ATOM 2829 C CA . SER A 1 358 ? -6.505 8.235 -8.263 1.00 91.31 358 SER A CA 1
ATOM 2830 C C . SER A 1 358 ? -5.270 9.108 -8.072 1.00 91.31 358 SER A C 1
ATOM 2832 O O . SER A 1 358 ? -4.623 9.090 -7.023 1.00 91.31 358 SER A O 1
ATOM 2834 N N . PHE A 1 359 ? -4.921 9.882 -9.097 1.00 88.94 359 PHE A N 1
ATOM 2835 C CA . PHE A 1 359 ? -3.826 10.846 -9.050 1.00 88.94 359 PHE A CA 1
ATOM 2836 C C . PHE A 1 359 ? -4.349 12.265 -9.294 1.00 88.94 359 PHE A C 1
ATOM 2838 O O . PHE A 1 359 ? -5.332 12.433 -10.020 1.00 88.94 359 PHE A O 1
ATOM 2845 N N . PRO A 1 360 ? -3.700 13.301 -8.725 1.00 80.88 360 PRO A N 1
ATOM 2846 C CA . PRO A 1 360 ? -4.042 14.681 -9.039 1.00 80.88 360 PRO A CA 1
ATOM 2847 C C . PRO A 1 360 ? -3.926 14.928 -10.547 1.00 80.88 360 PRO A C 1
ATOM 2849 O O . PRO A 1 360 ? -2.870 14.708 -11.138 1.00 80.88 360 PRO A O 1
ATOM 2852 N N . LEU A 1 361 ? -5.012 15.397 -11.168 1.00 74.00 361 LEU A N 1
ATOM 2853 C CA . LEU A 1 361 ? -5.023 15.745 -12.594 1.00 74.00 361 LEU A CA 1
ATOM 2854 C C . LEU A 1 361 ? -4.225 17.023 -12.878 1.00 74.00 361 LEU A C 1
ATOM 2856 O O . LEU A 1 361 ? -3.693 17.199 -13.970 1.00 74.00 361 LEU A O 1
ATOM 2860 N N . THR A 1 362 ? -4.138 17.918 -11.894 1.00 72.25 362 THR A N 1
ATOM 2861 C CA . THR A 1 362 ? -3.429 19.192 -11.998 1.00 72.25 362 THR A CA 1
ATOM 2862 C C . THR A 1 362 ? -2.064 19.097 -11.325 1.00 72.25 362 THR A C 1
ATOM 2864 O O . THR A 1 362 ? -1.990 18.896 -10.115 1.00 72.25 362 THR A O 1
ATOM 2867 N N . ASN A 1 363 ? -1.001 19.315 -12.102 1.00 73.31 363 ASN A N 1
ATOM 2868 C CA . ASN A 1 363 ? 0.384 19.443 -11.632 1.00 73.31 363 ASN A CA 1
ATOM 2869 C C . ASN A 1 363 ? 0.921 18.226 -10.831 1.00 73.31 363 ASN A C 1
ATOM 2871 O O . ASN A 1 363 ? 1.303 18.367 -9.666 1.00 73.31 363 ASN A O 1
ATOM 2875 N N . PRO A 1 364 ? 0.987 17.023 -11.440 1.00 86.94 364 PRO A N 1
ATOM 2876 C CA . PRO A 1 364 ? 1.558 15.841 -10.790 1.00 86.94 364 PRO A CA 1
ATOM 2877 C C . PRO A 1 364 ? 3.079 15.940 -10.571 1.00 86.94 364 PRO A C 1
ATOM 2879 O O . PRO A 1 364 ? 3.636 15.144 -9.817 1.00 86.94 364 PRO A O 1
ATOM 2882 N N . SER A 1 365 ? 3.760 16.918 -11.178 1.00 89.75 365 SER A N 1
ATOM 2883 C CA . SER A 1 365 ? 5.223 17.018 -11.199 1.00 89.75 365 SER A CA 1
ATOM 2884 C C . SER A 1 365 ? 5.853 17.058 -9.807 1.00 89.75 365 SER A C 1
ATOM 2886 O O . SER A 1 365 ? 6.840 16.374 -9.575 1.00 89.75 365 SER A O 1
ATOM 2888 N N . THR A 1 366 ? 5.267 17.770 -8.838 1.00 91.50 366 THR A N 1
ATOM 2889 C CA . THR A 1 366 ? 5.794 17.794 -7.458 1.00 91.50 366 THR A CA 1
ATOM 2890 C C . THR A 1 366 ? 5.756 16.412 -6.802 1.00 91.50 366 THR A C 1
ATOM 2892 O O . THR A 1 366 ? 6.707 16.018 -6.132 1.00 91.50 366 THR A O 1
ATOM 2895 N N . MET A 1 367 ? 4.669 15.662 -7.011 1.00 93.62 367 MET A N 1
ATOM 2896 C CA . MET A 1 367 ? 4.518 14.302 -6.485 1.00 93.62 367 MET A CA 1
ATOM 2897 C C . MET A 1 367 ? 5.542 13.355 -7.107 1.00 93.62 367 MET A C 1
ATOM 2899 O O . MET A 1 367 ? 6.168 12.590 -6.376 1.00 93.62 367 MET A O 1
ATOM 2903 N N . LEU A 1 368 ? 5.720 13.423 -8.428 1.00 95.62 368 LEU A N 1
ATOM 2904 C CA . LEU A 1 368 ? 6.625 12.545 -9.170 1.00 95.62 368 LEU A CA 1
ATOM 2905 C C . LEU A 1 368 ? 8.097 12.859 -8.887 1.00 95.62 368 LEU A C 1
ATOM 2907 O O . LEU A 1 368 ? 8.870 11.941 -8.628 1.00 95.62 368 LEU A O 1
ATOM 2911 N N . SER A 1 369 ? 8.477 14.138 -8.854 1.00 94.75 369 SER A N 1
ATOM 2912 C CA . SER A 1 369 ? 9.841 14.555 -8.514 1.00 94.75 369 SER A CA 1
ATOM 2913 C C . SER A 1 369 ? 10.227 14.116 -7.105 1.00 94.75 369 SER A C 1
ATOM 2915 O O . SER A 1 369 ? 11.317 13.581 -6.914 1.00 94.75 369 SER A O 1
ATOM 2917 N N . LEU A 1 370 ? 9.328 14.284 -6.126 1.00 95.19 370 LEU A N 1
ATOM 2918 C CA . LEU A 1 370 ? 9.571 13.799 -4.769 1.00 95.19 370 LEU A CA 1
ATOM 2919 C C . LEU A 1 370 ? 9.662 12.268 -4.732 1.00 95.19 370 LEU A C 1
ATOM 2921 O O . LEU A 1 370 ? 10.586 11.735 -4.126 1.00 95.19 370 LEU A O 1
ATOM 2925 N N . ALA A 1 371 ? 8.753 11.563 -5.418 1.00 96.12 371 ALA A N 1
ATOM 2926 C CA . ALA A 1 371 ? 8.783 10.105 -5.494 1.00 96.12 371 ALA A CA 1
ATOM 2927 C C . ALA A 1 371 ? 10.138 9.598 -6.011 1.00 96.12 371 ALA A C 1
ATOM 2929 O O . ALA A 1 371 ? 10.725 8.709 -5.403 1.00 96.12 371 ALA A O 1
ATOM 2930 N N . ILE A 1 372 ? 10.687 10.198 -7.071 1.00 95.25 372 ILE A N 1
ATOM 2931 C CA . ILE A 1 372 ? 12.001 9.811 -7.605 1.00 95.25 372 ILE A CA 1
ATOM 2932 C C . ILE A 1 372 ? 13.136 10.105 -6.634 1.00 95.25 372 ILE A C 1
ATOM 2934 O O . ILE A 1 372 ? 13.992 9.244 -6.430 1.00 95.25 372 ILE A O 1
ATOM 2938 N N . GLN A 1 373 ? 13.146 11.294 -6.034 1.00 93.62 373 GLN A N 1
ATOM 2939 C CA . GLN A 1 373 ? 14.192 11.689 -5.088 1.00 93.62 373 GLN A CA 1
ATOM 2940 C C . GLN A 1 373 ? 14.253 10.755 -3.872 1.00 93.62 373 GLN A C 1
ATOM 2942 O O . GLN A 1 373 ? 15.338 10.503 -3.349 1.00 93.62 373 GLN A O 1
ATOM 2947 N N . GLU A 1 374 ? 13.109 10.211 -3.455 1.00 93.81 374 GLU A N 1
ATOM 2948 C CA . GLU A 1 374 ? 12.992 9.252 -2.351 1.00 93.81 374 GLU A CA 1
ATOM 2949 C C . GLU A 1 374 ? 13.116 7.779 -2.798 1.00 93.81 374 GLU A C 1
ATOM 2951 O O . GLU A 1 374 ? 13.155 6.877 -1.962 1.00 93.81 374 GLU A O 1
ATOM 2956 N N . GLY A 1 375 ? 13.235 7.513 -4.104 1.00 94.44 375 GLY A N 1
ATOM 2957 C CA . GLY A 1 375 ? 13.394 6.166 -4.663 1.00 94.44 375 GLY A CA 1
ATOM 2958 C C . GLY A 1 375 ? 12.090 5.380 -4.862 1.00 94.44 375 GLY A C 1
ATOM 2959 O O . GLY A 1 375 ? 12.139 4.175 -5.097 1.00 94.44 375 GLY A O 1
ATOM 2960 N N . HIS A 1 376 ? 10.933 6.038 -4.808 1.00 96.75 376 HIS A N 1
ATOM 2961 C CA . HIS A 1 376 ? 9.598 5.475 -5.037 1.00 96.75 376 HIS A CA 1
ATOM 2962 C C . HIS A 1 376 ? 9.250 5.403 -6.534 1.00 96.75 376 HIS A C 1
ATOM 2964 O O . HIS A 1 376 ? 8.355 6.088 -7.039 1.00 96.75 376 HIS A O 1
ATOM 2970 N N . ILE A 1 377 ? 10.009 4.599 -7.281 1.00 97.38 377 ILE A N 1
ATOM 2971 C CA . ILE A 1 377 ? 9.912 4.525 -8.746 1.00 97.38 377 ILE A CA 1
ATOM 2972 C C . ILE A 1 377 ? 8.594 3.882 -9.211 1.00 97.38 377 ILE A C 1
ATOM 2974 O O . ILE A 1 377 ? 8.089 4.237 -10.281 1.00 97.38 377 ILE A O 1
ATOM 2978 N N . LEU A 1 378 ? 7.982 2.983 -8.429 1.00 97.31 378 LEU A N 1
ATOM 2979 C CA . LEU A 1 378 ? 6.698 2.382 -8.813 1.00 97.31 378 LEU A CA 1
ATOM 2980 C C . LEU A 1 378 ? 5.555 3.384 -8.770 1.00 97.31 378 LEU A C 1
ATOM 2982 O O . LEU A 1 378 ? 4.609 3.228 -9.537 1.00 97.31 378 LEU A O 1
ATOM 2986 N N . VAL A 1 379 ? 5.639 4.426 -7.942 1.00 97.38 379 VAL A N 1
ATOM 2987 C CA . VAL A 1 379 ? 4.673 5.535 -7.973 1.00 97.38 379 VAL A CA 1
ATOM 2988 C C . VAL A 1 379 ? 4.684 6.210 -9.347 1.00 97.38 379 VAL A C 1
ATOM 2990 O O . VAL A 1 379 ? 3.623 6.444 -9.928 1.00 97.38 379 VAL A O 1
ATOM 2993 N N . VAL A 1 380 ? 5.873 6.472 -9.900 1.00 97.31 380 VAL A N 1
ATOM 2994 C CA . VAL A 1 380 ? 6.039 7.090 -11.227 1.00 97.31 380 VAL A CA 1
ATOM 2995 C C . VAL A 1 380 ? 5.557 6.158 -12.329 1.00 97.31 380 VAL A C 1
ATOM 2997 O O . VAL A 1 380 ? 4.813 6.576 -13.218 1.00 97.31 380 VAL A O 1
ATOM 3000 N N . TYR A 1 381 ? 5.930 4.882 -12.254 1.00 97.25 381 TYR A N 1
ATOM 3001 C CA . TYR A 1 381 ? 5.476 3.869 -13.201 1.00 97.25 381 TYR A CA 1
ATOM 3002 C C . TYR A 1 381 ? 3.945 3.709 -13.180 1.00 97.25 381 TYR A C 1
ATOM 3004 O O . TYR A 1 381 ? 3.301 3.762 -14.229 1.00 97.25 381 TYR A O 1
ATOM 3012 N N . ALA A 1 382 ? 3.335 3.599 -11.997 1.00 96.88 382 ALA A N 1
ATOM 3013 C CA . ALA A 1 382 ? 1.888 3.485 -11.844 1.00 96.88 382 ALA A CA 1
ATOM 3014 C C . ALA A 1 382 ? 1.158 4.743 -12.332 1.00 96.88 382 ALA A C 1
ATOM 3016 O O . ALA A 1 382 ? 0.137 4.623 -13.007 1.00 96.88 382 ALA A O 1
ATOM 3017 N N . HIS A 1 383 ? 1.691 5.937 -12.053 1.00 95.62 383 HIS A N 1
ATOM 3018 C CA . HIS A 1 383 ? 1.151 7.188 -12.587 1.00 95.62 383 HIS A CA 1
ATOM 3019 C C . HIS A 1 383 ? 1.226 7.239 -14.117 1.00 95.62 383 HIS A C 1
ATOM 3021 O O . HIS A 1 383 ? 0.255 7.628 -14.762 1.00 95.62 383 HIS A O 1
ATOM 3027 N N . THR A 1 384 ? 2.345 6.805 -14.699 1.00 95.25 384 THR A N 1
ATOM 3028 C CA . THR A 1 384 ? 2.536 6.741 -16.156 1.00 95.25 384 THR A CA 1
ATOM 3029 C C . THR A 1 384 ? 1.487 5.837 -16.791 1.00 95.25 384 THR A C 1
ATOM 3031 O O . THR A 1 384 ? 0.746 6.280 -17.669 1.00 95.25 384 THR A O 1
ATOM 3034 N N . LYS A 1 385 ? 1.341 4.603 -16.289 1.00 93.75 385 LYS A N 1
ATOM 3035 C CA . LYS A 1 385 ? 0.306 3.669 -16.759 1.00 93.75 385 LYS A CA 1
ATOM 3036 C C . LYS A 1 385 ? -1.088 4.247 -16.605 1.00 93.75 385 LYS A C 1
ATOM 3038 O O . LYS A 1 385 ? -1.886 4.184 -17.534 1.00 93.75 385 LYS A O 1
ATOM 3043 N N . TRP A 1 386 ? -1.377 4.833 -15.447 1.00 94.62 386 TRP A N 1
ATOM 3044 C CA . TRP A 1 386 ? -2.668 5.448 -15.179 1.00 94.62 386 TRP A CA 1
ATOM 3045 C C . TRP A 1 386 ? -2.974 6.546 -16.197 1.00 94.62 386 TRP A C 1
ATOM 3047 O O . TRP A 1 386 ? -4.047 6.537 -16.794 1.00 94.62 386 TRP A O 1
ATOM 3057 N N . ARG A 1 387 ? -2.018 7.445 -16.464 1.00 92.25 387 ARG A N 1
ATOM 3058 C CA . ARG A 1 387 ? -2.199 8.548 -17.413 1.00 92.25 387 ARG A CA 1
ATOM 3059 C C . ARG A 1 387 ? -2.430 8.042 -18.834 1.00 92.25 387 ARG A C 1
ATOM 3061 O O . ARG A 1 387 ? -3.357 8.519 -19.484 1.00 92.25 387 ARG A O 1
ATOM 3068 N N . ARG A 1 388 ? -1.666 7.041 -19.280 1.00 89.94 388 ARG A N 1
ATOM 3069 C CA . ARG A 1 388 ? -1.852 6.408 -20.598 1.00 89.94 388 ARG A CA 1
ATOM 3070 C C . ARG A 1 388 ? -3.215 5.731 -20.738 1.00 89.94 388 ARG A C 1
ATOM 3072 O O . ARG A 1 388 ? -3.828 5.817 -21.795 1.00 89.94 388 ARG A O 1
ATOM 3079 N N . LEU A 1 389 ? -3.723 5.097 -19.678 1.00 89.88 389 LEU A N 1
ATOM 3080 C CA . LEU A 1 389 ? -5.065 4.501 -19.689 1.00 89.88 389 LEU A CA 1
ATOM 3081 C C . LEU A 1 389 ? -6.166 5.558 -19.845 1.00 89.88 389 LEU A C 1
ATOM 3083 O O . LEU A 1 389 ? -7.141 5.311 -20.549 1.00 89.88 389 LEU A O 1
ATOM 3087 N N . GLN A 1 390 ? -6.006 6.735 -19.232 1.00 86.88 390 GLN A N 1
ATOM 3088 C CA . GLN A 1 390 ? -6.965 7.838 -19.378 1.00 86.88 390 GLN A CA 1
ATOM 3089 C C . GLN A 1 390 ? -6.890 8.513 -20.757 1.00 86.88 390 GLN A C 1
ATOM 3091 O O . GLN A 1 390 ? -7.900 9.000 -21.260 1.00 86.88 390 GLN A O 1
ATOM 3096 N N . ALA A 1 391 ? -5.705 8.541 -21.368 1.00 85.50 391 ALA A N 1
ATOM 3097 C CA . ALA A 1 391 ? -5.430 9.198 -22.645 1.00 85.50 391 ALA A CA 1
ATOM 3098 C C . ALA A 1 391 ? -5.274 8.209 -23.816 1.00 85.50 391 ALA A C 1
ATOM 3100 O O . ALA A 1 391 ? -4.576 8.494 -24.790 1.00 85.50 391 ALA A O 1
ATOM 3101 N N . TYR A 1 392 ? -5.900 7.032 -23.724 1.00 84.69 392 TYR A N 1
ATOM 3102 C CA . TYR A 1 392 ? -5.689 5.951 -24.684 1.00 84.69 392 TYR A CA 1
ATOM 3103 C C . TYR A 1 392 ? -5.916 6.408 -26.133 1.00 84.69 392 TYR A C 1
ATOM 3105 O O . TYR A 1 392 ? -6.967 6.954 -26.475 1.00 84.69 392 TYR A O 1
ATOM 3113 N N . GLY A 1 393 ? -4.922 6.160 -26.990 1.00 80.62 393 GLY A N 1
ATOM 3114 C CA . GLY A 1 393 ? -4.969 6.523 -28.407 1.00 80.62 393 GLY A CA 1
ATOM 3115 C C . GLY A 1 393 ? -4.759 8.013 -28.695 1.00 80.62 393 GLY A C 1
ATOM 3116 O O . GLY A 1 393 ? -5.142 8.464 -29.773 1.00 80.62 393 GLY A O 1
ATOM 3117 N N . GLN A 1 394 ? -4.176 8.780 -27.766 1.00 90.75 394 GLN A N 1
ATOM 3118 C CA . GLN A 1 394 ? -3.836 10.196 -27.955 1.00 90.75 394 GLN A CA 1
ATOM 3119 C C . GLN A 1 394 ? -2.306 10.402 -27.971 1.00 90.75 394 GLN A C 1
ATOM 3121 O O . GLN A 1 394 ? -1.699 10.608 -26.920 1.00 90.75 394 GLN A O 1
ATOM 3126 N N . PRO A 1 395 ? -1.663 10.413 -29.156 1.00 91.50 395 PRO A N 1
ATOM 3127 C CA . PRO A 1 395 ? -0.205 10.531 -29.292 1.00 91.50 395 PRO A CA 1
ATOM 3128 C C . PRO A 1 395 ? 0.378 11.801 -28.659 1.00 91.50 395 PRO A C 1
ATOM 3130 O O . PRO A 1 395 ? 1.498 11.806 -28.159 1.00 91.50 395 PRO A O 1
ATOM 3133 N N . GLN A 1 396 ? -0.385 12.896 -28.659 1.00 94.00 396 GLN A N 1
ATOM 3134 C CA . GLN A 1 396 ? 0.039 14.146 -28.034 1.00 94.00 396 GLN A CA 1
ATOM 3135 C C . GLN A 1 396 ? 0.183 14.011 -26.508 1.00 94.00 396 GLN A C 1
ATOM 3137 O O . GLN A 1 396 ? 1.110 14.573 -25.929 1.00 94.00 396 GLN A O 1
ATOM 3142 N N . GLU A 1 397 ? -0.720 13.274 -25.860 1.00 92.44 397 GLU A N 1
ATOM 3143 C CA . GLU A 1 397 ? -0.664 13.022 -24.417 1.00 92.44 397 GLU A CA 1
ATOM 3144 C C . GLU A 1 397 ? 0.501 12.091 -24.076 1.00 92.44 397 GLU A C 1
ATOM 3146 O O . GLU A 1 397 ? 1.262 12.388 -23.157 1.00 92.44 397 GLU A O 1
ATOM 3151 N N . ASP A 1 398 ? 0.708 11.032 -24.864 1.00 92.94 398 ASP A N 1
ATOM 3152 C CA . ASP A 1 398 ? 1.879 10.158 -24.731 1.00 92.94 398 ASP A CA 1
ATOM 3153 C C . ASP A 1 398 ? 3.186 10.958 -24.891 1.00 92.94 398 ASP A C 1
ATOM 3155 O O . ASP A 1 398 ? 4.101 10.802 -24.086 1.00 92.94 398 ASP A O 1
ATOM 3159 N N . LEU A 1 399 ? 3.273 11.897 -25.842 1.00 95.88 399 LEU A N 1
ATOM 3160 C CA . LEU A 1 399 ? 4.444 12.772 -25.971 1.00 95.88 399 LEU A CA 1
ATOM 3161 C C . LEU A 1 399 ? 4.667 13.647 -24.726 1.00 95.88 399 LEU A C 1
ATOM 3163 O O . LEU A 1 399 ? 5.807 13.806 -24.288 1.00 95.88 399 LEU A O 1
ATOM 3167 N N . MET A 1 400 ? 3.605 14.218 -24.147 1.00 94.44 400 MET A N 1
ATOM 3168 C CA . MET A 1 400 ? 3.719 15.018 -22.919 1.00 94.44 400 MET A CA 1
ATOM 3169 C C . MET A 1 400 ? 4.216 14.173 -21.742 1.00 94.44 400 MET A C 1
ATOM 3171 O O . MET A 1 400 ? 5.078 14.620 -20.982 1.00 94.44 400 MET A O 1
ATOM 3175 N N . VAL A 1 401 ? 3.714 12.942 -21.615 1.00 94.38 401 VAL A N 1
ATOM 3176 C CA . VAL A 1 401 ? 4.173 11.992 -20.597 1.00 94.38 401 VAL A CA 1
ATOM 3177 C C . VAL A 1 401 ? 5.637 11.615 -20.833 1.00 94.38 401 VAL A C 1
ATOM 3179 O O . VAL A 1 401 ? 6.423 11.683 -19.890 1.00 94.38 401 VAL A O 1
ATOM 3182 N N . LEU A 1 402 ? 6.036 11.302 -22.072 1.00 96.50 402 LEU A N 1
ATOM 3183 C CA . LEU A 1 402 ? 7.426 10.995 -22.428 1.00 96.50 402 LEU A CA 1
ATOM 3184 C C . LEU A 1 402 ? 8.371 12.147 -22.073 1.00 96.50 402 LEU A C 1
ATOM 3186 O O . LEU A 1 402 ? 9.405 11.923 -21.447 1.00 96.50 402 LEU A O 1
ATOM 3190 N N . SER A 1 403 ? 8.002 13.377 -22.439 1.00 96.00 403 SER A N 1
ATOM 3191 C CA . SER A 1 403 ? 8.805 14.567 -22.148 1.00 96.00 403 SER A CA 1
ATOM 3192 C C . SER A 1 403 ? 9.030 14.727 -20.648 1.00 96.00 403 SER A C 1
ATOM 3194 O O . SER A 1 403 ? 10.164 14.928 -20.217 1.00 96.00 403 SER A O 1
ATOM 3196 N N . HIS A 1 404 ? 7.972 14.585 -19.845 1.00 95.06 404 HIS A N 1
ATOM 3197 C CA . HIS A 1 404 ? 8.092 14.693 -18.395 1.00 95.06 404 HIS A CA 1
ATOM 3198 C C . HIS A 1 404 ? 8.910 13.542 -17.792 1.00 95.06 404 HIS A C 1
ATOM 3200 O O . HIS A 1 404 ? 9.718 13.759 -16.892 1.00 95.06 404 HIS A O 1
ATOM 3206 N N . LEU A 1 405 ? 8.761 12.320 -18.310 1.00 96.81 405 LEU A N 1
ATOM 3207 C CA . LEU A 1 405 ? 9.583 11.186 -17.893 1.00 96.81 405 LEU A CA 1
ATOM 3208 C C . LEU A 1 405 ? 11.068 11.421 -18.174 1.00 96.81 405 LEU A C 1
ATOM 3210 O O . LEU A 1 405 ? 11.885 11.105 -17.316 1.00 96.81 405 LEU A O 1
ATOM 3214 N N . CYS A 1 406 ? 11.434 12.018 -19.311 1.00 95.88 406 CYS A N 1
ATOM 3215 C CA . CYS A 1 406 ? 12.828 12.368 -19.594 1.00 95.88 406 CYS A CA 1
ATOM 3216 C C . CYS A 1 406 ? 13.412 13.350 -18.568 1.00 95.88 406 CYS A C 1
ATOM 3218 O O . CYS A 1 406 ? 14.538 13.138 -18.128 1.00 95.88 406 CYS A O 1
ATOM 3220 N N . GLU A 1 407 ? 12.661 14.374 -18.154 1.00 95.12 407 GLU A N 1
ATOM 3221 C CA . GLU A 1 407 ? 13.086 15.300 -17.086 1.00 95.12 407 GLU A CA 1
ATOM 3222 C C . GLU A 1 407 ? 13.285 14.560 -15.755 1.00 95.12 407 GLU A C 1
ATOM 3224 O O . GLU A 1 407 ? 14.246 14.779 -15.022 1.00 95.12 407 GLU A O 1
ATOM 3229 N N . LEU A 1 408 ? 12.369 13.643 -15.452 1.00 96.12 408 LEU A N 1
ATOM 3230 C CA . LEU A 1 408 ? 12.382 12.832 -14.245 1.00 96.12 408 LEU A CA 1
ATOM 3231 C C . LEU A 1 408 ? 13.550 11.828 -14.210 1.00 96.12 408 LEU A C 1
ATOM 3233 O O . LEU A 1 408 ? 14.110 11.594 -13.136 1.00 96.12 408 LEU A O 1
ATOM 3237 N N . LEU A 1 409 ? 13.964 11.270 -15.355 1.00 95.38 409 LEU A N 1
ATOM 3238 C CA . LEU A 1 409 ? 15.126 10.373 -15.452 1.00 95.38 409 LEU A CA 1
ATOM 3239 C C . LEU A 1 409 ? 16.424 11.047 -14.981 1.00 95.38 409 LEU A C 1
ATOM 3241 O O . LEU A 1 409 ? 17.268 10.378 -14.385 1.00 95.38 409 LEU A O 1
ATOM 3245 N N . GLU A 1 410 ? 16.573 12.360 -15.183 1.00 92.31 410 GLU A N 1
ATOM 3246 C CA . GLU A 1 410 ? 17.751 13.120 -14.731 1.00 92.31 410 GLU A CA 1
ATOM 3247 C C . GLU A 1 410 ? 17.879 13.168 -13.198 1.00 92.31 410 GLU A C 1
ATOM 3249 O O . GLU A 1 410 ? 18.971 13.387 -12.668 1.00 92.31 410 GLU A O 1
ATOM 3254 N N . LEU A 1 411 ? 16.778 12.943 -12.474 1.00 93.44 411 LEU A N 1
ATOM 3255 C CA . LEU A 1 411 ? 16.736 12.942 -11.010 1.00 93.44 411 LEU A CA 1
ATOM 3256 C C . LEU A 1 411 ? 17.016 11.561 -10.400 1.00 93.44 411 LEU A C 1
ATOM 3258 O O . LEU A 1 411 ? 17.277 11.467 -9.197 1.00 93.44 411 LEU A O 1
ATOM 3262 N N . ILE A 1 412 ? 16.950 10.488 -11.194 1.00 93.69 412 ILE A N 1
ATOM 3263 C CA . ILE A 1 412 ? 17.114 9.120 -10.695 1.00 93.69 412 ILE A CA 1
ATOM 3264 C C . ILE A 1 412 ? 18.582 8.870 -10.340 1.00 93.69 412 ILE A C 1
ATOM 3266 O O . ILE A 1 412 ? 19.486 9.096 -11.141 1.00 93.69 412 ILE A O 1
ATOM 3270 N N . GLN A 1 413 ? 18.814 8.310 -9.150 1.00 89.81 413 GLN A N 1
ATOM 3271 C CA . GLN A 1 413 ? 20.109 7.756 -8.747 1.00 89.81 413 GLN A CA 1
ATOM 3272 C C . GLN A 1 413 ? 20.034 6.219 -8.719 1.00 89.81 413 GLN A C 1
ATOM 3274 O O . GLN A 1 413 ? 19.559 5.652 -7.728 1.00 89.81 413 GLN A O 1
ATOM 3279 N N . PRO A 1 414 ? 20.488 5.525 -9.784 1.00 91.44 414 PRO A N 1
ATOM 3280 C CA . PRO A 1 414 ? 20.359 4.077 -9.888 1.00 91.44 414 PRO A CA 1
ATOM 3281 C C . PRO A 1 414 ? 21.111 3.330 -8.784 1.00 91.44 414 PRO A C 1
ATOM 3283 O O . PRO A 1 414 ? 22.283 3.599 -8.512 1.00 9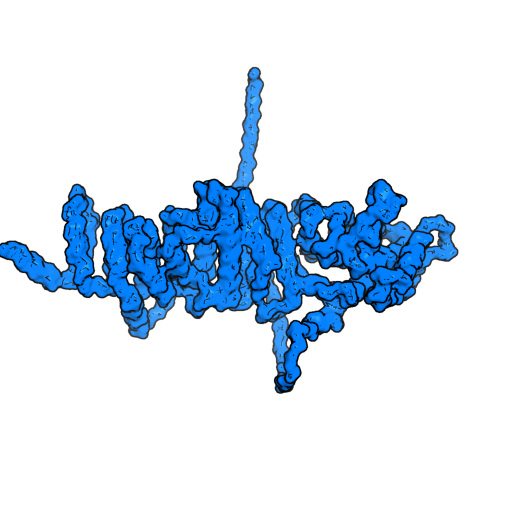1.44 414 PRO A O 1
ATOM 3286 N N . ASN A 1 415 ? 20.431 2.366 -8.169 1.00 91.81 415 ASN A N 1
ATOM 3287 C CA . ASN A 1 415 ? 20.970 1.480 -7.143 1.00 91.81 415 ASN A CA 1
ATOM 3288 C C . ASN A 1 415 ? 20.246 0.125 -7.162 1.00 91.81 415 ASN A C 1
ATOM 3290 O O . ASN A 1 415 ? 19.229 -0.033 -7.838 1.00 91.81 415 ASN A O 1
ATOM 3294 N N . ASP A 1 416 ? 20.772 -0.831 -6.403 1.00 91.88 416 ASP A N 1
ATOM 3295 C CA . ASP A 1 416 ? 20.285 -2.210 -6.310 1.00 91.88 416 ASP A CA 1
ATOM 3296 C C . ASP A 1 416 ? 18.820 -2.317 -5.857 1.00 91.88 416 ASP A C 1
ATOM 3298 O O . ASP A 1 416 ? 18.092 -3.204 -6.302 1.00 91.88 416 ASP A O 1
ATOM 3302 N N . LYS A 1 417 ? 18.346 -1.395 -5.011 1.00 92.00 417 LYS A N 1
ATOM 3303 C CA . LYS A 1 417 ? 16.982 -1.445 -4.458 1.00 92.00 417 LYS A CA 1
ATOM 3304 C C . LYS A 1 417 ? 15.898 -1.086 -5.468 1.00 92.00 417 LYS A C 1
ATOM 3306 O O . LYS A 1 417 ? 14.760 -1.512 -5.295 1.00 92.00 417 LYS A O 1
ATOM 3311 N N . ILE A 1 418 ? 16.232 -0.306 -6.496 1.00 94.31 418 ILE A N 1
ATOM 3312 C CA . ILE A 1 418 ? 15.253 0.193 -7.473 1.00 94.31 418 ILE A CA 1
ATOM 3313 C C . ILE A 1 418 ? 15.316 -0.530 -8.821 1.00 94.31 418 ILE A C 1
ATOM 3315 O O . ILE A 1 418 ? 14.581 -0.162 -9.729 1.00 94.31 418 ILE A O 1
ATOM 3319 N N . GLU A 1 419 ? 16.157 -1.558 -8.968 1.00 95.25 419 GLU A N 1
ATOM 3320 C CA . GLU A 1 419 ? 16.401 -2.256 -10.240 1.00 95.25 419 GLU A CA 1
ATOM 3321 C C . GLU A 1 419 ? 15.125 -2.715 -10.950 1.00 95.25 419 GLU A C 1
ATOM 3323 O O . GLU A 1 419 ? 14.915 -2.399 -12.120 1.00 95.25 419 GLU A O 1
ATOM 3328 N N . ASN A 1 420 ? 14.249 -3.431 -10.242 1.00 95.25 420 ASN A N 1
ATOM 3329 C CA . ASN A 1 420 ? 13.017 -3.955 -10.832 1.00 95.25 420 ASN A CA 1
ATOM 3330 C C . ASN A 1 420 ? 12.088 -2.816 -11.272 1.00 95.25 420 ASN A C 1
ATOM 3332 O O . ASN A 1 420 ? 11.596 -2.806 -12.398 1.00 95.25 420 ASN A O 1
ATOM 3336 N N . SER A 1 421 ? 11.880 -1.830 -10.401 1.00 96.12 421 SER A N 1
ATOM 3337 C CA . SER A 1 421 ? 11.022 -0.675 -10.671 1.00 96.12 421 SER A CA 1
ATOM 3338 C C . SER A 1 421 ? 11.570 0.192 -11.809 1.00 96.12 421 SER A C 1
ATOM 3340 O O . SER A 1 421 ? 10.802 0.699 -12.624 1.00 96.12 421 SER A O 1
ATOM 3342 N N . LEU A 1 422 ? 12.897 0.312 -11.913 1.00 96.38 422 LEU A N 1
ATOM 3343 C CA . LEU A 1 422 ? 13.576 1.011 -12.997 1.00 96.38 422 LEU A CA 1
ATOM 3344 C C . LEU A 1 422 ? 13.330 0.322 -14.341 1.00 96.38 422 LEU A C 1
ATOM 3346 O O . LEU A 1 422 ? 12.959 0.985 -15.303 1.00 96.38 422 LEU A O 1
ATOM 3350 N N . ILE A 1 423 ? 13.473 -1.005 -14.404 1.00 97.25 423 ILE A N 1
ATOM 3351 C CA . ILE A 1 423 ? 13.194 -1.775 -15.623 1.00 97.25 423 ILE A CA 1
ATOM 3352 C C . ILE A 1 423 ? 11.723 -1.663 -16.039 1.00 97.25 423 ILE A C 1
ATOM 3354 O O . ILE A 1 423 ? 11.446 -1.526 -17.230 1.00 97.25 423 ILE A O 1
ATOM 3358 N N . LEU A 1 424 ? 10.784 -1.653 -15.085 1.00 96.50 424 LEU A N 1
ATOM 3359 C CA . LEU A 1 424 ? 9.371 -1.384 -15.377 1.00 96.50 424 LEU A CA 1
ATOM 3360 C C . LEU A 1 424 ? 9.176 -0.005 -16.008 1.00 96.50 424 LEU A C 1
ATOM 3362 O O . LEU A 1 424 ? 8.528 0.105 -17.049 1.00 96.50 424 LEU A O 1
ATOM 3366 N N . LEU A 1 425 ? 9.772 1.035 -15.425 1.00 97.50 425 LEU A N 1
ATOM 3367 C CA . LEU A 1 425 ? 9.683 2.386 -15.967 1.00 97.50 425 LEU A CA 1
ATOM 3368 C C . LEU A 1 425 ? 10.301 2.476 -17.370 1.00 97.50 425 LEU A C 1
ATOM 3370 O O . LEU A 1 425 ? 9.670 3.003 -18.284 1.00 97.50 425 LEU A O 1
ATOM 3374 N N . CYS A 1 426 ? 11.489 1.901 -17.569 1.00 97.38 426 CYS A N 1
ATOM 3375 C CA . CYS A 1 426 ? 12.138 1.843 -18.878 1.00 97.38 426 CYS A CA 1
ATOM 3376 C C . CYS A 1 426 ? 11.287 1.092 -19.907 1.00 97.38 426 CYS A C 1
ATOM 3378 O O . CYS A 1 426 ? 11.217 1.534 -21.049 1.00 97.38 426 CYS A O 1
ATOM 3380 N N . SER A 1 427 ? 10.616 0.001 -19.517 1.00 96.25 427 SER A N 1
ATOM 3381 C CA . SER A 1 427 ? 9.731 -0.753 -20.415 1.00 96.25 427 SER A CA 1
ATOM 3382 C C . SER A 1 427 ? 8.578 0.098 -20.946 1.00 96.25 427 SER A C 1
ATOM 3384 O O . SER A 1 427 ? 8.256 0.027 -22.129 1.00 96.25 427 SER A O 1
ATOM 3386 N N . GLU A 1 428 ? 8.021 0.961 -20.096 1.00 95.50 428 GLU A N 1
ATOM 3387 C CA . GLU A 1 428 ? 6.935 1.863 -20.469 1.00 95.50 428 GLU A CA 1
ATOM 3388 C C . GLU A 1 428 ? 7.421 2.984 -21.394 1.00 95.50 428 GLU A C 1
ATOM 3390 O O . GLU A 1 428 ? 6.749 3.336 -22.361 1.00 95.50 428 GLU A O 1
ATOM 3395 N N . ILE A 1 429 ? 8.620 3.509 -21.129 1.00 97.31 429 ILE A N 1
ATOM 3396 C CA . ILE A 1 429 ? 9.258 4.540 -21.952 1.00 97.31 429 ILE A CA 1
ATOM 3397 C C . ILE A 1 429 ? 9.562 4.007 -23.357 1.00 97.31 429 ILE A C 1
ATOM 3399 O O . ILE A 1 429 ? 9.241 4.673 -24.340 1.00 97.31 429 ILE A O 1
ATOM 3403 N N . VAL A 1 430 ? 10.156 2.813 -23.484 1.00 96.94 430 VAL A N 1
ATOM 3404 C CA . VAL A 1 430 ? 10.506 2.263 -24.808 1.00 96.94 430 VAL A CA 1
ATOM 3405 C C . VAL A 1 430 ? 9.278 1.841 -25.613 1.00 96.94 430 VAL A C 1
ATOM 3407 O O . VAL A 1 430 ? 9.278 2.004 -26.832 1.00 96.94 430 VAL A O 1
ATOM 3410 N N . ASP A 1 431 ? 8.223 1.352 -24.954 1.00 94.88 431 ASP A N 1
ATOM 3411 C CA . ASP A 1 431 ? 6.931 1.078 -25.597 1.00 94.88 431 ASP A CA 1
ATOM 3412 C C . ASP A 1 431 ? 6.323 2.364 -26.178 1.00 94.88 431 ASP A C 1
ATOM 3414 O O . ASP A 1 431 ? 5.917 2.409 -27.342 1.00 94.88 431 ASP A O 1
ATOM 3418 N N . MET A 1 432 ? 6.343 3.444 -25.395 1.00 95.25 432 MET A N 1
ATOM 3419 C CA . MET A 1 432 ? 5.841 4.754 -25.806 1.00 95.25 432 MET A CA 1
ATOM 3420 C C . MET A 1 432 ? 6.655 5.355 -26.960 1.00 95.25 432 MET A C 1
ATOM 3422 O O . MET A 1 432 ? 6.068 5.840 -27.927 1.00 95.25 432 MET A O 1
ATOM 3426 N N . ILE A 1 433 ? 7.990 5.268 -26.911 1.00 97.19 433 ILE A N 1
ATOM 3427 C CA . ILE A 1 433 ? 8.867 5.671 -28.024 1.00 97.19 433 ILE A CA 1
ATOM 3428 C C . ILE A 1 433 ? 8.510 4.890 -29.292 1.00 97.19 433 ILE A C 1
ATOM 3430 O O . ILE A 1 433 ? 8.338 5.496 -30.348 1.00 97.19 433 ILE A O 1
ATOM 3434 N N . GLY A 1 434 ? 8.363 3.564 -29.192 1.00 95.19 434 GLY A N 1
ATOM 3435 C CA . GLY A 1 434 ? 7.989 2.712 -30.320 1.00 95.19 434 GLY A CA 1
ATOM 3436 C C . GLY A 1 434 ? 6.657 3.129 -30.948 1.00 95.19 434 GLY A C 1
ATOM 3437 O O . GLY A 1 434 ? 6.583 3.302 -32.166 1.00 95.19 434 GLY A O 1
ATOM 3438 N N . CYS A 1 435 ? 5.633 3.364 -30.124 1.00 93.75 435 CYS A N 1
ATOM 3439 C CA . CYS A 1 435 ? 4.316 3.808 -30.584 1.00 93.75 435 CYS A CA 1
ATOM 3440 C C . CYS A 1 435 ? 4.368 5.187 -31.267 1.00 93.75 435 CYS A C 1
ATOM 3442 O O . CYS A 1 435 ? 3.850 5.347 -32.373 1.00 93.75 435 CYS A O 1
ATOM 3444 N N . LEU A 1 436 ? 5.026 6.174 -30.649 1.00 95.56 436 LEU A N 1
ATOM 3445 C CA . LEU A 1 436 ? 5.116 7.541 -31.180 1.00 95.56 436 LEU A CA 1
ATOM 3446 C C . LEU A 1 436 ? 5.977 7.633 -32.450 1.00 95.56 436 LEU A C 1
ATOM 3448 O O . LEU A 1 436 ? 5.674 8.427 -33.341 1.00 95.56 436 LEU A O 1
ATOM 3452 N N . ALA A 1 437 ? 7.027 6.816 -32.557 1.00 94.75 437 ALA A N 1
ATOM 3453 C CA . ALA A 1 437 ? 7.861 6.741 -33.754 1.00 94.75 437 ALA A CA 1
ATOM 3454 C C . ALA A 1 437 ? 7.096 6.166 -34.959 1.00 94.75 437 ALA A C 1
ATOM 3456 O O . ALA A 1 437 ? 7.318 6.600 -36.090 1.00 94.75 437 ALA A O 1
ATOM 3457 N N . VAL A 1 438 ? 6.198 5.200 -34.730 1.00 92.62 438 VAL A N 1
ATOM 3458 C CA . VAL A 1 438 ? 5.326 4.636 -35.777 1.00 92.62 438 VAL A CA 1
ATOM 3459 C C . VAL A 1 438 ? 4.239 5.627 -36.193 1.00 92.62 438 VAL A C 1
ATOM 3461 O O . VAL A 1 438 ? 3.937 5.717 -37.382 1.00 92.62 438 VAL A O 1
ATOM 3464 N N . ASP A 1 439 ? 3.680 6.381 -35.244 1.00 93.19 439 ASP A N 1
ATOM 3465 C CA . ASP A 1 439 ? 2.701 7.438 -35.522 1.00 93.19 439 ASP A CA 1
ATOM 3466 C C . ASP A 1 439 ? 3.273 8.521 -36.455 1.00 93.19 439 ASP A C 1
ATOM 3468 O O . ASP A 1 439 ? 2.643 8.907 -37.442 1.00 93.19 439 ASP A O 1
ATOM 3472 N N . GLY A 1 440 ? 4.494 8.984 -36.180 1.00 91.38 440 GLY A N 1
ATOM 3473 C CA . GLY A 1 440 ? 5.206 9.918 -37.048 1.00 91.38 440 GLY A CA 1
ATOM 3474 C C . GLY A 1 440 ? 4.912 11.403 -36.805 1.00 91.38 440 GLY A C 1
ATOM 3475 O O . GLY A 1 440 ? 5.670 12.248 -37.288 1.00 91.38 440 GLY A O 1
ATOM 3476 N N . SER A 1 441 ? 3.872 11.759 -36.039 1.00 91.50 441 SER A N 1
ATOM 3477 C CA . SER A 1 441 ? 3.440 13.160 -35.867 1.00 91.50 441 SER A CA 1
ATOM 3478 C C . SER A 1 441 ? 4.454 14.050 -35.138 1.00 91.50 441 SER A C 1
ATOM 3480 O O . SER A 1 441 ? 4.442 15.269 -35.314 1.00 91.50 441 SER A O 1
ATOM 3482 N N . TYR A 1 442 ? 5.348 13.463 -34.333 1.00 94.38 442 TYR A N 1
ATOM 3483 C CA . TYR A 1 442 ? 6.245 14.197 -33.428 1.00 94.38 442 TYR A CA 1
ATOM 3484 C C . TYR A 1 442 ? 7.708 13.733 -33.488 1.00 94.38 442 TYR A C 1
ATOM 3486 O O . TYR A 1 442 ? 8.454 13.896 -32.522 1.00 94.38 442 TYR A O 1
ATOM 3494 N N . ASN A 1 443 ? 8.144 13.176 -34.622 1.00 93.25 443 ASN A N 1
ATOM 3495 C CA . ASN A 1 443 ? 9.423 12.465 -34.734 1.00 93.25 443 ASN A CA 1
ATOM 3496 C C . ASN A 1 443 ? 10.652 13.226 -34.222 1.00 93.25 443 ASN A C 1
ATOM 3498 O O . ASN A 1 443 ? 11.499 12.624 -33.578 1.00 93.25 443 ASN A O 1
ATOM 3502 N N . VAL A 1 444 ? 10.764 14.535 -34.464 1.00 94.69 444 VAL A N 1
ATOM 3503 C CA . VAL A 1 444 ? 11.926 15.315 -33.994 1.00 94.69 444 VAL A CA 1
ATOM 3504 C C . VAL A 1 444 ? 11.996 15.351 -32.463 1.00 94.69 444 VAL A C 1
ATOM 3506 O O . VAL A 1 444 ? 13.063 15.134 -31.895 1.00 94.69 444 VAL A O 1
ATOM 3509 N N . ALA A 1 445 ? 10.861 15.576 -31.796 1.00 96.56 445 ALA A N 1
ATOM 3510 C CA . ALA A 1 445 ? 10.793 15.604 -30.337 1.00 96.56 445 ALA A CA 1
ATOM 3511 C C . ALA A 1 445 ? 11.020 14.206 -29.748 1.00 96.56 445 ALA A C 1
ATOM 3513 O O . ALA A 1 445 ? 11.843 14.036 -28.851 1.00 96.56 445 ALA A O 1
ATOM 3514 N N . VAL A 1 446 ? 10.357 13.185 -30.304 1.00 97.38 446 VAL A N 1
ATOM 3515 C CA . VAL A 1 446 ? 10.526 11.784 -29.880 1.00 97.38 446 VAL A CA 1
ATOM 3516 C C . VAL A 1 446 ? 11.980 11.345 -30.044 1.00 97.38 446 VAL A C 1
ATOM 3518 O O . VAL A 1 446 ? 12.508 10.663 -29.172 1.00 97.38 446 VAL A O 1
ATOM 3521 N N . TRP A 1 447 ? 12.653 11.764 -31.118 1.00 96.88 447 TRP A N 1
ATOM 3522 C CA . TRP A 1 447 ? 14.062 11.456 -31.365 1.00 96.88 447 TRP A CA 1
ATOM 3523 C C . TRP A 1 447 ? 14.961 12.061 -30.284 1.00 96.88 447 TRP A C 1
ATOM 3525 O O . TRP A 1 447 ? 15.769 11.347 -29.698 1.00 96.88 447 TRP A O 1
ATOM 3535 N N . GLN A 1 448 ? 14.751 13.331 -29.929 1.00 96.81 448 GLN A N 1
ATOM 3536 C CA . GLN A 1 448 ? 15.503 13.986 -28.855 1.00 96.81 448 GLN A CA 1
ATOM 3537 C C . GLN A 1 448 ? 15.263 13.323 -27.488 1.00 96.81 448 GLN A C 1
ATOM 3539 O O . GLN A 1 448 ? 16.201 13.109 -26.719 1.00 96.81 448 GLN A O 1
ATOM 3544 N N . HIS A 1 449 ? 14.018 12.955 -27.182 1.00 97.88 449 HIS A N 1
ATOM 3545 C CA . HIS A 1 449 ? 13.698 12.210 -25.963 1.00 97.88 449 HIS A CA 1
ATOM 3546 C C . HIS A 1 449 ? 14.341 10.816 -25.961 1.00 97.88 449 HIS A C 1
ATOM 3548 O O . HIS A 1 449 ? 14.878 10.392 -24.940 1.00 97.88 449 HIS A O 1
ATOM 3554 N N . SER A 1 450 ? 14.366 10.135 -27.108 1.00 97.50 450 SER A N 1
ATOM 3555 C CA . SER A 1 450 ? 15.003 8.822 -27.264 1.00 97.50 450 SER A CA 1
ATOM 3556 C C . SER A 1 450 ? 16.516 8.892 -27.041 1.00 97.50 450 SER A C 1
ATOM 3558 O O . SER A 1 450 ? 17.062 8.033 -26.353 1.00 97.50 450 SER A O 1
ATOM 3560 N N . GLU A 1 451 ? 17.191 9.945 -27.515 1.00 95.88 451 GLU A N 1
ATOM 3561 C CA . GLU A 1 451 ? 18.608 10.178 -27.200 1.00 95.88 451 GLU A CA 1
ATOM 3562 C C . GLU A 1 451 ? 18.846 10.375 -25.696 1.00 95.88 451 GLU A C 1
ATOM 3564 O O . GLU A 1 451 ? 19.823 9.866 -25.146 1.00 95.88 451 GLU A O 1
ATOM 3569 N N . ASN A 1 452 ? 17.974 11.122 -25.013 1.00 96.44 452 ASN A N 1
ATOM 3570 C CA . ASN A 1 452 ? 18.089 11.330 -23.567 1.00 96.44 452 ASN A CA 1
ATOM 3571 C C . ASN A 1 452 ? 17.906 10.014 -22.800 1.00 96.44 452 ASN A C 1
ATOM 3573 O O . ASN A 1 452 ? 18.642 9.741 -21.850 1.00 96.44 452 ASN A O 1
ATOM 3577 N N . VAL A 1 453 ? 16.972 9.173 -23.247 1.00 97.62 453 VAL A N 1
ATOM 3578 C CA . VAL A 1 453 ? 16.761 7.828 -22.699 1.00 97.62 453 VAL A CA 1
ATOM 3579 C C . VAL A 1 453 ? 17.981 6.939 -22.945 1.00 97.62 453 VAL A C 1
ATOM 3581 O O . VAL A 1 453 ? 18.443 6.299 -22.003 1.00 97.62 453 VAL A O 1
ATOM 3584 N N . ALA A 1 454 ? 18.556 6.936 -24.151 1.00 96.31 454 ALA A N 1
ATOM 3585 C CA . ALA A 1 454 ? 19.778 6.186 -24.455 1.00 96.31 454 ALA A CA 1
ATOM 3586 C C . ALA A 1 454 ? 20.946 6.612 -23.547 1.00 96.31 454 ALA A C 1
ATOM 3588 O O . ALA A 1 454 ? 21.550 5.775 -22.879 1.00 96.31 454 ALA A O 1
ATOM 3589 N N . LYS A 1 455 ? 21.180 7.923 -23.388 1.00 94.88 455 LYS A N 1
ATOM 3590 C CA . LYS A 1 455 ? 22.207 8.463 -22.473 1.00 94.88 455 LYS A CA 1
ATOM 3591 C C . LYS A 1 455 ? 21.992 8.021 -21.023 1.00 94.88 455 LYS A C 1
ATOM 3593 O O . LYS A 1 455 ? 22.950 7.677 -20.327 1.00 94.88 455 LYS A O 1
ATOM 3598 N N . PHE A 1 456 ? 20.743 8.019 -20.558 1.00 96.12 456 PHE A N 1
ATOM 3599 C CA . PHE A 1 456 ? 20.396 7.532 -19.225 1.00 96.12 456 PHE A CA 1
ATOM 3600 C C . PHE A 1 456 ? 20.673 6.025 -19.071 1.00 96.12 456 PHE A C 1
ATOM 3602 O O . PHE A 1 456 ? 21.252 5.597 -18.067 1.00 96.12 456 PHE A O 1
ATOM 3609 N N . LEU A 1 457 ? 20.310 5.215 -20.068 1.00 96.75 457 LEU A N 1
ATOM 3610 C CA . LEU A 1 457 ? 20.578 3.776 -20.080 1.00 96.75 457 LEU A CA 1
ATOM 3611 C C . LEU A 1 457 ? 22.083 3.478 -20.127 1.00 96.75 457 LEU A C 1
ATOM 3613 O O . LEU A 1 457 ? 22.550 2.611 -19.388 1.00 96.75 457 LEU A O 1
ATOM 3617 N N . ASP A 1 458 ? 22.859 4.230 -20.903 1.00 93.06 458 ASP A N 1
ATOM 3618 C CA . ASP A 1 458 ? 24.317 4.101 -20.948 1.00 93.06 458 ASP A CA 1
ATOM 3619 C C . ASP A 1 458 ? 24.960 4.422 -19.604 1.00 93.06 458 ASP A C 1
ATOM 3621 O O . ASP A 1 458 ? 25.842 3.687 -19.155 1.00 93.06 458 ASP A O 1
ATOM 3625 N N . MET A 1 459 ? 24.496 5.474 -18.921 1.00 92.69 459 MET A N 1
ATOM 3626 C CA . MET A 1 459 ? 24.916 5.782 -17.553 1.00 92.69 459 MET A CA 1
ATOM 3627 C C . MET A 1 459 ? 24.619 4.605 -16.612 1.00 92.69 459 MET A C 1
ATOM 3629 O O . MET A 1 459 ? 25.502 4.195 -15.854 1.00 92.69 459 MET A O 1
ATOM 3633 N N . CYS A 1 460 ? 23.415 4.027 -16.681 1.00 93.81 460 CYS A N 1
ATOM 3634 C CA . CYS A 1 460 ? 23.047 2.848 -15.892 1.00 93.81 460 CYS A CA 1
ATOM 3635 C C . CYS A 1 460 ? 23.921 1.631 -16.233 1.00 93.81 460 CYS A C 1
ATOM 3637 O O . CYS A 1 460 ? 24.240 0.831 -15.355 1.00 93.81 460 CYS A O 1
ATOM 3639 N N . ALA A 1 461 ? 24.354 1.500 -17.486 1.00 92.94 461 ALA A N 1
ATOM 3640 C CA . ALA A 1 461 ? 25.165 0.392 -17.969 1.00 92.94 461 ALA A CA 1
ATOM 3641 C C . ALA A 1 461 ? 26.644 0.451 -17.546 1.00 92.94 461 ALA A C 1
ATOM 3643 O O . ALA A 1 461 ? 27.354 -0.540 -17.734 1.00 92.94 461 ALA A O 1
ATOM 3644 N N . GLN A 1 462 ? 27.156 1.565 -17.012 1.00 88.56 462 GLN A N 1
ATOM 3645 C CA . GLN A 1 462 ? 28.581 1.697 -16.670 1.00 88.56 462 GLN A CA 1
ATOM 3646 C C . GLN A 1 462 ? 28.995 0.744 -15.536 1.00 88.56 462 GLN A C 1
ATOM 3648 O O . GLN A 1 462 ? 28.314 0.620 -14.523 1.00 88.56 462 GLN A O 1
ATOM 3653 N N . ASP A 1 463 ? 30.159 0.093 -15.664 1.00 83.50 463 ASP A N 1
ATOM 3654 C CA . ASP A 1 463 ? 30.690 -0.800 -14.617 1.00 83.50 463 ASP A CA 1
ATOM 3655 C C . ASP A 1 463 ? 31.306 -0.022 -13.437 1.00 83.50 463 ASP A C 1
ATOM 3657 O O . ASP A 1 463 ? 31.312 -0.481 -12.288 1.00 83.50 463 ASP A O 1
ATOM 3661 N N . ARG A 1 464 ? 31.814 1.180 -13.719 1.00 80.69 464 ARG A N 1
ATOM 3662 C CA . ARG A 1 464 ? 32.294 2.155 -12.739 1.00 80.69 464 ARG A CA 1
ATOM 3663 C C . ARG A 1 464 ? 31.789 3.531 -13.128 1.00 80.69 464 ARG A C 1
ATOM 3665 O O . ARG A 1 464 ? 31.830 3.877 -14.304 1.00 80.69 464 ARG A O 1
ATOM 3672 N N . SER A 1 465 ? 31.392 4.317 -12.133 1.00 65.56 465 SER A N 1
ATOM 3673 C CA . SER A 1 465 ? 31.075 5.723 -12.335 1.00 65.56 465 SER A CA 1
ATOM 3674 C C . SER A 1 465 ? 32.275 6.439 -12.949 1.00 65.56 465 SER A C 1
ATOM 3676 O O . SER A 1 465 ? 33.382 6.417 -12.399 1.00 65.56 465 SER A O 1
ATOM 3678 N N . THR A 1 466 ? 32.029 7.079 -14.085 1.00 64.12 466 THR A N 1
ATOM 3679 C CA . THR A 1 466 ? 32.989 7.929 -14.790 1.00 64.12 466 THR A CA 1
ATOM 3680 C C . THR A 1 466 ? 32.952 9.386 -14.308 1.00 64.12 466 THR A C 1
ATOM 3682 O O . THR A 1 466 ? 33.716 10.214 -14.803 1.00 64.12 466 THR A O 1
ATOM 3685 N N . SER A 1 467 ? 32.121 9.716 -13.307 1.00 57.53 467 SER A N 1
ATOM 3686 C CA . SER A 1 467 ? 31.959 11.084 -12.804 1.00 57.53 467 SER A CA 1
ATOM 3687 C C . SER A 1 467 ? 32.908 11.429 -11.640 1.00 57.53 467 SER A C 1
ATOM 3689 O O . SER A 1 467 ? 33.090 10.664 -10.690 1.00 57.53 467 SER A O 1
ATOM 3691 N N . GLY A 1 468 ? 33.513 12.624 -11.705 1.00 60.06 468 GLY A N 1
ATOM 3692 C CA . GLY A 1 468 ? 34.351 13.211 -10.647 1.00 60.06 468 GLY A CA 1
ATOM 3693 C C . GLY A 1 468 ? 35.873 13.060 -10.829 1.00 60.06 468 GLY A C 1
ATOM 3694 O O . GLY A 1 468 ? 36.360 12.247 -11.610 1.00 60.06 468 GLY A O 1
ATOM 3695 N N . LEU A 1 469 ? 36.647 13.846 -10.064 1.00 58.56 469 LEU A N 1
ATOM 3696 C CA . LEU A 1 469 ? 38.120 13.936 -10.153 1.00 58.56 469 LEU A CA 1
ATOM 3697 C C . LEU A 1 469 ? 38.833 12.577 -9.965 1.00 58.56 469 LEU A C 1
ATOM 3699 O O . LEU A 1 469 ? 39.906 12.349 -10.514 1.00 58.56 469 LEU A O 1
ATOM 3703 N N . LEU A 1 470 ? 38.227 11.663 -9.200 1.00 58.38 470 LEU A N 1
ATOM 3704 C CA . LEU A 1 470 ? 38.768 10.327 -8.917 1.00 58.38 470 LEU A CA 1
ATOM 3705 C C . LEU A 1 470 ? 38.477 9.307 -10.030 1.00 58.38 470 LEU A C 1
ATOM 3707 O O . LEU A 1 470 ? 39.217 8.332 -10.174 1.00 58.38 470 LEU A O 1
ATOM 3711 N N . ALA A 1 471 ? 37.442 9.535 -10.844 1.00 58.75 471 ALA A N 1
ATOM 3712 C CA . ALA A 1 471 ? 37.110 8.670 -11.973 1.00 58.75 471 ALA A CA 1
ATOM 3713 C C . ALA A 1 471 ? 38.153 8.773 -13.097 1.00 58.75 471 ALA A C 1
ATOM 3715 O O . ALA A 1 471 ? 38.521 7.760 -13.688 1.00 58.75 471 ALA A O 1
ATOM 3716 N N . VAL A 1 472 ? 38.722 9.967 -13.298 1.00 55.81 472 VAL A N 1
ATOM 3717 C CA . VAL A 1 472 ? 39.796 10.242 -14.274 1.00 55.81 472 VAL A CA 1
ATOM 3718 C C . VAL A 1 472 ? 41.087 9.463 -13.962 1.00 55.81 472 VAL A C 1
ATOM 3720 O O . VAL A 1 472 ? 41.884 9.202 -14.857 1.00 55.81 472 VAL A O 1
ATOM 3723 N N . ILE A 1 473 ? 41.278 9.031 -12.709 1.00 62.28 473 ILE A N 1
ATOM 3724 C CA . ILE A 1 473 ? 42.445 8.252 -12.247 1.00 62.28 473 ILE A CA 1
ATOM 3725 C C . ILE A 1 473 ? 42.097 6.747 -12.124 1.00 62.28 473 ILE A C 1
ATOM 3727 O O . ILE A 1 473 ? 42.881 5.943 -11.629 1.00 62.28 473 ILE A O 1
ATOM 3731 N N . GLY A 1 474 ? 40.911 6.325 -12.581 1.00 58.53 474 GLY A N 1
ATOM 3732 C CA . GLY A 1 474 ? 40.487 4.919 -12.565 1.00 58.53 474 GLY A CA 1
ATOM 3733 C C . GLY A 1 474 ? 39.970 4.411 -11.211 1.00 58.53 474 GLY A C 1
ATOM 3734 O O . GLY A 1 474 ? 39.729 3.210 -11.067 1.00 58.53 474 GLY A O 1
ATOM 3735 N N . LEU A 1 475 ? 39.747 5.305 -10.239 1.00 61.34 475 LEU A N 1
ATOM 3736 C CA . LEU A 1 475 ? 39.193 5.015 -8.904 1.00 61.34 475 LEU A CA 1
ATOM 3737 C C . LEU A 1 475 ? 37.689 5.332 -8.801 1.00 61.34 475 LEU A C 1
ATOM 3739 O O . LEU A 1 475 ? 37.172 5.577 -7.711 1.00 61.34 475 LEU A O 1
ATOM 3743 N N . GLY A 1 476 ? 36.983 5.348 -9.934 1.00 64.56 476 GLY A N 1
ATOM 3744 C CA . GLY A 1 476 ? 35.536 5.556 -9.979 1.00 64.56 476 GLY A CA 1
ATOM 3745 C C . GLY A 1 476 ? 34.779 4.549 -9.107 1.00 64.56 476 GLY A C 1
ATOM 3746 O O . GLY A 1 476 ? 35.168 3.382 -8.997 1.00 64.56 476 GLY A O 1
ATOM 3747 N N . ARG A 1 477 ? 33.691 5.000 -8.473 1.00 73.75 477 ARG A N 1
ATOM 3748 C CA . ARG A 1 477 ? 32.845 4.150 -7.622 1.00 73.75 477 ARG A CA 1
ATOM 3749 C C . ARG A 1 477 ? 32.235 3.035 -8.472 1.00 73.75 477 ARG A C 1
ATOM 3751 O O . ARG A 1 477 ? 31.726 3.308 -9.554 1.00 73.75 477 ARG A O 1
ATOM 3758 N N . TYR A 1 478 ? 32.285 1.794 -7.996 1.00 79.75 478 TYR A N 1
ATOM 3759 C CA . TYR A 1 478 ? 31.615 0.686 -8.676 1.00 79.75 478 TYR A CA 1
ATOM 3760 C C . TYR A 1 478 ? 30.114 0.944 -8.787 1.00 79.75 478 TYR A C 1
ATOM 3762 O O . TYR A 1 478 ? 29.520 1.533 -7.877 1.00 79.75 478 TYR A O 1
ATOM 3770 N N . SER A 1 479 ? 29.525 0.496 -9.897 1.00 85.19 479 SER A N 1
ATOM 3771 C CA . SER A 1 479 ? 28.074 0.520 -10.055 1.00 85.19 479 SER A CA 1
ATOM 3772 C C . SER A 1 479 ? 27.407 -0.301 -8.955 1.00 85.19 479 SER A C 1
ATOM 3774 O O . SER A 1 479 ? 27.891 -1.373 -8.589 1.00 85.19 479 SER A O 1
ATOM 3776 N N . GLN A 1 480 ? 26.309 0.230 -8.423 1.00 89.44 480 GLN A N 1
ATOM 3777 C CA . GLN A 1 480 ? 25.449 -0.486 -7.483 1.00 89.44 480 GLN A CA 1
ATOM 3778 C C . GLN A 1 480 ? 24.460 -1.403 -8.210 1.00 89.44 480 GLN A C 1
ATOM 3780 O O . GLN A 1 480 ? 23.861 -2.251 -7.566 1.00 89.44 480 GLN A O 1
ATOM 3785 N N . LEU A 1 481 ? 24.327 -1.264 -9.535 1.00 94.12 481 LEU A N 1
ATOM 3786 C CA . LEU A 1 481 ? 23.454 -2.105 -10.341 1.00 94.12 481 LEU A CA 1
ATOM 3787 C C . LEU A 1 481 ? 24.088 -3.473 -10.634 1.00 94.12 481 LEU A C 1
ATOM 3789 O O . LEU A 1 481 ? 25.289 -3.611 -10.930 1.00 94.12 481 LEU A O 1
ATOM 3793 N N . SER A 1 482 ? 23.246 -4.495 -10.635 1.00 94.81 482 SER A N 1
ATOM 3794 C CA . SER A 1 482 ? 23.561 -5.858 -11.016 1.00 94.81 482 SER A CA 1
ATOM 3795 C C . SER A 1 482 ? 24.076 -5.923 -12.454 1.00 94.81 482 SER A C 1
ATOM 3797 O O . SER A 1 482 ? 23.796 -5.072 -13.302 1.00 94.81 482 SER A O 1
ATOM 3799 N N . LEU A 1 483 ? 24.874 -6.954 -12.748 1.00 94.69 483 LEU A N 1
ATOM 3800 C CA . LEU A 1 483 ? 25.368 -7.195 -14.109 1.00 94.69 483 LEU A CA 1
ATOM 3801 C C . LEU A 1 483 ? 24.214 -7.435 -15.095 1.00 94.69 483 LEU A C 1
ATOM 3803 O O . LEU A 1 483 ? 24.327 -7.075 -16.263 1.00 94.69 483 LEU A O 1
ATOM 3807 N N . ASN A 1 484 ? 23.103 -7.995 -14.610 1.00 95.88 484 ASN A N 1
ATOM 3808 C CA . ASN A 1 484 ? 21.908 -8.273 -15.398 1.00 95.88 484 ASN A CA 1
ATOM 3809 C C . ASN A 1 484 ? 21.257 -6.972 -15.872 1.00 95.88 484 ASN A C 1
ATOM 3811 O O . ASN A 1 484 ? 21.065 -6.796 -17.073 1.00 95.88 484 ASN A O 1
ATOM 3815 N N . VAL A 1 485 ? 20.994 -6.037 -14.954 1.00 96.75 485 VAL A N 1
ATOM 3816 C CA . VAL A 1 485 ? 20.420 -4.728 -15.299 1.00 96.75 485 VAL A CA 1
ATOM 3817 C C . VAL A 1 485 ? 21.379 -3.920 -16.165 1.00 96.75 485 VAL A C 1
ATOM 3819 O O . VAL A 1 485 ? 20.954 -3.367 -17.174 1.00 96.75 485 VAL A O 1
ATOM 3822 N N . ARG A 1 486 ? 22.683 -3.921 -15.859 1.00 96.25 486 ARG A N 1
ATOM 3823 C CA . ARG A 1 486 ? 23.689 -3.253 -16.704 1.00 96.25 486 ARG A CA 1
ATOM 3824 C C . ARG A 1 486 ? 23.699 -3.773 -18.138 1.00 96.25 486 ARG A C 1
ATOM 3826 O O . ARG A 1 486 ? 23.770 -2.974 -19.071 1.00 96.25 486 ARG A O 1
ATOM 3833 N N . LEU A 1 487 ? 23.619 -5.093 -18.318 1.00 97.19 487 LEU A N 1
ATOM 3834 C CA . LEU A 1 487 ? 23.554 -5.711 -19.641 1.00 97.19 487 LEU A CA 1
ATOM 3835 C C . LEU A 1 487 ? 22.264 -5.327 -20.377 1.00 97.19 487 LEU A C 1
ATOM 3837 O O . LEU A 1 487 ? 22.339 -4.973 -21.551 1.00 97.19 487 LEU A O 1
ATOM 3841 N N . ILE A 1 488 ? 21.112 -5.351 -19.694 1.00 97.62 488 ILE A N 1
ATOM 3842 C CA . ILE A 1 488 ? 19.827 -4.909 -20.259 1.00 97.62 488 ILE A CA 1
ATOM 3843 C C . ILE A 1 488 ? 19.926 -3.452 -20.714 1.00 97.62 488 ILE A C 1
ATOM 3845 O O . ILE A 1 488 ? 19.679 -3.168 -21.881 1.00 97.62 488 ILE A O 1
ATOM 3849 N N . CYS A 1 489 ? 20.347 -2.535 -19.841 1.00 97.62 489 CYS A N 1
ATOM 3850 C CA . CYS A 1 489 ? 20.456 -1.118 -20.184 1.00 97.62 489 CYS A CA 1
ATOM 3851 C C . CYS A 1 489 ? 21.376 -0.889 -21.391 1.00 97.62 489 CYS A C 1
ATOM 3853 O O . CYS A 1 489 ? 20.998 -0.161 -22.306 1.00 97.62 489 CYS A O 1
ATOM 3855 N N . ARG A 1 490 ? 22.536 -1.562 -21.443 1.00 96.12 490 ARG A N 1
ATOM 3856 C CA . ARG A 1 490 ? 23.475 -1.438 -22.569 1.00 96.12 490 ARG A CA 1
ATOM 3857 C C . ARG A 1 490 ? 22.869 -1.919 -23.883 1.00 96.12 490 ARG A C 1
ATOM 3859 O O . ARG A 1 490 ? 22.989 -1.245 -24.896 1.00 96.12 490 ARG A O 1
ATOM 3866 N N . ALA A 1 491 ? 22.222 -3.079 -23.865 1.00 97.50 491 ALA A N 1
ATOM 3867 C CA . ALA A 1 491 ? 21.594 -3.655 -25.044 1.00 97.50 491 ALA A CA 1
ATOM 3868 C C . ALA A 1 491 ? 20.454 -2.788 -25.590 1.00 97.50 491 ALA A C 1
ATOM 3870 O O . ALA A 1 491 ? 20.384 -2.557 -26.795 1.00 97.50 491 ALA A O 1
ATOM 3871 N N . ILE A 1 492 ? 19.587 -2.290 -24.704 1.00 98.00 492 ILE A N 1
ATOM 3872 C CA . ILE A 1 492 ? 18.467 -1.428 -25.091 1.00 98.00 492 ILE A CA 1
ATOM 3873 C C . ILE A 1 492 ? 18.966 -0.090 -25.629 1.00 98.00 492 ILE A C 1
ATOM 3875 O O . ILE A 1 492 ? 18.450 0.359 -26.646 1.00 98.00 492 ILE A O 1
ATOM 3879 N N . SER A 1 493 ? 19.989 0.507 -25.008 1.00 97.19 493 SER A N 1
ATOM 3880 C CA . SER A 1 493 ? 20.610 1.740 -25.504 1.00 97.19 493 SER A CA 1
ATOM 3881 C C . SER A 1 493 ? 21.174 1.566 -26.920 1.00 97.19 493 SER A C 1
ATOM 3883 O O . SER A 1 493 ? 20.775 2.283 -27.836 1.00 97.19 493 SER A O 1
ATOM 3885 N N . VAL A 1 494 ? 22.010 0.538 -27.128 1.00 96.44 494 VAL A N 1
ATOM 3886 C CA . VAL A 1 494 ? 22.605 0.219 -28.440 1.00 96.44 494 VAL A CA 1
ATOM 3887 C C . VAL A 1 494 ? 21.527 -0.014 -29.492 1.00 96.44 494 VAL A C 1
ATOM 3889 O O . VAL A 1 494 ? 21.596 0.545 -30.584 1.00 96.44 494 VAL A O 1
ATOM 3892 N N . PHE A 1 495 ? 20.519 -0.832 -29.178 1.00 96.62 495 PHE A N 1
ATOM 3893 C CA . PHE A 1 495 ? 19.452 -1.113 -30.131 1.00 96.62 495 PHE A CA 1
ATOM 3894 C C . PHE A 1 495 ? 18.684 0.156 -30.496 1.00 96.62 495 PHE A C 1
ATOM 3896 O O . PHE A 1 495 ? 18.492 0.408 -31.682 1.00 96.62 495 PHE A O 1
ATOM 3903 N N . LEU A 1 496 ? 18.295 0.962 -29.500 1.00 95.56 496 LEU A N 1
ATOM 3904 C CA . LEU A 1 496 ? 17.547 2.204 -29.685 1.00 95.56 496 LEU A CA 1
ATOM 3905 C C . LEU A 1 496 ? 18.281 3.177 -30.619 1.00 95.56 496 LEU A C 1
ATOM 3907 O O . LEU A 1 496 ? 17.679 3.651 -31.583 1.00 95.56 496 LEU A O 1
ATOM 3911 N N . LEU A 1 497 ? 19.578 3.410 -30.391 1.00 94.31 497 LEU A N 1
ATOM 3912 C CA . LEU A 1 497 ? 20.403 4.297 -31.222 1.00 94.31 497 LEU A CA 1
ATOM 3913 C C . LEU A 1 497 ? 20.537 3.782 -32.664 1.00 94.31 497 LEU A C 1
ATOM 3915 O O . LEU A 1 497 ? 20.314 4.533 -33.611 1.00 94.31 497 LEU A O 1
ATOM 3919 N N . LEU A 1 498 ? 20.751 2.475 -32.858 1.00 93.06 498 LEU A N 1
ATOM 3920 C CA . LEU A 1 498 ? 20.792 1.869 -34.198 1.00 93.06 498 LEU A CA 1
ATOM 3921 C C . LEU A 1 498 ? 19.468 2.006 -34.975 1.00 93.06 498 LEU A C 1
ATOM 3923 O O . LEU A 1 498 ? 19.461 1.906 -36.205 1.00 93.06 498 LEU A O 1
ATOM 3927 N N . GLN A 1 499 ? 18.341 2.231 -34.288 1.00 93.12 499 GLN A N 1
ATOM 3928 C CA . GLN A 1 499 ? 17.046 2.501 -34.924 1.00 93.12 499 GLN A CA 1
ATOM 3929 C C . GLN A 1 499 ? 16.832 3.978 -35.294 1.00 93.12 499 GLN A C 1
ATOM 3931 O O . GLN A 1 499 ? 15.795 4.303 -35.883 1.00 93.12 499 GLN A O 1
ATOM 3936 N N . MET A 1 500 ? 17.790 4.858 -34.993 1.00 92.38 500 MET A N 1
ATOM 3937 C CA . MET A 1 500 ? 17.703 6.316 -35.124 1.00 92.38 500 MET A CA 1
ATOM 3938 C C . MET A 1 500 ? 18.796 6.883 -36.058 1.00 92.38 500 MET A C 1
ATOM 3940 O O . MET A 1 500 ? 19.607 7.702 -35.633 1.00 92.38 500 MET A O 1
ATOM 3944 N N . PRO A 1 501 ? 18.827 6.507 -37.354 1.00 85.94 501 PRO A N 1
ATOM 3945 C CA . PRO A 1 501 ? 19.973 6.754 -38.243 1.00 85.94 501 PRO A CA 1
ATOM 3946 C C . PRO A 1 501 ? 20.275 8.235 -38.530 1.00 85.94 501 PRO A C 1
ATOM 3948 O O . PRO A 1 501 ? 21.358 8.563 -39.010 1.00 85.94 501 PRO A O 1
ATOM 3951 N N . ALA A 1 502 ? 19.306 9.123 -38.311 1.00 86.44 502 ALA A N 1
ATOM 3952 C CA . ALA A 1 502 ? 19.459 10.564 -38.457 1.00 86.44 502 ALA A CA 1
ATOM 3953 C C . ALA A 1 502 ? 18.440 11.290 -37.573 1.00 86.44 502 ALA A C 1
ATOM 3955 O O . ALA A 1 502 ? 17.441 10.703 -37.150 1.00 86.44 502 ALA A O 1
ATOM 3956 N N . GLN A 1 503 ? 18.665 12.582 -37.330 1.00 89.19 503 GLN A N 1
ATOM 3957 C CA . GLN A 1 503 ? 17.780 13.404 -36.509 1.00 89.19 503 GLN A CA 1
ATOM 3958 C C . GLN A 1 503 ? 16.327 13.354 -37.002 1.00 89.19 503 GLN A C 1
ATOM 3960 O O . GLN A 1 503 ? 16.034 13.688 -38.149 1.00 89.19 503 GLN A O 1
ATOM 3965 N N . GLY A 1 504 ? 15.409 12.953 -36.118 1.00 88.88 504 GLY A N 1
ATOM 3966 C CA . GLY A 1 504 ? 13.982 12.837 -36.432 1.00 88.88 504 GLY A CA 1
ATOM 3967 C C . GLY A 1 504 ? 13.632 11.690 -37.388 1.00 88.88 504 GLY A C 1
ATOM 3968 O O . GLY A 1 504 ? 12.503 11.637 -37.876 1.00 88.88 504 GLY A O 1
ATOM 3969 N N . VAL A 1 505 ? 14.566 10.779 -37.671 1.00 90.69 505 VAL A N 1
ATOM 3970 C CA . VAL A 1 505 ? 14.345 9.610 -38.527 1.00 90.69 505 VAL A CA 1
ATOM 3971 C C . VAL A 1 505 ? 14.385 8.349 -37.677 1.00 90.69 505 VAL A C 1
ATOM 3973 O O . VAL A 1 505 ? 15.361 8.096 -36.976 1.00 90.69 505 VAL A O 1
ATOM 3976 N N . PHE A 1 506 ? 13.336 7.533 -37.790 1.00 93.19 506 PHE A N 1
ATOM 3977 C CA . PHE A 1 506 ? 13.238 6.227 -37.145 1.00 93.19 506 PHE A CA 1
ATOM 3978 C C . PHE A 1 506 ? 13.111 5.109 -38.174 1.00 93.19 506 PHE A C 1
ATOM 3980 O O . PHE A 1 506 ? 12.398 5.218 -39.179 1.00 93.19 506 PHE A O 1
ATOM 3987 N N . ARG A 1 507 ? 13.747 3.976 -37.889 1.00 92.94 507 ARG A N 1
ATOM 3988 C CA . ARG A 1 507 ? 13.563 2.744 -38.652 1.00 92.94 507 ARG A CA 1
ATOM 3989 C C . ARG A 1 507 ? 12.295 2.025 -38.176 1.00 92.94 507 ARG A C 1
ATOM 3991 O O . ARG A 1 507 ? 12.337 1.220 -37.253 1.00 92.94 507 ARG A O 1
ATOM 3998 N N . THR A 1 508 ? 11.161 2.336 -38.805 1.00 91.00 508 THR A N 1
ATOM 3999 C CA . THR A 1 508 ? 9.826 1.774 -38.496 1.00 91.00 508 THR A CA 1
ATOM 4000 C C . THR A 1 508 ? 9.423 0.576 -39.362 1.00 91.00 508 THR A C 1
ATOM 4002 O O . THR A 1 508 ? 8.436 -0.087 -39.059 1.00 91.00 508 THR A O 1
ATOM 4005 N N . HIS A 1 509 ? 10.176 0.266 -40.423 1.00 87.62 509 HIS A N 1
ATOM 4006 C CA . HIS A 1 509 ? 9.938 -0.897 -41.282 1.00 87.62 509 HIS A CA 1
ATOM 4007 C C . HIS A 1 509 ? 11.265 -1.588 -41.655 1.00 87.62 509 HIS A C 1
ATOM 4009 O O . HIS A 1 509 ? 12.252 -0.884 -41.880 1.00 87.62 509 HIS A O 1
ATOM 4015 N N . PRO A 1 510 ? 11.317 -2.931 -41.803 1.00 83.75 510 PRO A N 1
ATOM 4016 C CA . PRO A 1 510 ? 12.550 -3.670 -42.119 1.00 83.75 510 PRO A CA 1
ATOM 4017 C C . PRO A 1 510 ? 13.279 -3.204 -43.384 1.00 83.75 510 PRO A C 1
ATOM 4019 O O . PRO A 1 510 ? 14.483 -3.380 -43.525 1.00 83.75 510 PRO A O 1
ATOM 4022 N N . THR A 1 511 ? 12.540 -2.620 -44.328 1.00 76.69 511 THR A N 1
ATOM 4023 C CA . THR A 1 511 ? 13.086 -2.114 -45.595 1.00 76.69 511 THR A CA 1
ATOM 4024 C C . THR A 1 511 ? 13.561 -0.664 -45.519 1.00 76.69 511 THR A C 1
ATOM 4026 O O . THR A 1 511 ? 14.138 -0.179 -46.493 1.00 76.69 511 THR A O 1
ATOM 4029 N N . HIS A 1 512 ? 13.304 0.055 -44.419 1.00 75.62 512 HIS A N 1
ATOM 4030 C CA . HIS A 1 512 ? 13.914 1.364 -44.198 1.00 75.62 512 HIS A CA 1
ATOM 4031 C C . HIS A 1 512 ? 15.414 1.140 -44.014 1.00 75.62 512 HIS A C 1
ATOM 4033 O O . HIS A 1 512 ? 15.837 0.423 -43.107 1.00 75.62 512 HIS A O 1
ATOM 4039 N N . LYS A 1 513 ? 16.214 1.709 -44.919 1.00 63.78 513 LYS A N 1
ATOM 4040 C CA . LYS A 1 513 ? 17.669 1.595 -44.849 1.00 63.78 513 LYS A CA 1
ATOM 4041 C C . LYS A 1 513 ? 18.161 2.231 -43.545 1.00 63.78 513 LYS A C 1
ATOM 4043 O O . LYS A 1 513 ? 17.693 3.307 -43.174 1.00 63.78 513 LYS A O 1
ATOM 4048 N N . TYR A 1 514 ? 19.145 1.604 -42.903 1.00 59.59 514 TYR A N 1
ATOM 4049 C CA . TYR A 1 514 ? 20.092 2.328 -42.058 1.00 59.59 514 TYR A CA 1
ATOM 4050 C C . TYR A 1 514 ? 20.722 3.374 -42.984 1.00 59.59 514 TYR A C 1
ATOM 4052 O O . TYR A 1 514 ? 21.333 3.000 -43.983 1.00 59.59 514 TYR A O 1
ATOM 4060 N N . CYS A 1 515 ? 20.417 4.659 -42.808 1.00 43.84 515 CYS A N 1
ATOM 4061 C CA . CYS A 1 515 ? 20.896 5.670 -43.751 1.00 43.84 515 CYS A CA 1
ATOM 4062 C C . CYS A 1 515 ? 22.436 5.628 -43.797 1.00 43.84 515 CYS A C 1
ATOM 4064 O O . CYS A 1 515 ? 23.042 5.424 -42.752 1.00 43.84 515 CYS A O 1
ATOM 4066 N N . GLY A 1 516 ? 23.046 5.779 -44.982 1.00 41.31 516 GLY A N 1
ATOM 4067 C CA . GLY A 1 516 ? 24.506 5.859 -45.136 1.00 41.31 516 GLY A CA 1
ATOM 4068 C C . GLY A 1 516 ? 25.133 5.122 -46.330 1.00 41.31 516 GLY A C 1
ATOM 4069 O O . GLY A 1 516 ? 26.107 4.407 -46.134 1.00 41.31 516 GLY A O 1
ATOM 4070 N N . GLU A 1 517 ? 24.631 5.299 -47.559 1.00 39.62 517 GLU A N 1
ATOM 4071 C CA . GLU A 1 517 ? 25.490 5.138 -48.760 1.00 39.62 517 GLU A CA 1
ATOM 4072 C C . GLU A 1 517 ? 25.594 6.417 -49.604 1.00 39.62 517 GLU A C 1
ATOM 4074 O O . GLU A 1 517 ? 26.550 6.547 -50.353 1.00 39.62 517 GLU A O 1
ATOM 4079 N N . ASP A 1 518 ? 24.717 7.406 -49.417 1.00 41.94 518 ASP A N 1
ATOM 4080 C CA . ASP A 1 518 ? 24.797 8.689 -50.118 1.00 41.94 518 ASP A CA 1
ATOM 4081 C C . ASP A 1 518 ? 24.397 9.823 -49.163 1.00 41.94 518 ASP A C 1
ATOM 4083 O O . ASP A 1 518 ? 23.225 10.169 -49.073 1.00 41.94 518 ASP A O 1
ATOM 4087 N N . GLU A 1 519 ? 25.358 10.314 -48.377 1.00 39.84 519 GLU A N 1
ATOM 4088 C CA . GLU A 1 519 ? 25.542 11.714 -47.951 1.00 39.84 519 GLU A CA 1
ATOM 4089 C C . GLU A 1 519 ? 26.688 11.759 -46.926 1.00 39.84 519 GLU A C 1
ATOM 4091 O O . GLU A 1 519 ? 26.749 10.968 -45.984 1.00 39.84 519 GLU A O 1
ATOM 4096 N N . ASP A 1 520 ? 27.653 12.642 -47.175 1.00 38.72 520 ASP A N 1
ATOM 4097 C CA . ASP A 1 520 ? 28.892 12.781 -46.417 1.00 38.72 520 ASP A CA 1
ATOM 4098 C C . ASP A 1 520 ? 28.662 12.883 -44.897 1.00 38.72 520 ASP A C 1
ATOM 4100 O O . ASP A 1 520 ? 27.984 13.787 -44.419 1.00 38.72 520 ASP A O 1
ATOM 4104 N N . ASN A 1 521 ? 29.297 11.958 -44.165 1.00 46.28 521 ASN A N 1
ATOM 4105 C CA . ASN A 1 521 ? 29.826 12.066 -42.799 1.00 46.28 521 ASN A CA 1
ATOM 4106 C C . ASN A 1 521 ? 29.119 13.028 -41.824 1.00 46.28 521 ASN A C 1
ATOM 4108 O O . ASN A 1 521 ? 29.296 14.238 -41.937 1.00 46.28 521 ASN A O 1
ATOM 4112 N N . MET A 1 522 ? 28.510 12.468 -40.760 1.00 36.34 522 MET A N 1
ATOM 4113 C CA . MET A 1 522 ? 28.773 12.862 -39.349 1.00 36.34 522 MET A CA 1
ATOM 4114 C C . MET A 1 522 ? 27.899 12.158 -38.275 1.00 36.34 522 MET A C 1
ATOM 4116 O O . MET A 1 522 ? 28.110 12.426 -37.099 1.00 36.34 522 MET A O 1
ATOM 4120 N N . GLY A 1 523 ? 26.949 11.266 -38.607 1.00 41.56 523 GLY A N 1
ATOM 4121 C CA . GLY A 1 523 ? 26.023 10.698 -37.596 1.00 41.56 523 GLY A CA 1
ATOM 4122 C C . GLY A 1 523 ? 26.254 9.244 -37.147 1.00 41.56 523 GLY A C 1
ATOM 4123 O O . GLY A 1 523 ? 26.144 8.945 -35.970 1.00 41.56 523 GLY A O 1
ATOM 4124 N N . ILE A 1 524 ? 26.592 8.334 -38.067 1.00 44.03 524 ILE A N 1
ATOM 4125 C CA . ILE A 1 524 ? 26.438 6.869 -37.868 1.00 44.03 524 ILE A CA 1
ATOM 4126 C C . ILE A 1 524 ? 27.648 6.203 -37.170 1.00 44.03 524 ILE A C 1
ATOM 4128 O O . ILE A 1 524 ? 27.617 5.028 -36.811 1.00 44.03 524 ILE A O 1
ATOM 4132 N N . GLY A 1 525 ? 28.747 6.941 -36.980 1.00 47.56 525 GLY A N 1
ATOM 4133 C CA . GLY A 1 525 ? 30.014 6.384 -36.492 1.00 47.56 525 GLY A CA 1
ATOM 4134 C C . GLY A 1 525 ? 29.998 5.931 -35.027 1.00 47.56 525 GLY A C 1
ATOM 4135 O O . GLY A 1 525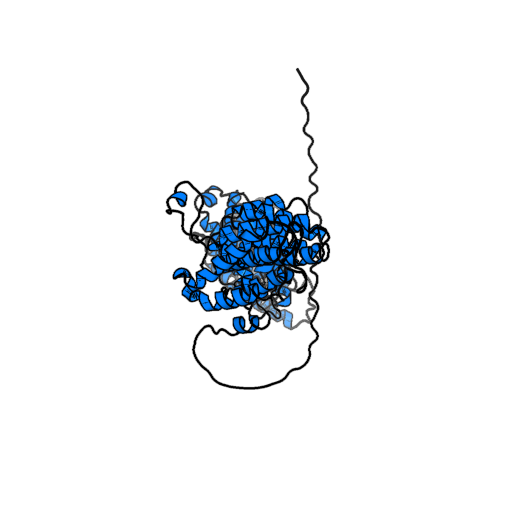 ? 30.654 4.945 -34.707 1.00 47.56 525 GLY A O 1
ATOM 4136 N N . SER A 1 526 ? 29.249 6.607 -34.148 1.00 55.97 526 SER A N 1
ATOM 4137 C CA . SER A 1 526 ? 29.211 6.294 -32.709 1.00 55.97 526 SER A CA 1
ATOM 4138 C C . SER A 1 526 ? 28.466 4.999 -32.398 1.00 55.97 526 SER A C 1
ATOM 4140 O O . SER A 1 526 ? 28.929 4.198 -31.590 1.00 55.97 526 SER A O 1
ATOM 4142 N N . ASP A 1 527 ? 27.358 4.744 -33.087 1.00 68.50 527 ASP A N 1
ATOM 4143 C CA . ASP A 1 527 ? 26.425 3.680 -32.697 1.00 68.50 527 ASP A CA 1
ATOM 4144 C C . ASP A 1 527 ? 26.970 2.292 -33.071 1.00 68.50 527 ASP A C 1
ATOM 4146 O O . ASP A 1 527 ? 26.776 1.302 -32.360 1.00 68.50 527 ASP A O 1
ATOM 4150 N N . MET A 1 528 ? 27.747 2.225 -34.160 1.00 79.19 528 MET A N 1
ATOM 4151 C CA . MET A 1 528 ? 28.494 1.021 -34.532 1.00 79.19 528 MET A CA 1
ATOM 4152 C C . MET A 1 528 ? 29.648 0.740 -33.563 1.00 79.19 528 MET A C 1
ATOM 4154 O O . MET A 1 528 ? 29.943 -0.426 -33.298 1.00 79.19 528 MET A O 1
ATOM 4158 N N . GLU A 1 529 ? 30.281 1.767 -32.984 1.00 84.19 529 GLU A N 1
ATOM 4159 C CA . GLU A 1 529 ? 31.273 1.557 -31.923 1.00 84.19 529 GLU A CA 1
ATOM 4160 C C . GLU A 1 529 ? 30.634 0.971 -30.661 1.00 84.19 529 GLU A C 1
ATOM 4162 O O . GLU A 1 529 ? 31.226 0.091 -30.031 1.00 84.19 529 GLU A O 1
ATOM 4167 N N . ASP A 1 530 ? 29.430 1.410 -30.293 1.00 86.81 530 ASP A N 1
ATOM 4168 C CA . ASP A 1 530 ? 28.718 0.884 -29.126 1.00 86.81 530 ASP A CA 1
ATOM 4169 C C . ASP A 1 530 ? 28.261 -0.568 -29.320 1.00 86.81 530 ASP A C 1
ATOM 4171 O O . ASP A 1 530 ? 28.375 -1.382 -28.393 1.00 86.81 530 ASP A O 1
ATOM 4175 N N . LEU A 1 531 ? 27.871 -0.949 -30.541 1.00 91.38 531 LEU A N 1
ATOM 4176 C CA . LEU A 1 531 ? 27.635 -2.351 -30.895 1.00 91.38 531 LEU A CA 1
ATOM 4177 C C . LEU A 1 531 ? 28.908 -3.203 -30.753 1.00 91.38 531 LEU A C 1
ATOM 4179 O O . LEU A 1 531 ? 28.868 -4.292 -30.172 1.00 91.38 531 LEU A O 1
ATOM 4183 N N . GLU A 1 532 ? 30.058 -2.714 -31.219 1.00 92.44 532 GLU A N 1
ATOM 4184 C CA . GLU A 1 532 ? 31.334 -3.422 -31.057 1.00 92.44 532 GLU A CA 1
ATOM 4185 C C . GLU A 1 532 ? 31.762 -3.518 -29.579 1.00 92.44 532 GLU A C 1
ATOM 4187 O O . GLU A 1 532 ? 32.253 -4.564 -29.135 1.00 92.44 532 GLU A O 1
ATOM 4192 N N . ARG A 1 533 ? 31.494 -2.489 -28.761 1.00 91.44 533 ARG A N 1
ATOM 4193 C CA . ARG A 1 533 ? 31.698 -2.540 -27.298 1.00 91.44 533 ARG A CA 1
ATOM 4194 C C . ARG A 1 533 ? 30.796 -3.580 -26.631 1.00 91.44 533 ARG A C 1
ATOM 4196 O O . ARG A 1 533 ? 31.252 -4.275 -25.718 1.00 91.44 533 ARG A O 1
ATOM 4203 N N . LEU A 1 534 ? 29.548 -3.731 -27.079 1.00 94.44 534 LEU A N 1
ATOM 4204 C CA . LEU A 1 534 ? 28.640 -4.775 -26.592 1.00 94.44 534 LEU A CA 1
ATOM 4205 C C . LEU A 1 534 ? 29.143 -6.178 -26.975 1.00 94.44 534 LEU A C 1
ATOM 4207 O O . LEU A 1 534 ? 29.189 -7.066 -26.119 1.00 94.44 534 LEU A O 1
ATOM 4211 N N . LYS A 1 535 ? 29.615 -6.376 -28.214 1.00 94.31 535 LYS A N 1
ATOM 4212 C CA . LYS A 1 535 ? 30.229 -7.642 -28.667 1.00 94.31 535 LYS A CA 1
ATOM 4213 C C . LYS A 1 535 ? 31.463 -8.018 -27.857 1.00 94.31 535 LYS A C 1
ATOM 4215 O O . LYS A 1 535 ? 31.637 -9.191 -27.509 1.00 94.31 535 LYS A O 1
ATOM 4220 N N . ALA A 1 536 ? 32.292 -7.036 -27.503 1.00 93.38 536 ALA A N 1
ATOM 4221 C CA . ALA A 1 536 ? 33.500 -7.253 -26.712 1.00 93.38 536 ALA A CA 1
ATOM 4222 C C . ALA A 1 536 ? 33.211 -7.902 -25.341 1.00 93.38 536 ALA A C 1
ATOM 4224 O O . ALA A 1 536 ? 34.067 -8.621 -24.809 1.00 93.38 536 ALA A O 1
ATOM 4225 N N . LEU A 1 537 ? 31.993 -7.751 -24.797 1.00 93.31 537 LEU A N 1
ATOM 4226 C CA . LEU A 1 537 ? 31.598 -8.376 -23.529 1.00 93.31 537 LEU A CA 1
ATOM 4227 C C . LEU A 1 537 ? 31.611 -9.902 -23.553 1.00 93.31 537 LEU A C 1
ATOM 4229 O O . LEU A 1 537 ? 31.802 -10.495 -22.494 1.00 93.31 537 LEU A O 1
ATOM 4233 N N . ARG A 1 538 ? 31.530 -10.544 -24.728 1.00 91.38 538 ARG A N 1
ATOM 4234 C CA . ARG A 1 538 ? 31.659 -12.010 -24.853 1.00 91.38 538 ARG A CA 1
ATOM 4235 C C . ARG A 1 538 ? 32.984 -12.530 -24.289 1.00 91.38 538 ARG A C 1
ATOM 4237 O O . ARG A 1 538 ? 33.073 -13.668 -23.831 1.00 91.38 538 ARG A O 1
ATOM 4244 N N . THR A 1 539 ? 34.015 -11.688 -24.338 1.00 89.56 539 THR A N 1
ATOM 4245 C CA . THR A 1 539 ? 35.368 -11.990 -23.855 1.00 89.56 539 THR A CA 1
ATOM 4246 C C . THR A 1 539 ? 35.678 -11.364 -22.493 1.00 89.56 539 THR A C 1
ATOM 4248 O O . THR A 1 539 ? 36.732 -11.630 -21.917 1.00 89.56 539 THR A O 1
ATOM 4251 N N . ASN A 1 540 ? 34.767 -10.550 -21.948 1.00 91.06 540 ASN A N 1
ATOM 4252 C CA . ASN A 1 540 ? 34.945 -9.887 -20.662 1.00 91.06 540 ASN A CA 1
ATOM 4253 C C . ASN A 1 540 ? 34.652 -10.867 -19.519 1.00 91.06 540 ASN A C 1
ATOM 4255 O O . ASN A 1 540 ? 33.544 -11.389 -19.410 1.00 91.06 540 ASN A O 1
ATOM 4259 N N . SER A 1 541 ? 35.627 -11.065 -18.627 1.00 90.75 541 SER A N 1
ATOM 4260 C CA . SER A 1 541 ? 35.529 -12.003 -17.502 1.00 90.75 541 SER A CA 1
ATOM 4261 C C . SER A 1 541 ? 34.344 -11.738 -16.565 1.00 90.75 541 SER A C 1
ATOM 4263 O O . SER A 1 541 ? 33.832 -12.687 -15.974 1.00 90.75 541 SER A O 1
ATOM 4265 N N . LEU A 1 542 ? 33.875 -10.489 -16.455 1.00 89.06 542 LEU A N 1
ATOM 4266 C CA . LEU A 1 542 ? 32.720 -10.123 -15.629 1.00 89.06 542 LEU A CA 1
ATOM 4267 C C . LEU A 1 542 ? 31.389 -10.625 -16.205 1.00 89.06 542 LEU A C 1
ATOM 4269 O O . LEU A 1 542 ? 30.470 -10.891 -15.440 1.00 89.06 542 LEU A O 1
ATOM 4273 N N . TYR A 1 543 ? 31.280 -10.763 -17.529 1.00 92.56 543 TYR A N 1
ATOM 4274 C CA . TYR A 1 543 ? 30.023 -11.066 -18.225 1.00 92.56 543 TYR A CA 1
ATOM 4275 C C . TYR A 1 543 ? 29.943 -12.510 -18.743 1.00 92.56 543 TYR A C 1
ATOM 4277 O O . TYR A 1 543 ? 28.934 -12.894 -19.329 1.00 92.56 543 TYR A O 1
ATOM 4285 N N . VAL A 1 544 ? 30.960 -13.345 -18.486 1.00 91.06 544 VAL A N 1
ATOM 4286 C CA . VAL A 1 544 ? 31.038 -14.731 -18.994 1.00 91.06 544 VAL A CA 1
ATOM 4287 C C . VAL A 1 544 ? 29.802 -15.562 -18.638 1.00 91.06 544 VAL A C 1
ATOM 4289 O O . VAL A 1 544 ? 29.324 -16.342 -19.462 1.00 91.06 544 VAL A O 1
ATOM 4292 N N . THR A 1 545 ? 29.250 -15.388 -17.434 1.00 92.31 545 THR A N 1
ATOM 4293 C CA . THR A 1 545 ? 28.047 -16.111 -16.981 1.00 92.31 545 THR A CA 1
ATOM 4294 C C . THR A 1 545 ? 26.777 -15.689 -17.719 1.00 92.31 545 THR A C 1
ATOM 4296 O O . THR A 1 545 ? 25.805 -16.439 -17.733 1.00 92.31 545 THR A O 1
ATOM 4299 N N . LEU A 1 546 ? 26.787 -14.521 -18.366 1.00 95.19 546 LEU A N 1
ATOM 4300 C CA . LEU A 1 546 ? 25.662 -13.954 -19.109 1.00 95.19 546 LEU A CA 1
ATOM 4301 C C . LEU A 1 546 ? 25.780 -14.183 -20.623 1.00 95.19 546 LEU A C 1
ATOM 4303 O O . LEU A 1 546 ? 24.933 -13.710 -21.377 1.00 95.19 546 LEU A O 1
ATOM 4307 N N . ASN A 1 547 ? 26.790 -14.932 -21.084 1.00 92.75 547 ASN A N 1
ATOM 4308 C CA . ASN A 1 547 ? 27.082 -15.116 -22.509 1.00 92.75 547 ASN A CA 1
ATOM 4309 C C . ASN A 1 547 ? 25.903 -15.660 -23.325 1.00 92.75 547 ASN A C 1
ATOM 4311 O O . ASN A 1 547 ? 25.738 -15.274 -24.478 1.00 92.75 547 ASN A O 1
ATOM 4315 N N . HIS A 1 548 ? 25.071 -16.529 -22.746 1.00 93.69 548 HIS A N 1
ATOM 4316 C CA . HIS A 1 548 ? 23.864 -17.017 -23.420 1.00 93.69 548 HIS A CA 1
ATOM 4317 C C . HIS A 1 548 ? 22.881 -15.875 -23.730 1.00 93.69 548 HIS A C 1
ATOM 4319 O O . HIS A 1 548 ? 22.481 -15.701 -24.878 1.00 93.69 548 HIS A O 1
ATOM 4325 N N . ALA A 1 549 ? 22.544 -15.061 -22.725 1.00 94.31 549 ALA A N 1
ATOM 4326 C CA . ALA A 1 549 ? 21.665 -13.904 -22.891 1.00 94.31 549 ALA A CA 1
ATOM 4327 C C . ALA A 1 549 ? 22.287 -12.838 -23.805 1.00 94.31 549 ALA A C 1
ATOM 4329 O O . ALA A 1 549 ? 21.603 -12.293 -24.665 1.00 94.31 549 ALA A O 1
ATOM 4330 N N . LEU A 1 550 ? 23.592 -12.585 -23.665 1.00 96.12 550 LEU A N 1
ATOM 4331 C CA . LEU A 1 550 ? 24.339 -11.667 -24.527 1.00 96.12 550 LEU A CA 1
ATOM 4332 C C . LEU A 1 550 ? 24.329 -12.122 -25.994 1.00 96.12 550 LEU A C 1
ATOM 4334 O O . LEU A 1 550 ? 24.234 -11.291 -26.888 1.00 96.12 550 LEU A O 1
ATOM 4338 N N . THR A 1 551 ? 24.420 -13.428 -26.256 1.00 95.69 551 THR A N 1
ATOM 4339 C CA . THR A 1 551 ? 24.399 -13.969 -27.624 1.00 95.69 551 THR A CA 1
ATOM 4340 C C . THR A 1 551 ? 23.020 -13.790 -28.244 1.00 95.69 551 THR A C 1
ATOM 4342 O O . THR A 1 551 ? 22.931 -13.172 -29.295 1.00 95.69 551 THR A O 1
ATOM 4345 N N . ALA A 1 552 ? 21.957 -14.203 -27.544 1.00 95.06 552 ALA A N 1
ATOM 4346 C CA . ALA A 1 552 ? 20.579 -14.011 -28.003 1.00 95.06 552 ALA A CA 1
ATOM 4347 C C . ALA A 1 552 ? 20.239 -12.528 -28.244 1.00 95.06 552 ALA A C 1
ATOM 4349 O O . ALA A 1 552 ? 19.596 -12.186 -29.230 1.00 95.06 552 ALA A O 1
ATOM 4350 N N . CYS A 1 553 ? 20.713 -11.640 -27.367 1.00 96.44 553 CYS A N 1
ATOM 4351 C CA . CYS A 1 553 ? 20.559 -10.198 -27.526 1.00 96.44 553 CYS A CA 1
ATOM 4352 C C . CYS A 1 553 ? 21.292 -9.659 -28.763 1.00 96.44 553 CYS A C 1
ATOM 4354 O O . CYS A 1 553 ? 20.728 -8.843 -29.484 1.00 96.44 553 CYS A O 1
ATOM 4356 N N . LEU A 1 554 ? 22.533 -10.082 -29.012 1.00 96.88 554 LEU A N 1
ATOM 4357 C CA . LEU A 1 554 ? 23.285 -9.649 -30.193 1.00 96.88 554 LEU A CA 1
ATOM 4358 C C . LEU A 1 554 ? 22.630 -10.151 -31.482 1.00 96.88 554 LEU A C 1
ATOM 4360 O O . LEU A 1 554 ? 22.465 -9.363 -32.405 1.00 96.88 554 LEU A O 1
ATOM 4364 N N . ASP A 1 555 ? 22.182 -11.408 -31.506 1.00 96.31 555 ASP A N 1
ATOM 4365 C CA . ASP A 1 555 ? 21.472 -11.981 -32.653 1.00 96.31 555 ASP A CA 1
ATOM 4366 C C . ASP A 1 555 ? 20.185 -11.190 -32.964 1.00 96.31 555 ASP A C 1
ATOM 4368 O O . ASP A 1 555 ? 19.865 -10.964 -34.128 1.00 96.31 555 ASP A O 1
ATOM 4372 N N . PHE A 1 556 ? 19.475 -10.717 -31.931 1.00 96.44 556 PHE A N 1
ATOM 4373 C CA . PHE A 1 556 ? 18.318 -9.831 -32.087 1.00 96.44 556 PHE A CA 1
ATOM 4374 C C . PHE A 1 556 ? 18.716 -8.457 -32.644 1.00 96.44 556 PHE A C 1
ATOM 4376 O O . PHE A 1 556 ? 18.099 -7.968 -33.584 1.00 96.44 556 PHE A O 1
ATOM 4383 N N . ILE A 1 557 ? 19.741 -7.815 -32.074 1.00 95.12 557 ILE A N 1
ATOM 4384 C CA . ILE A 1 557 ? 20.176 -6.471 -32.491 1.00 95.12 557 ILE A CA 1
ATOM 4385 C C . ILE A 1 557 ? 20.667 -6.470 -33.946 1.00 95.12 557 ILE A C 1
ATOM 4387 O O . ILE A 1 557 ? 20.425 -5.510 -34.678 1.00 95.12 557 ILE A O 1
ATOM 4391 N N . GLU A 1 558 ? 21.347 -7.537 -34.366 1.00 92.62 558 GLU A N 1
ATOM 4392 C CA . GLU A 1 558 ? 21.914 -7.674 -35.708 1.00 92.62 558 GLU A CA 1
ATOM 4393 C C . GLU A 1 558 ? 20.891 -8.118 -36.771 1.00 92.62 558 GLU A C 1
ATOM 4395 O O . GLU A 1 558 ? 21.195 -8.017 -37.962 1.00 92.62 558 GLU A O 1
ATOM 4400 N N . ASP A 1 559 ? 19.687 -8.579 -36.399 1.00 91.44 559 ASP A N 1
ATOM 4401 C CA . ASP A 1 559 ? 18.659 -8.954 -37.379 1.00 91.44 559 ASP A CA 1
ATOM 4402 C C . ASP A 1 559 ? 18.034 -7.694 -38.026 1.00 91.44 559 ASP A C 1
ATOM 4404 O O . ASP A 1 559 ? 17.313 -6.928 -37.371 1.00 91.44 559 ASP A O 1
ATOM 4408 N N . PRO A 1 560 ? 18.210 -7.487 -39.348 1.00 87.88 560 PRO A N 1
ATOM 4409 C CA . PRO A 1 560 ? 17.658 -6.338 -40.064 1.00 87.88 560 PRO A CA 1
ATOM 4410 C C . PRO A 1 560 ? 16.124 -6.362 -40.184 1.00 87.88 560 PRO A C 1
ATOM 4412 O O . PRO A 1 560 ? 15.540 -5.470 -40.806 1.00 87.88 560 PRO A O 1
ATOM 4415 N N . LYS A 1 561 ? 15.433 -7.351 -39.614 1.00 90.56 561 LYS A N 1
ATOM 4416 C CA . LYS A 1 561 ? 13.971 -7.358 -39.493 1.00 90.56 561 LYS A CA 1
ATOM 4417 C C . LYS A 1 561 ? 13.455 -6.594 -38.280 1.00 90.56 561 LYS A C 1
ATOM 4419 O O . LYS A 1 561 ? 12.289 -6.216 -38.298 1.00 90.56 561 LYS A O 1
ATOM 4424 N N . HIS A 1 562 ? 14.280 -6.363 -37.261 1.00 93.38 562 HIS A N 1
ATOM 4425 C CA . HIS A 1 562 ? 13.838 -5.691 -36.041 1.00 93.38 562 HIS A CA 1
ATOM 4426 C C . HIS A 1 562 ? 13.956 -4.174 -36.147 1.00 93.38 562 HIS A C 1
ATOM 4428 O O . HIS A 1 562 ? 15.013 -3.666 -36.508 1.00 93.38 562 HIS A O 1
ATOM 4434 N N . CYS A 1 563 ? 12.886 -3.460 -35.822 1.00 94.12 563 CYS A N 1
ATOM 4435 C CA . CYS A 1 563 ? 12.711 -2.013 -35.960 1.00 94.12 563 CYS A CA 1
ATOM 4436 C C . CYS A 1 563 ? 12.521 -1.327 -34.596 1.00 94.12 563 CYS A C 1
ATOM 4438 O O . CYS A 1 563 ? 12.519 -1.981 -33.558 1.00 94.12 563 CYS A O 1
ATOM 4440 N N . ILE A 1 564 ? 12.311 -0.005 -34.578 1.00 94.25 564 ILE A N 1
ATOM 4441 C CA . ILE A 1 564 ? 12.119 0.781 -33.339 1.00 94.25 564 ILE A CA 1
ATOM 4442 C C . ILE A 1 564 ? 11.035 0.214 -32.405 1.00 94.25 564 ILE A C 1
ATOM 4444 O O . ILE A 1 564 ? 11.234 0.148 -31.193 1.00 94.25 564 ILE A O 1
ATOM 4448 N N . GLN A 1 565 ? 9.927 -0.277 -32.964 1.00 92.81 565 GLN A N 1
ATOM 4449 C CA . GLN A 1 565 ? 8.828 -0.906 -32.219 1.00 92.81 565 GLN A CA 1
ATOM 4450 C C . GLN A 1 565 ? 9.237 -2.206 -31.499 1.00 92.81 565 GLN A C 1
ATOM 4452 O O . GLN A 1 565 ? 8.619 -2.598 -30.513 1.00 92.81 565 GLN A O 1
ATOM 4457 N N . ASP A 1 566 ? 10.307 -2.862 -31.955 1.00 95.31 566 ASP A N 1
ATOM 4458 C CA . ASP A 1 566 ? 10.802 -4.116 -31.388 1.00 95.31 566 ASP A CA 1
ATOM 4459 C C . ASP A 1 566 ? 11.715 -3.893 -30.169 1.00 95.31 566 ASP A C 1
ATOM 4461 O O . ASP A 1 566 ? 12.142 -4.857 -29.533 1.00 95.31 566 ASP A O 1
ATOM 4465 N N . THR A 1 567 ? 11.970 -2.637 -29.776 1.00 95.88 567 THR A N 1
ATOM 4466 C CA . THR A 1 567 ? 12.765 -2.303 -28.578 1.00 95.88 567 THR A CA 1
ATOM 4467 C C . THR A 1 567 ? 12.138 -2.892 -27.312 1.00 95.88 567 THR A C 1
ATOM 4469 O O . THR A 1 567 ? 12.837 -3.469 -26.476 1.00 95.88 567 THR A O 1
ATOM 4472 N N . TYR A 1 568 ? 10.807 -2.822 -27.193 1.00 95.44 568 TYR A N 1
ATOM 4473 C CA . TYR A 1 568 ? 10.077 -3.474 -26.104 1.00 95.44 568 TYR A CA 1
ATOM 4474 C C . TYR A 1 568 ? 10.246 -5.001 -26.141 1.00 95.44 568 TYR A C 1
ATOM 4476 O O . TYR A 1 568 ? 10.444 -5.628 -25.100 1.00 95.44 568 TYR A O 1
ATOM 4484 N N . CYS A 1 569 ? 10.229 -5.607 -27.334 1.00 95.38 569 CYS A N 1
ATOM 4485 C CA . CYS A 1 569 ? 10.426 -7.048 -27.495 1.00 95.38 569 CYS A CA 1
ATOM 4486 C C . CYS A 1 569 ? 11.826 -7.487 -27.043 1.00 95.38 569 CYS A C 1
ATOM 4488 O O . CYS A 1 569 ? 11.942 -8.495 -26.343 1.00 95.38 569 CYS A O 1
ATOM 4490 N N . LEU A 1 570 ? 12.874 -6.724 -27.375 1.00 96.75 570 LEU A N 1
ATOM 4491 C CA . LEU A 1 570 ? 14.228 -6.978 -26.876 1.00 96.75 570 LEU A CA 1
ATOM 4492 C C . LEU A 1 570 ? 14.269 -6.919 -25.344 1.00 96.75 570 LEU A C 1
ATOM 4494 O O . LEU A 1 570 ? 14.757 -7.852 -24.703 1.00 96.75 570 LEU A O 1
ATOM 4498 N N . LEU A 1 571 ? 13.698 -5.866 -24.747 1.00 96.69 571 LEU A N 1
ATOM 4499 C CA . LEU A 1 571 ? 13.637 -5.705 -23.290 1.00 96.69 571 LEU A CA 1
ATOM 4500 C C . LEU A 1 571 ? 12.916 -6.887 -22.639 1.00 96.69 571 LEU A C 1
ATOM 4502 O O . LEU A 1 571 ? 13.449 -7.502 -21.717 1.00 96.69 571 LEU A O 1
ATOM 4506 N N . SER A 1 572 ? 11.744 -7.247 -23.159 1.00 95.12 572 SER A N 1
ATOM 4507 C CA . SER A 1 572 ? 10.938 -8.388 -22.720 1.00 95.12 572 SER A CA 1
ATOM 4508 C C . SER A 1 572 ? 11.732 -9.701 -22.727 1.00 95.12 572 SER A C 1
ATOM 4510 O O . SER A 1 572 ? 11.747 -10.429 -21.727 1.00 95.12 572 SER A O 1
ATOM 4512 N N . GLN A 1 573 ? 12.449 -9.999 -23.816 1.00 94.12 573 GLN A N 1
ATOM 4513 C CA . GLN A 1 573 ? 13.267 -11.212 -23.943 1.00 94.12 573 GLN A CA 1
ATOM 4514 C C . GLN A 1 573 ? 14.436 -11.230 -22.954 1.00 94.12 573 GLN A C 1
ATOM 4516 O O . GLN A 1 573 ? 14.711 -12.260 -22.324 1.00 94.12 573 GLN A O 1
ATOM 4521 N N . MET A 1 574 ? 15.112 -10.094 -22.782 1.00 95.31 574 MET A N 1
ATOM 4522 C CA . MET A 1 574 ? 16.230 -9.990 -21.851 1.00 95.31 574 MET A CA 1
ATOM 4523 C C . MET A 1 574 ? 15.771 -10.099 -20.399 1.00 95.31 574 MET A C 1
ATOM 4525 O O . MET A 1 574 ? 16.360 -10.875 -19.650 1.00 95.31 574 MET A O 1
ATOM 4529 N N . VAL A 1 575 ? 14.695 -9.409 -20.009 1.00 94.81 575 VAL A N 1
ATOM 4530 C CA . VAL A 1 575 ? 14.082 -9.517 -18.673 1.00 94.81 575 VAL A CA 1
ATOM 4531 C C . VAL A 1 575 ? 13.694 -10.962 -18.380 1.00 94.81 575 VAL A C 1
ATOM 4533 O O . VAL A 1 575 ? 14.070 -11.502 -17.346 1.00 94.81 575 VAL A O 1
ATOM 4536 N N . SER A 1 576 ? 13.053 -11.634 -19.334 1.00 90.88 576 SER A N 1
ATOM 4537 C CA . SER A 1 576 ? 12.656 -13.043 -19.209 1.00 90.88 576 SER A CA 1
ATOM 4538 C C . SER A 1 576 ? 13.828 -14.003 -18.996 1.00 90.88 576 SER A C 1
ATOM 4540 O O . SER A 1 576 ? 13.659 -15.070 -18.409 1.00 90.88 576 SER A O 1
ATOM 4542 N N . THR A 1 577 ? 15.013 -13.637 -19.487 1.00 91.50 577 THR A N 1
ATOM 4543 C CA . THR A 1 577 ? 16.224 -14.463 -19.405 1.00 91.50 577 THR A CA 1
ATOM 4544 C C . THR A 1 577 ? 17.078 -14.117 -18.183 1.00 91.50 577 THR A C 1
ATOM 4546 O O . THR A 1 577 ? 17.718 -14.997 -17.610 1.00 91.50 577 THR A O 1
ATOM 4549 N N . LEU A 1 578 ? 17.112 -12.842 -17.789 1.00 93.94 578 LEU A N 1
ATOM 4550 C CA . LEU A 1 578 ? 18.058 -12.295 -16.812 1.00 93.94 578 LEU A CA 1
ATOM 4551 C C . LEU A 1 578 ? 17.414 -11.917 -15.471 1.00 93.94 578 LEU A C 1
ATOM 4553 O O . LEU A 1 578 ? 18.122 -11.827 -14.469 1.00 93.94 578 LEU A O 1
ATOM 4557 N N . MET A 1 579 ? 16.104 -11.673 -15.423 1.00 91.38 579 MET A N 1
ATOM 4558 C CA . MET A 1 579 ? 15.407 -11.160 -14.242 1.00 91.38 579 MET A CA 1
ATOM 4559 C C . MET A 1 579 ? 14.141 -11.968 -13.947 1.00 91.38 579 MET A C 1
ATOM 4561 O O . MET A 1 579 ? 13.038 -11.645 -14.380 1.00 91.38 579 MET A O 1
ATOM 4565 N N . LEU A 1 580 ? 14.296 -13.019 -13.142 1.00 82.75 580 LEU A N 1
ATOM 4566 C CA . LEU A 1 580 ? 13.178 -13.806 -12.622 1.00 82.75 580 LEU A CA 1
ATOM 4567 C C . LEU A 1 580 ? 12.605 -13.127 -11.371 1.00 82.75 580 LEU A C 1
ATOM 4569 O O . LEU A 1 580 ? 12.873 -13.551 -10.249 1.00 82.75 580 LEU A O 1
ATOM 4573 N N . HIS A 1 581 ? 11.845 -12.049 -11.569 1.00 88.31 581 HIS A N 1
ATOM 4574 C CA . HIS A 1 581 ? 11.164 -11.338 -10.486 1.00 88.31 581 HIS A CA 1
ATOM 4575 C C . HIS A 1 581 ? 9.647 -11.262 -10.740 1.00 88.31 581 HIS A C 1
ATOM 4577 O O . HIS A 1 581 ? 9.255 -10.842 -11.833 1.00 88.31 581 HIS A O 1
ATOM 4583 N N . PRO A 1 582 ? 8.779 -11.596 -9.760 1.00 88.25 582 PRO A N 1
ATOM 4584 C CA . PRO A 1 582 ? 7.320 -11.609 -9.937 1.00 88.25 582 PRO A CA 1
ATOM 4585 C C . PRO A 1 582 ? 6.743 -10.301 -10.503 1.00 88.25 582 PRO A C 1
ATOM 4587 O O . PRO A 1 582 ? 5.959 -10.331 -11.449 1.00 88.25 582 PRO A O 1
ATOM 4590 N N . MET A 1 583 ? 7.231 -9.146 -10.038 1.00 90.12 583 MET A N 1
ATOM 4591 C CA . MET A 1 583 ? 6.791 -7.833 -10.540 1.00 90.12 583 MET A CA 1
ATOM 4592 C C . MET A 1 583 ? 7.002 -7.622 -12.048 1.00 90.12 583 MET A C 1
ATOM 4594 O O . MET A 1 583 ? 6.239 -6.895 -12.691 1.00 90.12 583 MET A O 1
ATOM 4598 N N . LEU A 1 584 ? 8.029 -8.259 -12.617 1.00 92.06 584 LEU A N 1
ATOM 4599 C CA . LEU A 1 584 ? 8.405 -8.133 -14.025 1.00 92.06 584 LEU A CA 1
ATOM 4600 C C . LEU A 1 584 ? 7.688 -9.153 -14.919 1.00 92.06 584 LEU A C 1
ATOM 4602 O O . LEU A 1 584 ? 7.841 -9.108 -16.135 1.00 92.06 584 LEU A O 1
ATOM 4606 N N . ARG A 1 585 ? 6.881 -10.060 -14.350 1.00 86.06 585 ARG A N 1
ATOM 4607 C CA . ARG A 1 585 ? 6.246 -11.176 -15.074 1.00 86.06 585 ARG A CA 1
ATOM 4608 C C . ARG A 1 585 ? 5.429 -10.729 -16.281 1.00 86.06 585 ARG A C 1
ATOM 4610 O O . ARG A 1 585 ? 5.473 -11.389 -17.311 1.00 86.06 585 ARG A O 1
ATOM 4617 N N . HIS A 1 586 ? 4.706 -9.619 -16.168 1.00 86.56 586 HIS A N 1
ATOM 4618 C CA . HIS A 1 586 ? 3.886 -9.103 -17.265 1.00 86.56 586 HIS A CA 1
ATOM 4619 C C . HIS A 1 586 ? 4.708 -8.585 -18.457 1.00 86.56 586 HIS A C 1
ATOM 4621 O O . HIS A 1 586 ? 4.149 -8.394 -19.531 1.00 86.56 586 HIS A O 1
ATOM 4627 N N . LEU A 1 587 ? 6.013 -8.351 -18.269 1.00 89.25 587 LEU A N 1
ATOM 4628 C CA . LEU A 1 587 ? 6.935 -8.049 -19.358 1.00 89.25 587 LEU A CA 1
ATOM 4629 C C . LEU A 1 587 ? 7.418 -9.317 -20.063 1.00 89.25 587 LEU A C 1
ATOM 4631 O O . LEU A 1 587 ? 7.977 -9.211 -21.145 1.00 89.25 587 LEU A O 1
ATOM 4635 N N . ALA A 1 588 ? 7.250 -10.508 -19.480 1.00 77.56 588 ALA A N 1
ATOM 4636 C CA . ALA A 1 588 ? 7.673 -11.754 -20.106 1.00 77.56 588 ALA A CA 1
ATOM 4637 C C . ALA A 1 588 ? 6.662 -12.209 -21.175 1.00 77.56 588 ALA A C 1
ATOM 4639 O O . ALA A 1 588 ? 5.453 -12.056 -20.984 1.00 77.56 588 ALA A O 1
ATOM 4640 N N . PRO A 1 589 ? 7.114 -12.819 -22.287 1.00 66.31 589 PRO A N 1
ATOM 4641 C CA . PRO A 1 589 ? 6.206 -13.311 -23.306 1.00 66.31 589 PRO A CA 1
ATOM 4642 C C . PRO A 1 589 ? 5.294 -14.416 -22.737 1.00 66.31 589 PRO A C 1
ATOM 4644 O O . PRO A 1 589 ? 5.723 -15.188 -21.867 1.00 66.31 589 PRO A O 1
ATOM 4647 N N . PRO A 1 590 ? 4.058 -14.565 -23.257 1.00 53.28 590 PRO A N 1
ATOM 4648 C CA . PRO A 1 590 ? 3.045 -15.476 -22.707 1.00 53.28 590 PRO A CA 1
ATOM 4649 C C . PRO A 1 590 ? 3.501 -16.939 -22.580 1.00 53.28 590 PRO A C 1
ATOM 4651 O O . PRO A 1 590 ? 3.020 -17.683 -21.734 1.00 53.28 590 PRO A O 1
ATOM 4654 N N . SER A 1 591 ? 4.460 -17.371 -23.405 1.00 45.06 591 SER A N 1
ATOM 4655 C CA . SER A 1 591 ? 5.019 -18.727 -23.379 1.00 45.06 591 SER A CA 1
ATOM 4656 C C . SER A 1 591 ? 5.926 -19.016 -22.173 1.00 45.06 591 SER A C 1
ATOM 4658 O O . SER A 1 591 ? 6.198 -20.182 -21.888 1.00 45.06 591 SER A O 1
ATOM 4660 N N . LEU A 1 592 ? 6.431 -17.983 -21.486 1.00 46.34 592 LEU A N 1
ATOM 4661 C CA . LEU A 1 592 ? 7.329 -18.104 -20.328 1.00 46.34 592 LEU A CA 1
ATOM 4662 C C . LEU A 1 592 ? 6.646 -17.743 -19.001 1.00 46.34 592 LEU A C 1
ATOM 4664 O O . LEU A 1 592 ? 7.047 -18.264 -17.959 1.00 46.34 592 LEU A O 1
ATOM 4668 N N . SER A 1 593 ? 5.578 -16.937 -19.033 1.00 43.59 593 SER A N 1
ATOM 4669 C CA . SER A 1 593 ? 4.767 -16.609 -17.850 1.00 43.59 593 SER A CA 1
ATOM 4670 C C . SER A 1 593 ? 4.157 -17.852 -17.181 1.00 43.59 593 SER A C 1
ATOM 4672 O O . SER A 1 593 ? 3.925 -17.826 -15.973 1.00 43.59 593 SER A O 1
ATOM 4674 N N . ALA A 1 594 ? 3.977 -18.944 -17.936 1.00 40.50 594 ALA A N 1
ATOM 4675 C CA . ALA A 1 594 ? 3.543 -20.259 -17.457 1.00 40.50 594 ALA A CA 1
ATOM 4676 C C . ALA A 1 594 ? 4.654 -21.090 -16.772 1.00 40.50 594 ALA A C 1
ATOM 4678 O O . ALA A 1 594 ? 4.355 -21.979 -15.975 1.00 40.50 594 ALA A O 1
ATOM 4679 N N . LYS A 1 595 ? 5.940 -20.819 -17.059 1.00 40.91 595 LYS A N 1
ATOM 4680 C CA . LYS A 1 595 ? 7.082 -21.495 -16.406 1.00 40.91 595 LYS A CA 1
ATOM 4681 C C . LYS A 1 595 ? 7.418 -20.894 -15.042 1.00 40.91 595 LYS A C 1
ATOM 4683 O O . LYS A 1 595 ? 7.902 -21.607 -14.169 1.00 40.91 595 LYS A O 1
ATOM 4688 N N . ILE A 1 596 ? 7.148 -19.601 -14.857 1.00 44.81 596 ILE A N 1
ATOM 4689 C CA . ILE A 1 596 ? 7.334 -18.897 -13.577 1.00 44.81 596 ILE A CA 1
ATOM 4690 C C . ILE A 1 596 ? 6.317 -19.396 -12.535 1.00 44.81 596 ILE A C 1
ATOM 4692 O O . ILE A 1 596 ? 6.661 -19.531 -11.368 1.00 44.81 596 ILE A O 1
ATOM 4696 N N . THR A 1 597 ? 5.110 -19.776 -12.964 1.00 42.44 597 THR A N 1
ATOM 4697 C CA . THR A 1 597 ? 4.092 -20.440 -12.127 1.00 42.44 597 THR A CA 1
ATOM 4698 C C . THR A 1 597 ? 4.382 -21.911 -11.839 1.00 42.44 597 THR A C 1
ATOM 4700 O O . THR A 1 597 ? 3.840 -22.466 -10.893 1.00 42.44 597 THR A O 1
ATOM 4703 N N . SER A 1 598 ? 5.242 -22.567 -12.626 1.00 33.06 598 SER A N 1
ATOM 4704 C CA . SER A 1 598 ? 5.535 -23.999 -12.483 1.00 33.06 598 SER A CA 1
ATOM 4705 C C . SER A 1 598 ? 6.860 -24.305 -11.778 1.00 33.06 598 SER A C 1
ATOM 4707 O O . SER A 1 598 ? 7.287 -25.458 -11.794 1.00 33.06 598 SER A O 1
ATOM 4709 N N . ALA A 1 599 ? 7.561 -23.311 -11.225 1.00 27.33 599 ALA A N 1
ATOM 4710 C CA . ALA A 1 599 ? 8.762 -23.554 -10.430 1.00 27.33 599 ALA A CA 1
ATOM 4711 C C . ALA A 1 599 ? 8.342 -23.974 -9.008 1.00 27.33 599 ALA A C 1
ATOM 4713 O O . ALA A 1 599 ? 7.790 -23.150 -8.280 1.00 27.33 599 ALA A O 1
ATOM 4714 N N . PRO A 1 600 ? 8.561 -25.234 -8.586 1.00 29.86 600 PRO A N 1
ATOM 4715 C CA . PRO A 1 600 ? 8.123 -25.674 -7.273 1.00 29.86 600 PRO A CA 1
ATOM 4716 C C . PRO A 1 600 ? 9.044 -25.099 -6.194 1.00 29.86 600 PRO A C 1
ATOM 4718 O O . PRO A 1 600 ? 10.268 -25.243 -6.255 1.00 29.86 600 PRO A O 1
ATOM 4721 N N . ALA A 1 601 ? 8.446 -24.512 -5.159 1.00 35.62 601 ALA A N 1
ATOM 4722 C CA . ALA A 1 601 ? 9.076 -24.467 -3.851 1.00 35.62 601 ALA A CA 1
ATOM 4723 C C . ALA A 1 601 ? 9.157 -25.917 -3.333 1.00 35.62 601 ALA A C 1
ATOM 4725 O O . ALA A 1 601 ? 8.145 -26.511 -2.979 1.00 35.62 601 ALA A O 1
ATOM 4726 N N . ASN A 1 602 ? 10.377 -26.458 -3.308 1.00 28.27 602 ASN A N 1
ATOM 4727 C CA . ASN A 1 602 ? 10.798 -27.771 -2.800 1.00 28.27 602 ASN A CA 1
ATOM 4728 C C . ASN A 1 602 ? 10.642 -29.000 -3.720 1.00 28.27 602 ASN A C 1
ATOM 4730 O O . ASN A 1 602 ? 9.559 -29.419 -4.118 1.00 28.27 602 ASN A O 1
ATOM 4734 N N . LEU A 1 603 ? 11.795 -29.646 -3.951 1.00 32.56 603 LEU A N 1
ATOM 4735 C CA . LEU A 1 603 ? 11.918 -31.081 -4.197 1.00 32.56 603 LEU A CA 1
ATOM 4736 C C . LEU A 1 603 ? 11.295 -31.847 -3.015 1.00 32.56 603 LEU A C 1
ATOM 4738 O O . LEU A 1 603 ? 11.906 -31.886 -1.949 1.00 32.56 603 LEU A O 1
ATOM 4742 N N . ALA A 1 604 ? 10.145 -32.484 -3.217 1.00 25.50 604 ALA A N 1
ATOM 4743 C CA . ALA A 1 604 ? 9.827 -33.826 -2.718 1.00 25.50 604 ALA A CA 1
ATOM 4744 C C . ALA A 1 604 ? 8.437 -34.254 -3.216 1.00 25.50 604 ALA A C 1
ATOM 4746 O O . ALA A 1 604 ? 7.483 -33.488 -3.166 1.00 25.50 604 ALA A O 1
ATOM 4747 N N . ASP A 1 605 ? 8.372 -35.509 -3.647 1.00 25.45 605 ASP A N 1
ATOM 4748 C CA . ASP A 1 605 ? 7.181 -36.347 -3.797 1.00 25.45 605 ASP A CA 1
ATOM 4749 C C . ASP A 1 605 ? 6.269 -36.131 -5.016 1.00 25.45 605 ASP A C 1
ATOM 4751 O O . ASP A 1 605 ? 5.203 -35.524 -5.009 1.00 25.45 605 ASP A O 1
ATOM 4755 N N . SER A 1 606 ? 6.680 -36.811 -6.084 1.00 23.62 606 SER A N 1
ATOM 4756 C CA . SER A 1 606 ? 5.796 -37.428 -7.068 1.00 23.62 606 SER A CA 1
ATOM 4757 C C . SER A 1 606 ? 4.799 -38.404 -6.421 1.00 23.62 606 SER A C 1
ATOM 4759 O O . SER A 1 606 ? 5.245 -39.277 -5.678 1.00 23.62 606 SER A O 1
ATOM 4761 N N . LEU A 1 607 ? 3.513 -38.349 -6.812 1.00 24.23 607 LEU A N 1
ATOM 4762 C CA . LEU A 1 607 ? 2.719 -39.457 -7.400 1.00 24.23 607 LEU A CA 1
ATOM 4763 C C . LEU A 1 607 ? 1.191 -39.173 -7.382 1.00 24.23 607 LEU A C 1
ATOM 4765 O O . LEU A 1 607 ? 0.624 -39.007 -6.311 1.00 24.23 607 LEU A O 1
ATOM 4769 N N . VAL A 1 608 ? 0.551 -39.321 -8.567 1.00 24.41 608 VAL A N 1
ATOM 4770 C CA . VAL A 1 608 ? -0.804 -39.915 -8.802 1.00 24.41 608 VAL A CA 1
ATOM 4771 C C . VAL A 1 608 ? -2.015 -38.994 -8.463 1.00 24.41 608 VAL A C 1
ATOM 4773 O O . VAL A 1 608 ? -2.062 -38.436 -7.384 1.00 24.41 608 VAL A O 1
ATOM 4776 N N . LEU A 1 609 ? -3.068 -38.746 -9.271 1.00 23.78 609 LEU A N 1
ATOM 4777 C CA . LEU A 1 609 ? -3.737 -39.432 -10.396 1.00 23.78 609 LEU A CA 1
ATOM 4778 C C . LEU A 1 609 ? -4.638 -38.441 -11.193 1.00 23.78 609 LEU A C 1
ATOM 4780 O O . LEU A 1 609 ? -5.125 -37.454 -10.653 1.00 23.78 609 LEU A O 1
ATOM 4784 N N . ASN A 1 610 ? -4.909 -38.790 -12.456 1.00 22.31 610 ASN A N 1
ATOM 4785 C CA . ASN A 1 610 ? -5.877 -38.221 -13.412 1.00 22.31 610 ASN A CA 1
ATOM 4786 C C . ASN A 1 610 ? -7.303 -37.962 -12.868 1.00 22.31 610 ASN A C 1
ATOM 4788 O O . ASN A 1 610 ? -7.859 -38.839 -12.210 1.00 22.31 610 ASN A O 1
ATOM 4792 N N . ASN A 1 611 ? -7.980 -36.901 -13.339 1.00 23.62 611 ASN A N 1
ATOM 4793 C CA . ASN A 1 611 ? -9.054 -37.034 -14.346 1.00 23.62 611 ASN A CA 1
ATOM 4794 C C . ASN A 1 611 ? -9.658 -35.698 -14.824 1.00 23.62 611 ASN A C 1
ATOM 4796 O O . ASN A 1 611 ? -9.760 -34.715 -14.101 1.00 23.62 611 ASN A O 1
ATOM 4800 N N . SER A 1 612 ? -10.080 -35.746 -16.084 1.00 23.06 612 SER A N 1
ATOM 4801 C CA . SER A 1 612 ? -10.773 -34.767 -16.921 1.00 23.06 612 SER A CA 1
ATOM 4802 C C . SER A 1 612 ? -12.133 -34.284 -16.399 1.00 23.06 612 SER A C 1
ATOM 4804 O O . SER A 1 612 ? -12.933 -35.104 -15.954 1.00 23.06 612 SER A O 1
ATOM 4806 N N . ASN A 1 613 ? -12.461 -33.007 -16.631 1.00 24.28 613 ASN A N 1
ATOM 4807 C CA . ASN A 1 613 ? -13.567 -32.599 -17.515 1.00 24.28 613 ASN A CA 1
ATOM 4808 C C . ASN A 1 613 ? -13.646 -31.071 -17.645 1.00 24.28 613 ASN A C 1
ATOM 4810 O O . ASN A 1 613 ? -13.760 -30.351 -16.660 1.00 24.28 613 ASN A O 1
ATOM 4814 N N . ALA A 1 614 ? -13.608 -30.602 -18.891 1.00 22.94 614 ALA A N 1
ATOM 4815 C CA . ALA A 1 614 ? -13.865 -29.223 -19.271 1.00 22.94 614 ALA A CA 1
ATOM 4816 C C . ALA A 1 614 ? -15.373 -29.004 -19.459 1.00 22.94 614 ALA A C 1
ATOM 4818 O O . ALA A 1 614 ? -16.029 -29.773 -20.165 1.00 22.94 614 ALA A O 1
ATOM 4819 N N . SER A 1 615 ? -15.905 -27.923 -18.894 1.00 22.98 615 SER A N 1
ATOM 4820 C CA . SER A 1 615 ? -17.192 -27.362 -19.300 1.00 22.98 615 SER A CA 1
ATOM 4821 C C . SER A 1 615 ? -17.170 -25.842 -19.175 1.00 22.98 615 SER A C 1
ATOM 4823 O O . SER A 1 615 ? -16.817 -25.299 -18.135 1.00 22.98 615 SER A O 1
ATOM 4825 N N . ASN A 1 616 ? -17.548 -25.206 -20.281 1.00 25.77 616 ASN A N 1
ATOM 4826 C CA . ASN A 1 616 ? -17.675 -23.776 -20.538 1.00 25.77 616 ASN A CA 1
ATOM 4827 C C . ASN A 1 616 ? -18.288 -22.961 -19.384 1.00 25.77 616 ASN A C 1
ATOM 4829 O O . ASN A 1 616 ? -19.401 -23.261 -18.954 1.00 25.77 616 ASN A O 1
ATOM 4833 N N . SER A 1 617 ? -17.656 -21.841 -19.017 1.00 22.94 617 SER A N 1
ATOM 4834 C CA . SER A 1 617 ? -18.339 -20.724 -18.357 1.00 22.94 617 SER A CA 1
ATOM 4835 C C . SER A 1 617 ? -17.846 -19.383 -18.898 1.00 22.94 617 SER A C 1
ATOM 4837 O O . SER A 1 617 ? -16.653 -19.116 -19.009 1.00 22.94 617 SER A O 1
ATOM 4839 N N . VAL A 1 618 ? -18.819 -18.564 -19.280 1.00 23.95 618 VAL A N 1
ATOM 4840 C CA . VAL A 1 618 ? -18.694 -17.192 -19.767 1.00 23.95 618 VAL A CA 1
ATOM 4841 C C . VAL A 1 618 ? -18.104 -16.312 -18.661 1.00 23.95 618 VAL A C 1
ATOM 4843 O O . VAL A 1 618 ? -18.570 -16.367 -17.526 1.00 23.95 618 VAL A O 1
ATOM 4846 N N . ALA A 1 619 ? -17.087 -15.515 -18.995 1.00 22.09 619 ALA A N 1
ATOM 4847 C CA . ALA A 1 619 ? -16.452 -14.570 -18.080 1.00 22.09 619 ALA A CA 1
ATOM 4848 C C . ALA A 1 619 ? -17.455 -13.496 -17.606 1.00 22.09 619 ALA A C 1
ATOM 4850 O O . ALA A 1 619 ? -18.091 -12.863 -18.456 1.00 22.09 619 ALA A O 1
ATOM 4851 N N . PRO A 1 620 ? -17.602 -13.248 -16.293 1.00 23.03 620 PRO A N 1
ATOM 4852 C CA . PRO A 1 620 ? -18.333 -12.093 -15.808 1.00 23.03 620 PRO A CA 1
ATOM 4853 C C . PRO A 1 620 ? -17.434 -10.853 -15.883 1.00 23.03 620 PRO A C 1
ATOM 4855 O O . PRO A 1 620 ? -16.295 -10.837 -15.423 1.00 23.03 620 PRO A O 1
ATOM 4858 N N . SER A 1 621 ? -17.961 -9.804 -16.502 1.00 23.08 621 SER A N 1
ATOM 4859 C CA . SER A 1 621 ? -17.402 -8.454 -16.525 1.00 23.08 621 SER A CA 1
ATOM 4860 C C . SER A 1 621 ? -17.246 -7.896 -15.106 1.00 23.08 621 SER A C 1
ATOM 4862 O O . SER A 1 621 ? -18.207 -7.904 -14.337 1.00 23.08 621 SER A O 1
ATOM 4864 N N . ALA A 1 622 ? -16.055 -7.382 -14.790 1.00 24.05 622 ALA A N 1
ATOM 4865 C CA . ALA A 1 622 ? -15.752 -6.714 -13.527 1.00 24.05 622 ALA A CA 1
ATOM 4866 C C . ALA A 1 622 ? -16.700 -5.519 -13.274 1.00 24.05 622 ALA A C 1
ATOM 4868 O O . ALA A 1 622 ? -16.953 -4.740 -14.200 1.00 24.05 622 ALA A O 1
ATOM 4869 N N . PRO A 1 623 ? -17.229 -5.343 -12.049 1.00 23.52 623 PRO A N 1
ATOM 4870 C CA . PRO A 1 623 ? -18.058 -4.196 -11.717 1.00 23.52 623 PRO A CA 1
ATOM 4871 C C . PRO A 1 623 ? -17.192 -2.936 -11.597 1.00 23.52 623 PRO A C 1
ATOM 4873 O O . PRO A 1 623 ? -16.196 -2.902 -10.877 1.00 23.52 623 PRO A O 1
ATOM 4876 N N . VAL A 1 624 ? -17.599 -1.882 -12.302 1.00 24.56 624 VAL A N 1
ATOM 4877 C CA . VAL A 1 624 ? -17.062 -0.527 -12.145 1.00 24.56 624 VAL A CA 1
ATOM 4878 C C . VAL A 1 624 ? -17.463 -0.024 -10.756 1.00 24.56 624 VAL A C 1
ATOM 4880 O O . VAL A 1 624 ? -18.643 0.206 -10.494 1.00 24.56 624 VAL A O 1
ATOM 4883 N N . LEU A 1 625 ? -16.490 0.123 -9.855 1.00 28.05 625 LEU A N 1
ATOM 4884 C CA . LEU A 1 625 ? -16.686 0.737 -8.542 1.00 28.05 625 LEU A CA 1
ATOM 4885 C C . LEU A 1 625 ? -16.869 2.251 -8.721 1.00 28.05 625 LEU A C 1
ATOM 4887 O O . LEU A 1 625 ? -15.901 3.005 -8.802 1.00 28.05 625 LEU A O 1
ATOM 4891 N N . LEU A 1 626 ? -18.122 2.699 -8.800 1.00 23.30 626 LEU A N 1
ATOM 4892 C CA . LEU A 1 626 ? -18.472 4.107 -8.630 1.00 23.30 626 LEU A CA 1
ATOM 4893 C C . LEU A 1 626 ? -18.437 4.427 -7.133 1.00 23.30 626 LEU A C 1
ATOM 4895 O O . LEU A 1 626 ? -19.342 4.063 -6.387 1.00 23.30 626 LEU A O 1
ATOM 4899 N N . PHE A 1 627 ? -17.376 5.097 -6.691 1.00 28.95 627 PHE A N 1
ATOM 4900 C CA . PHE A 1 627 ? -17.370 5.762 -5.393 1.00 28.95 627 PHE A CA 1
ATOM 4901 C C . PHE A 1 627 ? -18.248 7.013 -5.506 1.00 28.95 627 PHE A C 1
ATOM 4903 O O . PHE A 1 627 ? -17.858 7.992 -6.143 1.00 28.95 627 PHE A O 1
ATOM 4910 N N . GLU A 1 628 ? -19.452 6.972 -4.934 1.00 23.06 628 GLU A N 1
ATOM 4911 C CA . GLU A 1 628 ? -20.295 8.159 -4.800 1.00 23.06 628 GLU A CA 1
ATOM 4912 C C . GLU A 1 628 ? -19.590 9.178 -3.898 1.00 23.06 628 GLU A C 1
ATOM 4914 O O . GLU A 1 628 ? -19.350 8.957 -2.710 1.00 23.06 628 GLU A O 1
ATOM 4919 N N . SER A 1 629 ? -19.212 10.304 -4.498 1.00 23.11 629 SER A N 1
ATOM 4920 C CA . SER A 1 629 ? -18.667 11.465 -3.813 1.00 23.11 629 SER A CA 1
ATOM 4921 C C . SER A 1 629 ? -19.794 12.199 -3.088 1.00 23.11 629 SER A C 1
ATOM 4923 O O . SER A 1 629 ? -20.437 13.077 -3.667 1.00 23.11 629 SER A O 1
ATOM 4925 N N . GLU A 1 630 ? -20.040 11.874 -1.822 1.00 23.75 630 GLU A N 1
ATOM 4926 C CA . GLU A 1 630 ? -20.786 12.787 -0.959 1.00 23.75 630 GLU A CA 1
ATOM 4927 C C . GLU A 1 630 ? -19.872 13.940 -0.530 1.00 23.75 630 GLU A C 1
ATOM 4929 O O . GLU A 1 630 ? -18.834 13.783 0.112 1.00 23.75 630 GLU A O 1
ATOM 4934 N N . SER A 1 631 ? -20.276 15.124 -0.977 1.00 27.62 631 SER A N 1
ATOM 4935 C CA . SER A 1 631 ? -19.661 16.426 -0.775 1.00 27.62 631 SER A CA 1
ATOM 4936 C C . SER A 1 631 ? -19.389 16.741 0.694 1.00 27.62 631 SER A C 1
ATOM 4938 O O . SER A 1 631 ? -20.329 16.917 1.472 1.00 27.62 631 SER A O 1
ATOM 4940 N N . LEU A 1 632 ? -18.123 16.964 1.044 1.00 23.86 632 LEU A N 1
ATOM 4941 C CA . LEU A 1 632 ? -17.758 17.683 2.256 1.00 23.86 632 LEU A CA 1
ATOM 4942 C C . LEU A 1 632 ? -16.611 18.668 1.979 1.00 23.86 632 LEU A C 1
ATOM 4944 O O . LEU A 1 632 ? -15.540 18.294 1.513 1.00 23.86 632 LEU A O 1
ATOM 4948 N N . ILE A 1 633 ? -16.879 19.910 2.403 1.00 26.38 633 ILE A N 1
ATOM 4949 C CA . ILE A 1 633 ? -15.981 21.048 2.660 1.00 26.38 633 ILE A CA 1
ATOM 4950 C C . ILE A 1 633 ? -15.819 22.071 1.509 1.00 26.38 633 ILE A C 1
ATOM 4952 O O . ILE A 1 633 ? -14.839 22.086 0.773 1.00 26.38 633 ILE A O 1
ATOM 4956 N N . ASN A 1 634 ? -16.752 23.034 1.478 1.00 23.27 634 ASN A N 1
ATOM 4957 C CA . ASN A 1 634 ? -16.456 24.425 1.111 1.00 23.27 634 ASN A CA 1
ATOM 4958 C C . ASN A 1 634 ? -15.595 25.044 2.226 1.00 23.27 634 ASN A C 1
ATOM 4960 O O . ASN A 1 634 ? -16.057 25.139 3.364 1.00 23.27 634 ASN A O 1
ATOM 4964 N N . ILE A 1 635 ? -14.377 25.485 1.908 1.00 27.05 635 ILE A N 1
ATOM 4965 C CA . ILE A 1 635 ? -13.627 26.435 2.741 1.00 27.05 635 ILE A CA 1
ATOM 4966 C C . ILE A 1 635 ? -13.736 27.795 2.056 1.00 27.05 635 ILE A C 1
ATOM 4968 O O . ILE A 1 635 ? -13.177 27.996 0.981 1.00 27.05 635 ILE A O 1
ATOM 4972 N N . GLU A 1 636 ? -14.486 28.709 2.670 1.00 24.50 636 GLU A N 1
ATOM 4973 C CA . GLU A 1 636 ? -14.477 30.128 2.319 1.00 24.50 636 GLU A CA 1
ATOM 4974 C C . GLU A 1 636 ? -13.082 30.715 2.586 1.00 24.50 636 GLU A C 1
ATOM 4976 O O . GLU A 1 636 ? -12.543 30.622 3.693 1.00 24.50 636 GLU A O 1
ATOM 4981 N N . GLU A 1 637 ? -12.494 31.328 1.559 1.00 25.52 637 GLU A N 1
ATOM 4982 C CA . GLU A 1 637 ? -11.287 32.142 1.666 1.00 25.52 637 GLU A CA 1
ATOM 4983 C C . GLU A 1 637 ? -11.574 33.387 2.517 1.00 25.52 637 GLU A C 1
ATOM 4985 O O . GLU A 1 637 ? -12.279 34.308 2.104 1.00 25.52 637 GLU A O 1
ATOM 4990 N N . ASN A 1 638 ? -10.997 33.438 3.719 1.00 26.08 638 ASN A N 1
ATOM 4991 C CA . ASN A 1 638 ? -10.974 34.653 4.524 1.00 26.08 638 ASN A CA 1
ATOM 4992 C C . ASN A 1 638 ? -10.000 35.667 3.912 1.00 26.08 638 ASN A C 1
ATOM 4994 O O . ASN A 1 638 ? -8.778 35.535 4.002 1.00 26.08 638 ASN A O 1
ATOM 4998 N N . THR A 1 639 ? -10.570 36.717 3.332 1.00 26.84 639 THR A N 1
ATOM 4999 C CA . THR A 1 639 ? -9.897 37.952 2.933 1.00 26.84 639 THR A CA 1
ATOM 5000 C C . THR A 1 639 ? -9.214 38.635 4.123 1.00 26.84 639 THR A C 1
ATOM 5002 O O . THR A 1 639 ? -9.840 38.919 5.144 1.00 26.84 639 THR A O 1
ATOM 5005 N N . VAL A 1 640 ? -7.927 38.943 3.959 1.00 28.52 640 VAL A N 1
ATOM 5006 C CA . VAL A 1 640 ? -7.101 39.758 4.864 1.00 28.52 640 VAL A CA 1
ATOM 5007 C C . VAL A 1 640 ? -7.626 41.203 4.913 1.00 28.52 640 VAL A C 1
ATOM 5009 O O . VAL A 1 640 ? -7.800 41.802 3.850 1.00 28.52 640 VAL A O 1
ATOM 5012 N N . PRO A 1 641 ? -7.822 41.826 6.092 1.00 29.33 641 PRO A N 1
ATOM 5013 C CA . PRO A 1 641 ? -8.089 43.255 6.167 1.00 29.33 641 PRO A CA 1
ATOM 5014 C C . PRO A 1 641 ? -6.778 44.054 6.163 1.00 29.33 641 PRO A C 1
ATOM 5016 O O . PRO A 1 641 ? -5.933 43.932 7.049 1.00 29.33 641 PRO A O 1
ATOM 5019 N N . THR A 1 642 ? -6.635 44.910 5.157 1.00 30.66 642 THR A N 1
ATOM 5020 C CA . THR A 1 642 ? -5.671 46.014 5.098 1.00 30.66 642 THR A CA 1
ATOM 5021 C C . THR A 1 642 ? -5.906 47.002 6.244 1.00 30.66 642 THR A C 1
ATOM 5023 O O . THR A 1 642 ? -7.003 47.545 6.375 1.00 30.66 642 THR A O 1
ATOM 5026 N N . ALA A 1 643 ? -4.876 47.264 7.051 1.00 29.25 643 ALA A N 1
ATOM 5027 C CA . ALA A 1 643 ? -4.864 48.356 8.023 1.00 29.25 643 ALA A CA 1
ATOM 5028 C C . ALA A 1 643 ? -4.620 49.709 7.320 1.00 29.25 643 ALA A C 1
ATOM 5030 O O . ALA A 1 643 ? -3.814 49.756 6.385 1.00 29.25 643 ALA A O 1
ATOM 5031 N N . PRO A 1 644 ? -5.271 50.807 7.746 1.00 35.78 644 PRO A N 1
ATOM 5032 C CA . PRO A 1 644 ? -4.975 52.134 7.237 1.00 35.78 644 PRO A CA 1
ATOM 5033 C C . PRO A 1 644 ? -3.790 52.768 7.977 1.00 35.78 644 PRO A C 1
ATOM 5035 O O . PRO A 1 644 ? -3.551 52.534 9.159 1.00 35.78 644 PRO A O 1
ATOM 5038 N N . THR A 1 645 ? -3.079 53.588 7.216 1.00 36.22 645 THR A N 1
ATOM 5039 C CA . THR A 1 645 ? -2.039 54.547 7.595 1.00 36.22 645 THR A CA 1
ATOM 5040 C C . THR A 1 645 ? -2.416 55.459 8.764 1.00 36.22 645 THR A C 1
ATOM 5042 O O . THR A 1 645 ? -3.452 56.117 8.691 1.00 36.22 645 THR A O 1
ATOM 5045 N N . GLU A 1 646 ? -1.505 55.580 9.733 1.00 32.44 646 GLU A N 1
ATOM 5046 C CA . GLU A 1 646 ? -0.907 56.839 10.224 1.00 32.44 646 GLU A CA 1
ATOM 5047 C C . GLU A 1 646 ? 0.450 56.560 10.886 1.00 32.44 646 GLU A C 1
ATOM 5049 O O . GLU A 1 646 ? 0.553 55.547 11.619 1.00 32.44 646 GLU A O 1
#

InterPro domains:
  IPR051436 Autophagy-related EPG5 [PTHR31139] (52-578)
  IPR059021 Epg5-like, C-terminal TPR repeats [PF26106] (325-584)

Radius of gyration: 34.59 Å; chains: 1; bounding box: 89×97×118 Å

pLDDT: mean 78.71, std 24.52, range [22.09, 98.56]

Secondary structure (DSSP, 8-state):
-HHHHHHHHHHS-TTSHHHHHHHHHSS--S-GGG-HHHHTTSTT-TT----HHHHHHHHHHHHTT-HHHHHHHHHHHTTS-HHHHHHHHHHHGGGS---TT-TT-HHHHHHHHHHHHHHHHTT-TTGGG-HHHHHHHHHHTTS-GGGS-HHHHHHHHHHHHHHS-GGGGS--TT--HHHHHHHHHHHHHTT-STT-----TTHHHHHHHHHHHHHHHHHHHHHH-HHHHHH-HHHHHHHHHHHHHHHHHHHHHHS-HHHHHHHHHHHHHHHHTTTSSSSS-HHHHHHHHHHHHHHHHHSPPS-TTTHHHHHHHHHHH---HHHHHHHHHHHHHHHHH-S--TT-SS---HHHHHHT----SS-THHHHHHHHHTT-HHHHHHHHHHHHHHTTT-HHHHHHHHHHHHHHHTT----GGGHHHHHHHHHHHHHHHHHHHHH-TTHHHHHHHHHHHHHHHHHHH-SB---STTGGGT-PPBPSS-HHHHHHHHHHHHHHHHT--BTTB---STTS--S-SSS-SSSTHHHHHHHHHHHHGGG-TTTGGGHHHHHHHHHHHH-TT--GGGHHHHHHHHHHHH---GGGGGGS-HHHHHHHTT--SS---------------PPPPPP---------------PPPPPPP-

Sequence (646 aa):
MQLSVGLSLVLALGTNFLTSFVVYHTFPHRNLKKHSLFHMMFLPLSWLQGTLHAELAFHHIVEQYLPECHNFIGGILVQINWKEVVAVSQQDSNNQVVIPSDENCWPTQLHTCLLKLLVRISMEPSVRQSSLLQTLLLDSEQFSWQLIDGVSFENVINWWVMSCDPRIVLDMDSRNPVDIAIIQLLHRAAGYTPDTVVFHVDTGAKRRLLLRAMVRLMTTAAARHKALLSARPQIFTITIIKLFMHMEATLVNTVPLEQQWTEGGFLSTEALALVTGGASSATLQEVASSALVTWLTEEEHSSPGLIVPFLATASHLVLHLNHRNPIIEASLISIFKQIEWVGWEGEITWHGVVSTLSFPLTNPSTMLSLAIQEGHILVVYAHTKWRRLQAYGQPQEDLMVLSHLCELLELIQPNDKIENSLILLCSEIVDMIGCLAVDGSYNVAVWQHSENVAKFLDMCAQDRSTSGLLAVIGLGRYSQLSLNVRLICRAISVFLLLQMPAQGVFRTHPTHKYCGEDEDNMGIGSDMEDLERLKALRTNSLYVTLNHALTACLDFIEDPKHCIQDTYCLLSQMVSTLMLHPMLRHLAPPSLSAKITSAPANLADSLVLNNSNASNSVAPSAPVLLFESESLINIEENTVPTAPTE

Foldseek 3Di:
DVVVVVVVVVVVCLDCVLVVVLVVPPDDDDDPPPCPVVLVVCLVDPSVLDDLSVLVSLLVVVVVVDLVSLLSSLSNVLVDPVVVNLVVLVVVVVVDPDDLDDPPRSNLSNLLSVLLSLLSSLLRVVSLVDPSSLVVLQVLLPHDLLSYALVSLLVSLVVNLVRDQLCLLFDDPPHRSSSVSNLSSLCSNLLLALPRDDHHPCSLSSNLSSLLSNLSSLLVCCVVCVVCCVVPVVRLLVSLLVSVVSNQSNLVRPPPPLCLQVSLLSSLLSSCVQQLPDSHDPSSNVSNLVSLLCSLAPDDHLACSNLLSNLLNLLPRRPPLVSSLSSNLSSLCSLLQDQDRPPDDDDPDLLNSLLSGDHDPPDCLVSLLVCQLVLSLVVLLSVLSNQCVVCPPPLVSLLVSLVSVLVSLVNHDDAPVNLLSVLSSLLSNLLSLLVNLLVLPQLLSSQVSLLSLLVSLQCLLDQFDCDDPCNVVVNGHGHNDDNLSSLLSLLLSLLSLQQPLDRSHGFNFLPPDSDDPDDDDDGDVVSVVSLVVLVCLCVPPRCVVVNVLSVVSNVQSPPSGDTSNCSLVSSQSSCLVRPLGSNCLVSHDPVSNVVNVVDDPDDDDDDDDDDDDDDDDDDDDDDDDDDDDDDDDDDDDDDDDDDDDD